Protein AF-A0A3D2KN82-F1 (afdb_monomer_lite)

Foldseek 3Di:
DLLCCLLCQLLVLLVVLVDPDDPVVNLVSLLCLQQVNLVSVVVCVVPPPDWDWDWDDDDPDIWIFDCDLLLNLLSVLSNVLSVVCNPPRSLLSSLLSQLSSLLSSLNTTPDPCVLVSVVSNLVSQLVQLLPPWDVRPPLSVLSNVLLVVLNVLQVVLVVVVVVQPPDLVSLLVVLVPVVVCLVSVVSNVSSQACCLWPPNNVSQLVNLNTGDLSSNLSVLSSRLCSLVCCQSRVCSNNVPNCVVCLVVLLCRLLCSLLVLLVVQDLPRLLSSLSSSVSSVSSNLSSLDPPSSQLSNQLSVLSSLLVCLVPDDDDVVSVVSLVVSLCSCDNPPHRNNVSLVSSLVSLVVVDVVSNVSSVSSSVSSNVSSVSSNVVPDPPD

Structure (mmCIF, N/CA/C/O backbone):
data_AF-A0A3D2KN82-F1
#
_entry.id   AF-A0A3D2KN82-F1
#
loop_
_atom_site.group_PDB
_atom_site.id
_atom_site.type_symbol
_atom_site.label_atom_id
_atom_site.label_alt_id
_atom_site.label_comp_id
_atom_site.label_asym_id
_atom_site.label_entity_id
_atom_site.label_seq_id
_atom_site.pdbx_PDB_ins_code
_atom_site.Cartn_x
_atom_site.Cartn_y
_atom_site.Cartn_z
_atom_site.occupancy
_atom_site.B_iso_or_equiv
_atom_site.auth_seq_id
_atom_site.auth_comp_id
_atom_site.auth_asym_id
_atom_site.auth_atom_id
_atom_site.pdbx_PDB_model_num
ATOM 1 N N . MET A 1 1 ? 17.815 19.663 5.234 1.00 61.22 1 MET A N 1
ATOM 2 C CA . MET A 1 1 ? 17.389 19.676 6.658 1.00 61.22 1 MET A CA 1
ATOM 3 C C . MET A 1 1 ? 15.872 19.645 6.853 1.00 61.22 1 MET A C 1
ATOM 5 O O . MET A 1 1 ? 15.409 18.769 7.566 1.00 61.22 1 MET A O 1
ATOM 9 N N . PHE A 1 2 ? 15.074 20.520 6.226 1.00 70.56 2 PHE A N 1
ATOM 10 C CA . PHE A 1 2 ? 13.618 20.563 6.474 1.00 70.56 2 PHE A CA 1
ATOM 11 C C . PHE A 1 2 ? 12.859 19.279 6.082 1.00 70.56 2 PHE A C 1
ATOM 13 O O . PHE A 1 2 ? 12.024 18.806 6.848 1.00 70.56 2 PHE A O 1
ATOM 20 N N . LEU A 1 3 ? 13.196 18.661 4.940 1.00 72.19 3 LEU A N 1
ATOM 21 C CA . LEU A 1 3 ? 12.593 17.388 4.513 1.00 72.19 3 LEU A CA 1
ATOM 22 C C . LEU A 1 3 ? 12.846 16.248 5.515 1.00 72.19 3 LEU A C 1
ATOM 24 O O . LEU A 1 3 ? 11.953 15.452 5.786 1.00 72.19 3 LEU A O 1
ATOM 28 N N . ILE A 1 4 ? 14.031 16.217 6.129 1.00 75.62 4 ILE A N 1
ATOM 29 C CA . ILE A 1 4 ? 14.368 15.253 7.188 1.00 75.62 4 ILE A CA 1
ATOM 30 C C . ILE A 1 4 ? 13.443 15.458 8.386 1.00 75.62 4 ILE A C 1
ATOM 32 O O . ILE A 1 4 ? 12.928 14.490 8.931 1.00 75.62 4 ILE A O 1
ATOM 36 N N . GLY A 1 5 ? 13.189 16.716 8.762 1.00 80.25 5 GLY A N 1
ATOM 37 C CA . GLY A 1 5 ? 12.238 17.055 9.818 1.00 80.25 5 GLY A CA 1
ATOM 38 C C . GLY A 1 5 ? 10.830 16.543 9.511 1.00 80.25 5 GLY A C 1
ATOM 39 O O . GLY A 1 5 ? 10.226 15.902 10.363 1.00 80.25 5 GLY A O 1
ATOM 40 N N . ILE A 1 6 ? 10.338 16.745 8.283 1.00 82.19 6 ILE A N 1
ATOM 41 C CA . ILE A 1 6 ? 9.034 16.226 7.832 1.00 82.19 6 ILE A CA 1
ATOM 42 C C . ILE A 1 6 ? 8.961 14.697 7.963 1.00 82.19 6 ILE A C 1
ATOM 44 O O . ILE A 1 6 ? 7.967 14.166 8.455 1.00 82.19 6 ILE A O 1
ATOM 48 N N . ILE A 1 7 ? 10.005 13.998 7.515 1.00 83.31 7 ILE A N 1
ATOM 49 C CA . ILE A 1 7 ? 10.037 12.533 7.448 1.00 83.31 7 ILE A CA 1
ATOM 50 C C . ILE A 1 7 ? 10.244 11.895 8.831 1.00 83.31 7 ILE A C 1
ATOM 52 O O . ILE A 1 7 ? 9.618 10.884 9.141 1.00 83.31 7 ILE A O 1
ATOM 56 N N . ALA A 1 8 ? 11.107 12.467 9.674 1.00 87.00 8 ALA A N 1
ATOM 57 C CA . ALA A 1 8 ? 11.465 11.899 10.974 1.00 87.00 8 ALA A CA 1
ATOM 58 C C . ALA A 1 8 ? 10.414 12.173 12.062 1.00 87.00 8 ALA A C 1
ATOM 60 O O . ALA A 1 8 ? 10.319 11.432 13.045 1.00 87.00 8 ALA A O 1
ATOM 61 N N . LEU A 1 9 ? 9.605 13.224 11.899 1.00 91.62 9 LEU A N 1
ATOM 62 C CA . LEU A 1 9 ? 8.646 13.657 12.911 1.00 91.62 9 LEU A CA 1
ATOM 63 C C . LEU A 1 9 ? 7.611 12.582 13.300 1.00 91.62 9 LEU A C 1
ATOM 65 O O . LEU A 1 9 ? 7.393 12.411 14.503 1.00 91.62 9 LEU A O 1
ATOM 69 N N . PRO A 1 10 ? 6.994 11.816 12.375 1.00 93.31 10 PRO A N 1
ATOM 70 C CA . PRO A 1 10 ? 6.113 10.715 12.756 1.00 93.31 10 PRO A CA 1
ATOM 71 C C . PRO A 1 10 ? 6.796 9.675 13.648 1.00 93.31 10 PRO A C 1
ATOM 73 O O . PRO A 1 10 ? 6.182 9.199 14.597 1.00 93.31 10 PRO A O 1
ATOM 76 N N . TRP A 1 11 ? 8.068 9.348 13.408 1.00 93.12 11 TRP A N 1
ATOM 77 C CA . TRP A 1 11 ? 8.800 8.393 14.247 1.00 93.12 11 TRP A CA 1
ATOM 78 C C . TRP A 1 11 ? 9.121 8.950 15.625 1.00 93.12 11 TRP A C 1
ATOM 80 O O . TRP A 1 11 ? 8.912 8.260 16.621 1.00 93.12 11 TRP A O 1
ATOM 90 N N . MET A 1 12 ? 9.546 10.210 15.707 1.00 93.62 12 MET A N 1
ATOM 91 C CA . MET A 1 12 ? 9.710 10.880 16.997 1.00 93.62 12 MET A CA 1
ATOM 92 C C . MET A 1 12 ? 8.393 10.867 17.785 1.00 93.62 12 MET A C 1
ATOM 94 O O . MET A 1 12 ? 8.361 10.479 18.953 1.00 93.62 12 MET A O 1
ATOM 98 N N . ALA A 1 13 ? 7.282 11.211 17.129 1.00 93.81 13 ALA A N 1
ATOM 99 C CA . ALA A 1 13 ? 5.954 11.175 17.728 1.00 93.81 13 ALA A CA 1
ATOM 100 C C . ALA A 1 13 ? 5.526 9.756 18.142 1.00 93.81 13 ALA A C 1
ATOM 102 O O . ALA A 1 1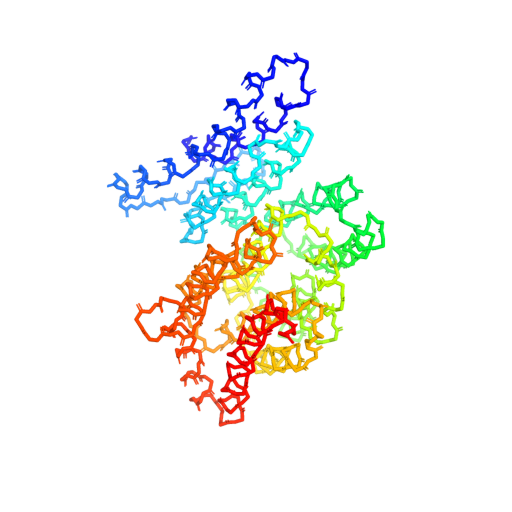3 ? 4.866 9.604 19.174 1.00 93.81 13 ALA A O 1
ATOM 103 N N . ALA A 1 14 ? 5.912 8.730 17.374 1.00 94.44 14 ALA A N 1
ATOM 104 C CA . ALA A 1 14 ? 5.672 7.325 17.688 1.00 94.44 14 ALA A CA 1
ATOM 105 C C . ALA A 1 14 ? 6.417 6.892 18.959 1.00 94.44 14 ALA A C 1
ATOM 107 O O . ALA A 1 14 ? 5.797 6.325 19.859 1.00 94.44 14 ALA A O 1
ATOM 108 N N . ILE A 1 15 ? 7.709 7.222 19.072 1.00 94.06 15 ILE A N 1
ATOM 109 C CA . ILE A 1 15 ? 8.534 6.933 20.257 1.00 94.06 15 ILE A CA 1
ATOM 110 C C . ILE A 1 15 ? 7.931 7.603 21.498 1.00 94.06 15 ILE A C 1
ATOM 112 O O . ILE A 1 15 ? 7.752 6.958 22.532 1.00 94.06 15 ILE A O 1
ATOM 116 N N . LEU A 1 16 ? 7.510 8.868 21.378 1.00 94.31 16 LEU A N 1
ATOM 117 C CA . LEU A 1 16 ? 6.855 9.602 22.465 1.00 94.31 16 LEU A CA 1
ATOM 118 C C . LEU A 1 16 ? 5.550 8.944 22.951 1.00 94.31 16 LEU A C 1
ATOM 120 O O . LEU A 1 16 ? 5.177 9.131 24.112 1.00 94.31 16 LEU A O 1
ATOM 124 N N . GLN A 1 17 ? 4.857 8.151 22.120 1.00 93.50 17 GLN A N 1
ATOM 125 C CA . GLN A 1 17 ? 3.680 7.404 22.586 1.00 93.50 17 GLN A CA 1
ATOM 126 C C . GLN A 1 17 ? 4.044 6.311 23.603 1.00 93.50 17 GLN A C 1
ATOM 128 O O . GLN A 1 17 ? 3.225 6.014 24.482 1.00 93.50 17 GLN A O 1
ATOM 133 N N . GLY A 1 18 ? 5.242 5.727 23.490 1.00 90.69 18 GLY A N 1
ATOM 134 C CA . GLY A 1 18 ? 5.737 4.653 24.355 1.00 90.69 18 GLY A CA 1
ATOM 135 C C . GLY A 1 18 ? 6.312 5.131 25.691 1.00 90.69 18 GLY A C 1
ATOM 136 O O . GLY A 1 18 ? 6.304 4.376 26.657 1.00 90.69 18 GLY A O 1
ATOM 137 N N . LEU A 1 19 ? 6.750 6.389 25.780 1.00 93.06 19 LEU A N 1
ATOM 138 C CA . LEU A 1 19 ? 7.352 6.943 26.998 1.00 93.06 19 LEU A CA 1
ATOM 139 C C . LEU A 1 19 ? 6.313 7.244 28.098 1.00 93.06 19 LEU A C 1
ATOM 141 O O . LEU A 1 19 ? 5.145 7.516 27.788 1.00 93.06 19 LEU A O 1
ATOM 145 N N . PRO A 1 20 ? 6.701 7.235 29.387 1.00 91.62 20 PRO A N 1
ATOM 146 C CA . PRO A 1 20 ? 5.846 7.698 30.478 1.00 91.62 20 PRO A CA 1
ATOM 147 C C . PRO A 1 20 ? 5.681 9.223 30.388 1.00 91.62 20 PRO A C 1
ATOM 149 O O . PRO A 1 20 ? 6.551 9.988 30.787 1.00 91.62 20 PRO A O 1
ATOM 152 N N . SER A 1 21 ? 4.570 9.675 29.808 1.00 91.75 21 SER A N 1
ATOM 153 C CA . SER A 1 21 ? 4.266 11.098 29.621 1.00 91.75 21 SER A CA 1
ATOM 154 C C . SER A 1 21 ? 2.761 11.374 29.732 1.00 91.75 21 SER A C 1
ATOM 156 O O . SER A 1 21 ? 1.955 10.453 29.525 1.00 91.75 21 SER A O 1
ATOM 158 N N . PRO A 1 22 ? 2.353 12.621 30.054 1.00 93.38 22 PRO A N 1
ATOM 159 C CA . PRO A 1 22 ? 0.943 12.977 30.164 1.00 93.38 22 PRO A CA 1
ATOM 160 C C . PRO A 1 22 ? 0.166 12.701 28.872 1.00 93.38 22 PRO A C 1
ATOM 162 O O . PRO A 1 22 ? 0.670 12.883 27.761 1.00 93.38 22 PRO A O 1
ATOM 165 N N . SER A 1 23 ? -1.102 12.308 29.004 1.00 89.56 23 SER A N 1
ATOM 166 C CA . SER A 1 23 ? -1.958 11.940 27.865 1.00 89.56 23 SER A CA 1
ATOM 167 C C . SER A 1 23 ? -2.110 13.070 26.839 1.00 89.56 23 SER A C 1
ATOM 169 O O . SER A 1 23 ? -2.147 12.800 25.637 1.00 89.56 23 SER A O 1
ATOM 171 N N . LEU A 1 24 ? -2.133 14.326 27.297 1.00 89.62 24 LEU A N 1
ATOM 172 C CA . LEU A 1 24 ? -2.163 15.509 26.439 1.00 89.62 24 LEU A CA 1
ATOM 173 C C . LEU A 1 24 ? -0.891 15.626 25.590 1.00 89.62 24 LEU A C 1
ATOM 175 O O . LEU A 1 24 ? -0.995 15.801 24.381 1.00 89.62 24 LEU A O 1
ATOM 179 N N . VAL A 1 25 ? 0.293 15.437 26.187 1.00 91.81 25 VAL A N 1
ATOM 180 C CA . VAL A 1 25 ? 1.583 15.484 25.473 1.00 91.81 25 VAL A CA 1
ATOM 181 C C . VAL A 1 25 ? 1.611 14.434 24.366 1.00 91.81 25 VAL A C 1
ATOM 183 O O . VAL A 1 25 ? 1.957 14.743 23.228 1.00 91.81 25 VAL A O 1
ATOM 186 N N . LYS A 1 26 ? 1.154 13.211 24.658 1.00 91.25 26 LYS A N 1
ATOM 187 C CA . LYS A 1 26 ? 1.055 12.142 23.654 1.00 91.25 26 LYS A CA 1
ATOM 188 C C . LYS A 1 26 ? 0.093 12.499 22.520 1.00 91.25 26 LYS A C 1
ATOM 190 O O . LYS A 1 26 ? 0.392 12.224 21.360 1.00 91.25 26 LYS A O 1
ATOM 195 N N . ARG A 1 27 ? -1.058 13.106 22.823 1.00 89.25 27 ARG A N 1
ATOM 196 C CA . ARG A 1 27 ? -2.027 13.534 21.798 1.00 89.25 27 ARG A CA 1
ATOM 197 C C . ARG A 1 27 ? -1.476 14.663 20.931 1.00 89.25 27 ARG A C 1
ATOM 199 O O . ARG A 1 27 ? -1.578 14.567 19.714 1.00 89.25 27 ARG A O 1
ATOM 206 N N . CYS A 1 28 ? -0.839 15.667 21.529 1.00 90.44 28 CYS A N 1
ATOM 207 C CA . CYS A 1 28 ? -0.190 16.753 20.796 1.00 90.44 28 CYS A CA 1
ATOM 208 C C . CYS A 1 28 ? 0.949 16.230 19.913 1.00 90.44 28 CYS A C 1
ATOM 210 O O . CYS A 1 28 ? 1.005 16.562 18.735 1.00 90.44 28 CYS A O 1
ATOM 212 N N . ALA A 1 29 ? 1.804 15.346 20.437 1.00 92.62 29 ALA A N 1
ATOM 213 C CA . ALA A 1 29 ? 2.863 14.717 19.652 1.00 92.62 29 ALA A CA 1
ATOM 214 C C . ALA A 1 29 ? 2.293 13.944 18.454 1.00 92.62 29 ALA A C 1
ATOM 216 O O . ALA A 1 29 ? 2.792 14.082 17.341 1.00 92.62 29 ALA A O 1
ATOM 217 N N . ALA A 1 30 ? 1.213 13.181 18.656 1.00 91.19 30 ALA A N 1
ATOM 218 C CA . ALA A 1 30 ? 0.550 12.475 17.565 1.00 91.19 30 ALA A CA 1
ATOM 219 C C . ALA A 1 30 ? -0.068 13.433 16.537 1.00 91.19 30 ALA A C 1
ATOM 221 O O . ALA A 1 30 ? 0.084 13.204 15.341 1.00 91.19 30 ALA A O 1
ATOM 222 N N . PHE A 1 31 ? -0.717 14.514 16.985 1.00 89.88 31 PHE A N 1
ATOM 223 C CA . PHE A 1 31 ? -1.252 15.549 16.099 1.00 89.88 31 PHE A CA 1
ATOM 224 C C . PHE A 1 31 ? -0.163 16.114 15.195 1.00 89.88 31 PHE A C 1
ATOM 226 O O . PHE A 1 31 ? -0.308 16.116 13.977 1.00 89.88 31 PHE A O 1
ATOM 233 N N . LEU A 1 32 ? 0.949 16.537 15.797 1.00 90.94 32 LEU A N 1
ATOM 234 C CA . LEU A 1 32 ? 2.085 17.091 15.076 1.00 90.94 32 LEU A CA 1
ATOM 235 C C . LEU A 1 32 ? 2.669 16.059 14.108 1.00 90.94 32 LEU A C 1
ATOM 237 O O . LEU A 1 32 ? 2.873 16.381 12.943 1.00 90.94 32 LEU A O 1
ATOM 241 N N . GLY A 1 33 ? 2.845 14.810 14.550 1.00 89.50 33 GLY A N 1
ATOM 242 C CA . GLY A 1 33 ? 3.349 13.716 13.718 1.00 89.50 33 GLY A CA 1
ATOM 243 C C . GLY A 1 33 ? 2.503 13.434 12.472 1.00 89.50 33 GLY A C 1
ATOM 244 O O . GLY A 1 33 ? 3.064 13.103 11.434 1.00 89.50 33 GLY A O 1
ATOM 245 N N . PHE A 1 34 ? 1.179 13.602 12.534 1.00 89.94 34 PHE A N 1
ATOM 246 C CA . PHE A 1 34 ? 0.303 13.430 11.368 1.00 89.94 34 PHE A CA 1
ATOM 247 C C . PHE A 1 34 ? 0.133 14.708 10.531 1.00 89.94 34 PHE A C 1
ATOM 249 O O . PHE A 1 34 ? 0.111 14.624 9.305 1.00 89.94 34 PHE A O 1
ATOM 256 N N . ALA A 1 35 ? 0.016 15.879 11.165 1.00 87.75 35 ALA A N 1
ATOM 257 C CA . ALA A 1 35 ? -0.386 17.125 10.507 1.00 87.75 35 ALA A CA 1
ATOM 258 C C . ALA A 1 35 ? 0.784 17.953 9.951 1.00 87.75 35 ALA A C 1
ATOM 260 O O . ALA A 1 35 ? 0.668 18.530 8.869 1.00 87.75 35 ALA A O 1
ATOM 261 N N . LEU A 1 36 ? 1.921 18.020 10.654 1.00 87.44 36 LEU A N 1
ATOM 262 C CA . LEU A 1 36 ? 3.052 18.841 10.206 1.00 87.44 36 LEU A CA 1
ATOM 263 C C . LEU A 1 36 ? 3.667 18.383 8.876 1.00 87.44 36 LEU A C 1
ATOM 265 O O . LEU A 1 36 ? 4.073 19.264 8.118 1.00 87.44 36 LEU A O 1
ATOM 269 N N . PRO A 1 37 ? 3.707 17.081 8.520 1.00 85.50 37 PRO A N 1
ATOM 270 C CA . PRO A 1 37 ? 4.171 16.684 7.196 1.00 85.50 37 PRO A CA 1
ATOM 271 C C . PRO A 1 37 ? 3.375 17.323 6.055 1.00 85.50 37 PRO A C 1
ATOM 273 O O . PRO A 1 37 ? 3.961 17.732 5.056 1.00 85.50 37 PRO A O 1
ATOM 276 N N . LEU A 1 38 ? 2.056 17.479 6.218 1.00 83.69 38 LEU A N 1
ATOM 277 C CA . LEU A 1 38 ? 1.214 18.159 5.234 1.00 83.69 38 LEU A CA 1
ATOM 278 C C . LEU A 1 38 ? 1.560 19.648 5.147 1.00 83.69 38 LEU A C 1
ATOM 280 O O . LEU A 1 38 ? 1.788 20.157 4.053 1.00 83.69 38 LEU A O 1
ATOM 284 N N . ALA A 1 39 ? 1.650 20.331 6.291 1.00 84.00 39 ALA A N 1
ATOM 285 C CA . ALA A 1 39 ? 2.017 21.747 6.334 1.00 84.00 39 ALA A CA 1
ATOM 286 C C . ALA A 1 39 ? 3.394 21.997 5.699 1.00 84.00 39 ALA A C 1
ATOM 288 O O . ALA A 1 39 ? 3.563 22.939 4.927 1.00 84.00 39 ALA A O 1
ATOM 289 N N . GLY A 1 40 ? 4.357 21.112 5.971 1.00 79.81 40 GLY A N 1
ATOM 290 C CA . GLY A 1 40 ? 5.692 21.175 5.395 1.00 79.81 40 GLY A CA 1
ATOM 291 C C . GLY A 1 40 ? 5.691 21.013 3.876 1.00 79.81 40 GLY A C 1
ATOM 292 O O . GLY A 1 40 ? 6.371 21.766 3.188 1.00 79.81 40 GLY A O 1
ATOM 293 N N . VAL A 1 41 ? 4.894 20.089 3.334 1.00 73.81 41 VAL A N 1
ATOM 294 C CA . VAL A 1 41 ? 4.789 19.915 1.878 1.00 73.81 41 VAL A CA 1
ATOM 295 C C . VAL A 1 41 ? 4.056 21.080 1.208 1.00 73.81 41 VAL A C 1
ATOM 297 O O . VAL A 1 41 ? 4.501 21.539 0.160 1.00 73.81 41 VAL A O 1
ATOM 300 N N . VAL A 1 42 ? 2.977 21.600 1.805 1.00 78.62 42 VAL A N 1
ATOM 301 C CA . VAL A 1 42 ? 2.264 22.782 1.282 1.00 78.62 42 VAL A CA 1
ATOM 302 C C . VAL A 1 42 ? 3.191 23.995 1.243 1.00 78.62 42 VAL A C 1
ATOM 304 O O . VAL A 1 42 ? 3.259 24.681 0.227 1.00 78.62 42 VAL A O 1
ATOM 307 N N . TRP A 1 43 ? 3.956 24.219 2.314 1.00 78.75 43 TRP A N 1
ATOM 308 C CA . TRP A 1 43 ? 4.977 25.263 2.353 1.00 78.75 43 TRP A CA 1
ATOM 309 C C . TRP A 1 43 ? 5.988 25.100 1.210 1.00 78.75 43 TRP A C 1
ATOM 311 O O . TRP A 1 43 ? 6.250 26.048 0.473 1.00 78.75 43 TRP A O 1
ATOM 321 N N . PHE A 1 44 ? 6.510 23.889 1.004 1.00 72.56 44 PHE A N 1
ATOM 322 C CA . PHE A 1 44 ? 7.443 23.616 -0.091 1.00 72.56 44 PHE A CA 1
ATOM 323 C C . PHE A 1 44 ? 6.832 23.864 -1.471 1.00 72.56 44 PHE A C 1
ATOM 325 O O . PHE A 1 44 ? 7.459 24.534 -2.282 1.00 72.56 44 PHE A O 1
ATOM 332 N N . GLY A 1 45 ? 5.609 23.392 -1.723 1.00 69.38 45 GLY A N 1
ATOM 333 C CA . GLY A 1 45 ? 4.938 23.572 -3.012 1.00 69.38 45 GLY A CA 1
ATOM 334 C C . GLY A 1 45 ? 4.631 25.034 -3.357 1.00 69.38 45 GLY A C 1
ATOM 335 O O . GLY A 1 45 ? 4.593 25.383 -4.534 1.00 69.38 45 GLY A O 1
ATOM 336 N N . ILE A 1 46 ? 4.437 25.894 -2.351 1.00 72.19 46 ILE A N 1
ATOM 337 C CA . ILE A 1 46 ? 4.187 27.331 -2.544 1.00 72.19 46 ILE A CA 1
ATOM 338 C C . ILE A 1 46 ? 5.498 28.102 -2.753 1.00 72.19 46 ILE A C 1
ATOM 340 O O . ILE A 1 46 ? 5.556 28.990 -3.604 1.00 72.19 46 ILE A O 1
ATOM 344 N N . PHE A 1 47 ? 6.546 27.784 -1.985 1.00 68.88 47 PHE A N 1
ATOM 345 C CA . PHE A 1 47 ? 7.744 28.628 -1.894 1.00 68.88 47 PHE A CA 1
ATOM 346 C C . PHE A 1 47 ? 8.980 28.090 -2.631 1.00 68.88 47 PHE A C 1
ATOM 348 O O . PHE A 1 47 ? 9.872 28.876 -2.945 1.00 68.88 47 PHE A O 1
ATOM 355 N N . GLN A 1 48 ? 9.054 26.795 -2.953 1.00 64.38 48 GLN A N 1
ATOM 356 C CA . GLN A 1 48 ? 10.136 26.224 -3.761 1.00 64.38 48 GLN A CA 1
ATOM 357 C C . GLN A 1 48 ? 9.605 25.655 -5.081 1.00 64.38 48 GLN A C 1
ATOM 359 O O . GLN A 1 48 ? 8.846 24.693 -5.106 1.00 64.38 48 GLN A O 1
ATOM 364 N N . LYS A 1 49 ? 10.045 26.241 -6.203 1.00 55.31 49 LYS A N 1
ATOM 365 C CA . LYS A 1 49 ? 9.640 25.821 -7.558 1.00 55.31 49 LYS A CA 1
ATOM 366 C C . LYS A 1 49 ? 10.356 24.562 -8.065 1.00 55.31 49 LYS A C 1
ATOM 368 O O . LYS A 1 49 ? 9.862 23.940 -9.000 1.00 55.31 49 LYS A O 1
ATOM 373 N N . GLN A 1 50 ? 11.490 24.183 -7.474 1.00 54.06 50 GLN A N 1
ATOM 374 C CA . GLN A 1 50 ? 12.238 22.969 -7.809 1.00 54.06 50 GLN A CA 1
ATOM 375 C C . GLN A 1 50 ? 12.793 22.337 -6.533 1.00 54.06 50 GLN A C 1
ATOM 377 O O . GLN A 1 50 ? 13.446 22.999 -5.731 1.00 54.06 50 GLN A O 1
ATOM 382 N N . LEU A 1 51 ? 12.493 21.055 -6.351 1.00 56.00 51 LEU A N 1
ATOM 383 C CA . LEU A 1 51 ? 12.994 20.230 -5.261 1.00 56.00 51 LEU A CA 1
ATOM 384 C C . LEU A 1 51 ? 14.171 19.420 -5.797 1.00 56.00 51 LEU A C 1
ATOM 386 O O . LEU A 1 51 ? 13.966 18.448 -6.523 1.00 56.00 51 LEU A O 1
ATOM 390 N N . GLU A 1 52 ? 15.393 19.826 -5.462 1.00 55.12 52 GLU A N 1
ATOM 391 C CA . GLU A 1 52 ? 16.557 18.996 -5.762 1.00 55.12 52 GLU A CA 1
ATOM 392 C C . GLU A 1 52 ? 16.578 17.750 -4.854 1.00 55.12 52 GLU A C 1
ATOM 394 O O . GLU A 1 52 ? 16.232 17.846 -3.668 1.00 55.12 52 GLU A O 1
ATOM 399 N N . PRO A 1 53 ? 16.959 16.573 -5.383 1.00 59.25 53 PRO A N 1
ATOM 400 C CA . PRO A 1 53 ? 17.169 15.370 -4.583 1.00 59.25 53 PRO A CA 1
ATOM 401 C C . PRO A 1 53 ? 18.141 15.642 -3.428 1.00 59.25 53 PRO A C 1
ATOM 403 O O . PRO A 1 53 ? 19.203 16.228 -3.623 1.00 59.25 53 PRO A O 1
ATOM 406 N N . TYR A 1 54 ? 17.798 15.204 -2.217 1.00 61.41 54 TYR A N 1
ATOM 407 C CA . TYR A 1 54 ? 18.632 15.385 -1.033 1.00 61.41 54 TYR A CA 1
ATOM 408 C C . TYR A 1 54 ? 19.337 14.085 -0.653 1.00 61.41 54 TYR A C 1
ATOM 410 O O . TYR A 1 54 ? 18.691 13.060 -0.442 1.00 61.41 54 TYR A O 1
ATOM 418 N N . THR A 1 55 ? 20.656 14.137 -0.492 1.00 57.72 55 THR A N 1
ATOM 419 C CA . THR A 1 55 ? 21.473 12.996 -0.065 1.00 57.72 55 THR A CA 1
ATOM 420 C C . THR A 1 55 ? 21.852 13.130 1.404 1.00 57.72 55 THR A C 1
ATOM 422 O O . THR A 1 55 ? 22.532 14.077 1.801 1.00 57.72 55 THR A O 1
ATOM 425 N N . LEU A 1 56 ? 21.430 12.176 2.224 1.00 52.56 56 LEU A N 1
ATOM 426 C CA . LEU A 1 56 ? 21.785 12.075 3.632 1.00 52.56 56 LEU A CA 1
ATOM 427 C C . LEU A 1 56 ? 22.869 11.001 3.772 1.00 52.56 56 LEU A C 1
ATOM 429 O O . LEU A 1 56 ? 22.578 9.810 3.812 1.00 52.56 56 LEU A O 1
ATOM 433 N N . GLY A 1 57 ? 24.129 11.432 3.765 1.00 45.44 57 GLY A N 1
ATOM 434 C CA . GLY A 1 57 ? 25.292 10.552 3.873 1.00 45.44 57 GLY A CA 1
ATOM 435 C C . GLY A 1 57 ? 25.663 10.229 5.318 1.00 45.44 57 GLY A C 1
ATOM 436 O O . GLY A 1 57 ? 25.776 11.130 6.150 1.00 45.44 57 GLY A O 1
ATOM 437 N N . TRP A 1 58 ? 25.910 8.951 5.600 1.00 36.81 58 TRP A N 1
ATOM 438 C CA . TRP A 1 58 ? 26.605 8.480 6.796 1.00 36.81 58 TRP A CA 1
ATOM 439 C C . TRP A 1 58 ? 27.753 7.556 6.364 1.00 36.81 58 TRP A C 1
ATOM 441 O O . TRP A 1 58 ? 27.567 6.371 6.089 1.00 36.81 58 TRP A O 1
ATOM 451 N N . GLY A 1 59 ? 28.960 8.121 6.242 1.00 49.56 59 GLY A N 1
ATOM 452 C CA . GLY A 1 59 ? 30.121 7.402 5.707 1.00 49.56 59 GLY A CA 1
ATOM 453 C C . GLY A 1 59 ? 29.936 7.023 4.232 1.00 49.56 59 GLY A C 1
ATOM 454 O O . GLY A 1 59 ? 29.570 7.867 3.422 1.00 49.56 59 GLY A O 1
ATOM 455 N N . SER A 1 60 ? 30.181 5.756 3.885 1.00 42.56 60 SER A N 1
ATOM 456 C CA . SER A 1 60 ? 29.978 5.202 2.535 1.00 42.56 60 SER A CA 1
ATOM 457 C C . SER A 1 60 ? 28.515 4.881 2.197 1.00 42.56 60 SER A C 1
ATOM 459 O O . SER A 1 60 ? 28.222 4.541 1.053 1.00 42.56 60 SER A O 1
ATOM 461 N N . ALA A 1 61 ? 27.592 4.982 3.160 1.00 49.25 61 ALA A N 1
ATOM 462 C CA . ALA A 1 61 ? 26.164 4.788 2.937 1.00 49.25 61 ALA A CA 1
ATOM 463 C C . ALA A 1 61 ? 25.478 6.148 2.752 1.00 49.25 61 ALA A C 1
ATOM 465 O O . ALA A 1 61 ? 25.366 6.932 3.695 1.00 49.25 61 ALA A O 1
ATOM 466 N N . ALA A 1 62 ? 25.007 6.433 1.540 1.00 57.22 62 ALA A N 1
ATOM 467 C CA . ALA A 1 62 ? 24.176 7.597 1.262 1.00 57.22 62 ALA A CA 1
ATOM 468 C C . ALA A 1 62 ? 22.703 7.182 1.167 1.00 57.22 62 ALA A C 1
ATOM 470 O O . ALA A 1 62 ? 22.359 6.219 0.489 1.00 57.22 62 ALA A O 1
ATOM 471 N N . LEU A 1 63 ? 21.830 7.896 1.879 1.00 59.59 63 LEU A N 1
ATOM 472 C CA . LEU A 1 63 ? 20.382 7.792 1.741 1.00 59.59 63 LEU A CA 1
ATOM 473 C C . LEU A 1 63 ? 19.904 8.907 0.821 1.00 59.59 63 LEU A C 1
ATOM 475 O O . LEU A 1 63 ? 19.948 10.078 1.201 1.00 59.59 63 LEU A O 1
ATOM 479 N N . HIS A 1 64 ? 19.427 8.570 -0.366 1.00 66.38 64 HIS A N 1
ATOM 480 C CA . HIS A 1 64 ? 18.924 9.571 -1.293 1.00 66.38 64 HIS A CA 1
ATOM 481 C C . HIS A 1 64 ? 17.398 9.698 -1.149 1.00 66.38 64 HIS A C 1
ATOM 483 O O . HIS A 1 64 ? 16.656 8.712 -1.214 1.00 66.38 64 HIS A O 1
ATOM 489 N N . PHE A 1 65 ? 16.926 10.925 -0.914 1.00 62.69 65 PHE A N 1
ATOM 490 C CA . PHE A 1 65 ? 15.517 11.264 -0.729 1.00 62.69 65 PHE A CA 1
ATOM 491 C C . PHE A 1 65 ? 15.055 12.314 -1.748 1.00 62.69 65 PHE A C 1
ATOM 493 O O . PHE A 1 65 ? 15.691 13.349 -1.928 1.00 62.69 65 PHE A O 1
ATOM 500 N N . GLY A 1 66 ? 13.902 12.083 -2.366 1.00 64.31 66 GLY A N 1
ATOM 501 C CA . GLY A 1 66 ? 13.173 13.029 -3.204 1.00 64.31 66 GLY A CA 1
ATOM 502 C C . GLY A 1 66 ? 11.737 13.226 -2.718 1.00 64.31 66 GLY A C 1
ATOM 503 O O . GLY A 1 66 ? 11.246 12.513 -1.846 1.00 64.31 66 GLY A O 1
ATOM 504 N N . MET A 1 67 ? 11.041 14.204 -3.295 1.00 64.12 67 MET A N 1
ATOM 505 C CA . MET A 1 67 ? 9.614 14.439 -3.051 1.00 64.12 67 MET A CA 1
ATOM 506 C C . MET A 1 67 ? 8.822 14.236 -4.346 1.00 64.12 67 MET A C 1
ATOM 508 O O . MET A 1 67 ? 8.494 15.203 -5.035 1.00 64.12 67 MET A O 1
ATOM 512 N N . PRO A 1 68 ? 8.514 12.988 -4.716 1.00 65.38 68 PRO A N 1
ATOM 513 C CA . PRO A 1 68 ? 7.630 12.746 -5.841 1.00 65.38 68 PRO A CA 1
ATOM 514 C C . PRO A 1 68 ? 6.199 13.230 -5.578 1.00 65.38 68 PRO A C 1
ATOM 516 O O . PRO A 1 68 ? 5.777 13.373 -4.431 1.00 65.38 68 PRO A O 1
ATOM 519 N N . SER A 1 69 ? 5.403 13.388 -6.637 1.00 59.28 69 SER A N 1
ATOM 520 C CA . SER A 1 69 ? 3.978 13.761 -6.561 1.00 59.28 69 SER A CA 1
ATOM 521 C C . SER A 1 69 ? 3.165 12.873 -5.598 1.00 59.28 69 SER A C 1
ATOM 523 O O . SER A 1 69 ? 2.275 13.362 -4.900 1.00 59.28 69 SER A O 1
ATOM 525 N N . GLY A 1 70 ? 3.518 11.587 -5.474 1.00 62.72 70 GLY A N 1
ATOM 526 C CA . GLY A 1 70 ? 2.913 10.655 -4.512 1.00 62.72 70 GLY A CA 1
ATOM 527 C C . GLY A 1 70 ? 3.189 10.970 -3.032 1.00 62.72 70 GLY A C 1
ATOM 528 O O . GLY A 1 70 ? 2.385 10.606 -2.175 1.00 62.72 70 GLY A O 1
ATOM 529 N N . PHE A 1 71 ? 4.279 11.677 -2.714 1.00 69.38 71 PHE A N 1
ATOM 530 C CA . PHE A 1 71 ? 4.639 12.059 -1.343 1.00 69.38 71 PHE A CA 1
ATOM 531 C C . PHE A 1 71 ? 3.673 13.105 -0.767 1.00 69.38 71 PHE A C 1
ATOM 533 O O . PHE A 1 71 ? 3.232 12.977 0.373 1.00 69.38 71 PHE A O 1
ATOM 540 N N . LEU A 1 72 ? 3.279 14.101 -1.570 1.00 69.81 72 LEU A N 1
ATOM 541 C CA . LEU A 1 72 ? 2.312 15.137 -1.173 1.00 69.81 72 LEU A CA 1
ATOM 542 C C . LEU A 1 72 ? 0.940 14.546 -0.851 1.00 69.81 72 LEU A C 1
ATOM 544 O O . LEU A 1 72 ? 0.270 14.927 0.107 1.00 69.81 72 LEU A O 1
ATOM 548 N N . LEU A 1 73 ? 0.533 13.566 -1.643 1.00 69.75 73 LEU A N 1
ATOM 549 C CA . LEU A 1 73 ? -0.701 12.841 -1.414 1.00 69.75 73 LEU A CA 1
ATOM 550 C C . LEU A 1 73 ? -0.657 12.045 -0.107 1.00 69.75 73 LEU A C 1
ATOM 552 O O . LEU A 1 73 ? -1.600 12.084 0.687 1.00 69.75 73 LEU A O 1
ATOM 556 N N . LEU A 1 74 ? 0.448 11.352 0.148 1.00 74.81 74 LEU A N 1
ATOM 557 C CA . LEU A 1 74 ? 0.610 10.595 1.378 1.00 74.81 74 LEU A CA 1
A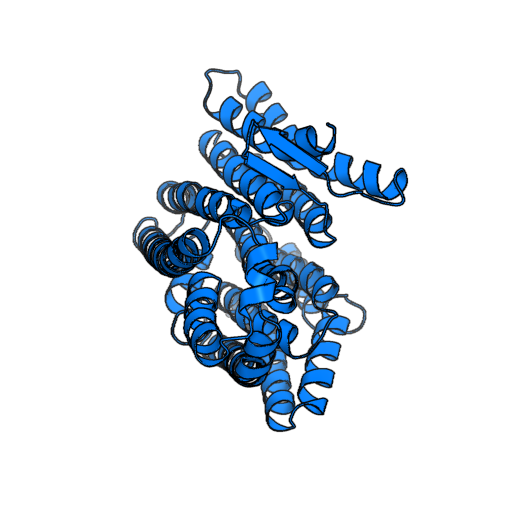TOM 558 C C . LEU A 1 74 ? 0.562 11.498 2.616 1.00 74.81 74 LEU A C 1
ATOM 560 O O . LEU A 1 74 ? -0.044 11.103 3.612 1.00 74.81 74 LEU A O 1
ATOM 564 N N . THR A 1 75 ? 1.126 12.711 2.559 1.00 77.94 75 THR A N 1
ATOM 565 C CA . THR A 1 75 ? 1.051 13.641 3.693 1.00 77.94 75 THR A CA 1
ATOM 566 C C . THR A 1 75 ? -0.364 14.150 3.950 1.00 77.94 75 THR A C 1
ATOM 568 O O . THR A 1 75 ? -0.781 14.257 5.105 1.00 77.94 75 THR A O 1
ATOM 571 N N . PHE A 1 76 ? -1.149 14.374 2.892 1.00 77.19 76 PHE A N 1
ATOM 572 C CA . PHE A 1 76 ? -2.566 14.715 3.016 1.00 77.19 76 PHE A CA 1
ATOM 573 C C . PHE A 1 76 ? -3.390 13.574 3.628 1.00 77.19 76 PHE A C 1
ATOM 575 O O . PHE A 1 76 ? -4.135 13.785 4.589 1.00 77.19 76 PHE A O 1
ATOM 582 N N . LEU A 1 77 ? -3.213 12.342 3.136 1.00 76.81 77 LEU A N 1
ATOM 583 C CA . LEU A 1 77 ? -3.851 11.158 3.720 1.00 76.81 77 LEU A CA 1
ATOM 584 C C . LEU A 1 77 ? -3.429 10.951 5.177 1.00 76.81 77 LEU A C 1
ATOM 586 O O . LEU A 1 77 ? -4.270 10.623 6.011 1.00 76.81 77 LEU A O 1
ATOM 590 N N . GLY A 1 78 ? -2.157 11.187 5.500 1.00 80.88 78 GLY A N 1
ATOM 591 C CA . GLY A 1 78 ? -1.627 11.124 6.858 1.00 80.88 78 GLY A CA 1
ATOM 592 C C . GLY A 1 78 ? -2.377 12.021 7.838 1.00 80.88 78 GLY A C 1
ATOM 593 O O . GLY A 1 78 ? -2.740 11.567 8.924 1.00 80.88 78 GLY A O 1
ATOM 594 N N . ALA A 1 79 ? -2.696 13.255 7.440 1.00 81.56 79 ALA A N 1
ATOM 595 C CA . ALA A 1 79 ? -3.487 14.170 8.260 1.00 81.56 79 ALA A CA 1
ATOM 596 C C . ALA A 1 79 ? -4.907 13.627 8.532 1.00 81.56 79 ALA A C 1
ATOM 598 O O . ALA A 1 79 ? -5.363 13.626 9.678 1.00 81.56 79 ALA A O 1
ATOM 599 N N . ILE A 1 80 ? -5.583 13.088 7.508 1.00 80.31 80 ILE A N 1
ATOM 600 C CA . ILE A 1 80 ? -6.921 12.476 7.638 1.00 80.31 80 ILE A CA 1
ATOM 601 C C . ILE A 1 80 ? -6.876 11.234 8.542 1.00 80.31 80 ILE A C 1
ATOM 603 O O . ILE A 1 80 ? -7.718 11.058 9.427 1.00 80.31 80 ILE A O 1
ATOM 607 N N . ILE A 1 81 ? -5.872 10.377 8.351 1.00 82.38 81 ILE A N 1
ATOM 608 C CA . ILE A 1 81 ? -5.630 9.180 9.165 1.00 82.38 81 ILE A CA 1
ATOM 609 C C . ILE A 1 81 ? -5.398 9.570 10.632 1.00 82.38 81 ILE A C 1
ATOM 611 O O . ILE A 1 81 ? -5.934 8.919 11.533 1.00 82.38 81 ILE A O 1
ATOM 615 N N . GLY A 1 82 ? -4.659 10.656 10.878 1.00 82.00 82 GLY A N 1
ATOM 616 C CA . GLY A 1 82 ? -4.420 11.198 12.213 1.00 82.00 82 GLY A CA 1
ATOM 617 C C . GLY A 1 82 ? -5.702 11.608 12.934 1.00 82.00 82 GLY A C 1
ATOM 618 O O . GLY A 1 82 ? -5.890 11.244 14.098 1.00 82.00 82 GLY A O 1
ATOM 619 N N . LEU A 1 83 ? -6.623 12.276 12.233 1.00 80.62 83 LEU A N 1
ATOM 620 C CA . LEU A 1 83 ? -7.948 12.610 12.770 1.00 80.62 83 LEU A CA 1
ATOM 621 C C . LEU A 1 83 ? -8.738 11.345 13.134 1.00 80.62 83 LEU A C 1
ATOM 623 O O . LEU A 1 83 ? -9.284 11.245 14.233 1.00 80.62 83 LEU A O 1
ATOM 627 N N . ALA A 1 84 ? -8.736 10.334 12.261 1.00 81.38 84 ALA A N 1
ATOM 628 C CA . ALA A 1 84 ? -9.425 9.067 12.518 1.00 81.38 84 ALA A CA 1
ATOM 629 C C . ALA A 1 84 ? -8.812 8.259 13.683 1.00 81.38 84 ALA A C 1
ATOM 631 O O . ALA A 1 84 ? -9.494 7.454 14.323 1.00 81.38 84 ALA A O 1
ATOM 632 N N . ALA A 1 85 ? -7.529 8.470 13.984 1.00 85.06 85 ALA A N 1
ATOM 633 C CA . ALA A 1 85 ? -6.815 7.816 15.077 1.00 85.06 85 ALA A CA 1
ATOM 634 C C . ALA A 1 85 ? -6.845 8.599 16.406 1.00 85.06 85 ALA A C 1
ATOM 636 O O . ALA A 1 85 ? -6.356 8.085 17.417 1.00 85.06 85 ALA A O 1
ATOM 637 N N . TRP A 1 86 ? -7.428 9.805 16.439 1.00 82.94 86 TRP A N 1
ATOM 638 C CA . TRP A 1 86 ? -7.353 10.740 17.571 1.00 82.94 86 TRP A CA 1
ATOM 639 C C . TRP A 1 86 ? -7.709 10.102 18.923 1.00 82.94 86 TRP A C 1
ATOM 641 O O . TRP A 1 86 ? -6.899 10.091 19.856 1.00 82.94 86 TRP A O 1
ATOM 651 N N . ASN A 1 87 ? -8.885 9.472 18.997 1.00 85.81 87 ASN A N 1
ATOM 652 C CA . ASN A 1 87 ? -9.438 8.884 20.223 1.00 85.81 87 ASN A CA 1
ATOM 653 C C . ASN A 1 87 ? -8.960 7.449 20.514 1.00 85.81 87 ASN A C 1
ATOM 655 O O . ASN A 1 87 ? -9.505 6.783 21.392 1.00 85.81 87 ASN A O 1
ATOM 659 N N . ARG A 1 88 ? -7.957 6.936 19.792 1.00 89.81 88 ARG A N 1
ATOM 660 C CA . ARG A 1 88 ? -7.436 5.575 20.006 1.00 89.81 88 ARG A CA 1
ATOM 661 C C . ARG A 1 88 ? -6.428 5.517 21.161 1.00 89.81 88 ARG A C 1
ATOM 663 O O . ARG A 1 88 ? -6.048 6.536 21.736 1.00 89.81 88 ARG A O 1
ATOM 670 N N . SER A 1 89 ? -5.995 4.316 21.541 1.00 93.00 89 SER A N 1
ATOM 671 C CA . SER A 1 89 ? -4.960 4.148 22.569 1.00 93.00 89 SER A CA 1
ATOM 672 C C . SER A 1 89 ? -3.614 4.729 22.107 1.00 93.00 89 SER A C 1
ATOM 674 O O . SER A 1 89 ? -3.359 4.873 20.908 1.00 93.00 89 SER A O 1
ATOM 676 N N . ALA A 1 90 ? -2.731 5.063 23.055 1.00 92.88 90 ALA A N 1
ATOM 677 C CA . ALA A 1 90 ? -1.387 5.551 22.729 1.00 92.88 90 ALA A CA 1
ATOM 678 C C . ALA A 1 90 ? -0.585 4.520 21.922 1.00 92.88 90 ALA A C 1
ATOM 680 O O . ALA A 1 90 ? 0.049 4.887 20.939 1.00 92.88 90 ALA A O 1
ATOM 681 N N . LEU A 1 91 ? -0.696 3.233 22.272 1.00 94.38 91 LEU A N 1
ATOM 682 C CA . LEU A 1 91 ? -0.072 2.140 21.525 1.00 94.38 91 LEU A CA 1
ATOM 683 C C . LEU A 1 91 ? -0.546 2.103 20.064 1.00 94.38 91 LEU A C 1
ATOM 685 O O . LEU A 1 91 ? 0.278 2.031 19.159 1.00 94.38 91 LEU A O 1
ATOM 689 N N . PHE A 1 92 ? -1.858 2.218 19.823 1.00 94.69 92 PHE A N 1
ATOM 690 C CA . PHE A 1 92 ? -2.404 2.254 18.464 1.00 94.69 92 PHE A CA 1
ATOM 691 C C . PHE A 1 92 ? -1.850 3.437 17.664 1.00 94.69 92 PHE A C 1
ATOM 693 O O . PHE A 1 92 ? -1.379 3.253 16.544 1.00 94.69 92 PHE A O 1
ATOM 700 N N . ARG A 1 93 ? -1.871 4.650 18.241 1.00 94.81 93 ARG A N 1
ATOM 701 C CA . ARG A 1 93 ? -1.317 5.841 17.576 1.00 94.81 93 ARG A CA 1
ATOM 702 C C . ARG A 1 93 ? 0.177 5.696 17.309 1.00 94.81 93 ARG A C 1
ATOM 704 O O . ARG A 1 93 ? 0.618 6.082 16.237 1.00 94.81 93 ARG A O 1
ATOM 711 N N . GLY A 1 94 ? 0.934 5.134 18.250 1.00 95.44 94 GLY A N 1
ATOM 712 C CA . GLY A 1 94 ? 2.380 4.951 18.125 1.00 95.44 94 GLY A CA 1
ATOM 713 C C . GLY A 1 94 ? 2.734 4.010 16.982 1.00 95.44 94 GLY A C 1
ATOM 714 O O . GLY A 1 94 ? 3.517 4.374 16.110 1.00 95.44 94 GLY A O 1
ATOM 715 N N . LEU A 1 95 ? 2.083 2.846 16.925 1.00 96.25 95 LEU A N 1
ATOM 716 C CA . LEU A 1 95 ? 2.261 1.905 15.819 1.00 96.25 95 LEU A CA 1
ATOM 717 C C . LEU A 1 95 ? 1.830 2.525 14.482 1.00 96.25 95 LEU A C 1
ATOM 719 O O . LEU A 1 95 ? 2.529 2.371 13.488 1.00 96.25 95 LEU A O 1
ATOM 723 N N . LEU A 1 96 ? 0.716 3.263 14.443 1.00 94.56 96 LEU A N 1
ATOM 724 C CA . LEU A 1 96 ? 0.229 3.882 13.208 1.00 94.56 96 LEU A CA 1
ATOM 725 C C . LEU A 1 96 ? 1.157 5.000 12.703 1.00 94.56 96 LEU A C 1
ATOM 727 O O . LEU A 1 96 ? 1.420 5.074 11.507 1.00 94.56 96 LEU A O 1
ATOM 731 N N . LEU A 1 97 ? 1.685 5.833 13.606 1.00 94.81 97 LEU A N 1
ATOM 732 C CA . LEU A 1 97 ? 2.700 6.847 13.300 1.00 94.81 97 LEU A CA 1
ATOM 733 C C . LEU A 1 97 ? 3.995 6.212 12.790 1.00 94.81 97 LEU A C 1
ATOM 735 O O . LEU A 1 97 ? 4.627 6.759 11.889 1.00 94.81 97 LEU A O 1
ATOM 739 N N . TRP A 1 98 ? 4.363 5.043 13.320 1.00 95.62 98 TRP A N 1
ATOM 740 C CA . TRP A 1 98 ? 5.504 4.287 12.818 1.00 95.62 98 TRP A CA 1
ATOM 741 C C . TRP A 1 98 ? 5.296 3.840 11.373 1.00 95.62 98 TRP A C 1
ATOM 743 O O . TRP A 1 98 ? 6.148 4.110 10.525 1.00 95.62 98 TRP A O 1
ATOM 753 N N . VAL A 1 99 ? 4.153 3.201 11.079 1.00 93.81 99 VAL A N 1
ATOM 754 C CA . VAL A 1 99 ? 3.798 2.806 9.704 1.00 93.81 99 VAL A CA 1
ATOM 755 C C . VAL A 1 99 ? 3.793 4.034 8.797 1.00 93.81 99 VAL A C 1
ATOM 757 O O . VAL A 1 99 ? 4.339 3.982 7.700 1.00 93.81 99 VAL A O 1
ATOM 760 N N . TYR A 1 100 ? 3.227 5.152 9.253 1.00 92.06 100 TYR A N 1
ATOM 761 C CA . TYR A 1 100 ? 3.133 6.377 8.464 1.00 92.06 100 TYR A CA 1
ATOM 762 C C . TYR A 1 100 ? 4.507 6.982 8.152 1.00 92.06 100 TYR A C 1
ATOM 764 O O . TYR A 1 100 ? 4.791 7.247 6.987 1.00 92.06 100 TYR A O 1
ATOM 772 N N . GLY A 1 101 ? 5.392 7.112 9.146 1.00 91.38 101 GLY A N 1
ATOM 773 C CA . GLY A 1 101 ? 6.767 7.575 8.937 1.00 91.38 101 GLY A CA 1
ATOM 774 C C . GLY A 1 101 ? 7.555 6.663 7.998 1.00 91.38 101 GLY A C 1
ATOM 775 O O . GLY A 1 101 ? 8.167 7.136 7.047 1.00 91.38 101 GLY A O 1
ATOM 776 N N . ALA A 1 102 ? 7.449 5.342 8.183 1.00 90.94 102 ALA A N 1
ATOM 777 C CA . ALA A 1 102 ? 8.067 4.373 7.280 1.00 90.94 102 ALA A CA 1
ATOM 778 C C . ALA A 1 102 ? 7.512 4.486 5.851 1.00 90.94 102 ALA A C 1
ATOM 780 O O . ALA A 1 102 ? 8.261 4.366 4.887 1.00 90.94 102 ALA A O 1
ATOM 781 N N . THR A 1 103 ? 6.227 4.811 5.699 1.00 86.69 103 THR A N 1
ATOM 782 C CA . THR A 1 103 ? 5.625 5.052 4.384 1.00 86.69 103 THR A CA 1
ATOM 783 C C . 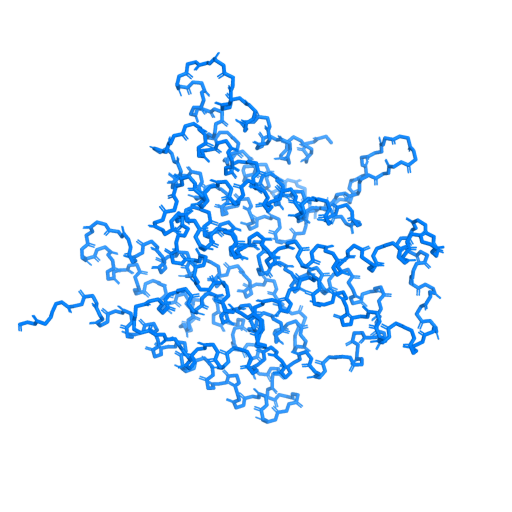THR A 1 103 ? 6.139 6.352 3.754 1.00 86.69 103 THR A C 1
ATOM 785 O O . THR A 1 103 ? 6.431 6.371 2.563 1.00 86.69 103 THR A O 1
ATOM 788 N N . LEU A 1 104 ? 6.316 7.435 4.520 1.00 85.56 104 LEU A N 1
ATOM 789 C CA . LEU A 1 104 ? 6.921 8.670 3.998 1.00 85.56 104 LEU A CA 1
ATOM 790 C C . LEU A 1 104 ? 8.354 8.420 3.513 1.00 85.56 104 LEU A C 1
ATOM 792 O O . LEU A 1 104 ? 8.720 8.881 2.432 1.00 85.56 104 LEU A O 1
ATOM 796 N N . CYS A 1 105 ? 9.144 7.647 4.260 1.00 85.38 105 CYS A N 1
ATOM 797 C CA . CYS A 1 105 ? 10.479 7.224 3.840 1.00 85.38 105 CYS A CA 1
ATOM 798 C C . CYS A 1 105 ? 10.432 6.366 2.574 1.00 85.38 105 CYS A C 1
ATOM 800 O O . CYS A 1 105 ? 11.142 6.652 1.622 1.00 85.38 105 CYS A O 1
ATOM 802 N N . LEU A 1 106 ? 9.545 5.368 2.524 1.00 81.56 106 LEU A N 1
ATOM 803 C CA . LEU A 1 106 ? 9.342 4.516 1.350 1.00 81.56 106 LEU A CA 1
ATOM 804 C C . LEU A 1 106 ? 9.102 5.342 0.078 1.00 81.56 106 LEU A C 1
ATOM 806 O O . LEU A 1 106 ? 9.679 5.042 -0.965 1.00 81.56 106 LEU A O 1
ATOM 810 N N . PHE A 1 107 ? 8.269 6.381 0.176 1.00 77.50 107 PHE A N 1
ATOM 811 C CA . PHE A 1 107 ? 7.913 7.241 -0.953 1.00 77.50 107 PHE A CA 1
ATOM 812 C C . PHE A 1 107 ? 8.986 8.259 -1.316 1.00 77.50 107 PHE A C 1
ATOM 814 O O . PHE A 1 107 ? 9.040 8.701 -2.461 1.00 77.50 107 PHE A O 1
ATOM 821 N N . SER A 1 108 ? 9.807 8.657 -0.351 1.00 78.06 108 SER A N 1
ATOM 822 C CA . SER A 1 108 ? 10.866 9.630 -0.585 1.00 78.06 108 SER A CA 1
ATOM 823 C C . SER A 1 108 ? 12.179 8.975 -0.999 1.00 78.06 108 SER A C 1
ATOM 825 O O . SER A 1 108 ? 12.941 9.590 -1.728 1.00 78.06 108 SER A O 1
ATOM 827 N N . SER A 1 109 ? 12.461 7.733 -0.607 1.00 77.81 109 SER A N 1
ATOM 828 C CA . SER A 1 109 ? 13.720 7.066 -0.945 1.00 77.81 109 SER A CA 1
ATOM 829 C C . SER A 1 109 ? 13.852 6.778 -2.438 1.00 77.81 109 SER A C 1
ATOM 831 O O . SER A 1 109 ? 13.023 6.070 -3.018 1.00 77.81 109 SER A O 1
ATOM 833 N N . THR A 1 110 ? 14.948 7.219 -3.052 1.00 69.88 110 THR A N 1
ATOM 834 C CA . THR A 1 110 ? 15.252 6.911 -4.458 1.00 69.88 110 THR A CA 1
ATOM 835 C C . THR A 1 110 ? 15.946 5.560 -4.617 1.00 69.88 110 THR A C 1
ATOM 837 O O . THR A 1 110 ? 15.725 4.891 -5.622 1.00 69.88 110 THR A O 1
ATOM 840 N N . ASP A 1 111 ? 16.613 5.052 -3.578 1.00 69.88 111 ASP A N 1
ATOM 841 C CA . ASP A 1 111 ? 17.435 3.836 -3.686 1.00 69.88 111 ASP A CA 1
ATOM 842 C C . ASP A 1 111 ? 16.760 2.585 -3.105 1.00 69.88 111 ASP A C 1
ATOM 844 O O . ASP A 1 111 ? 15.591 2.598 -2.689 1.00 69.88 111 ASP A O 1
ATOM 848 N N . PHE A 1 112 ? 17.514 1.485 -3.034 1.00 69.69 112 PHE A N 1
ATOM 849 C CA . PHE A 1 112 ? 17.074 0.213 -2.456 1.00 69.69 112 PHE A CA 1
ATOM 850 C C . PHE A 1 112 ? 16.735 0.278 -0.966 1.00 69.69 112 PHE A C 1
ATOM 852 O O . PHE A 1 112 ? 16.043 -0.601 -0.465 1.00 69.69 112 PHE A O 1
ATOM 859 N N . VAL A 1 113 ? 17.091 1.358 -0.270 1.00 75.94 113 VAL A N 1
ATOM 860 C CA . VAL A 1 113 ? 16.656 1.610 1.115 1.00 75.94 113 VAL A CA 1
ATOM 861 C C . VAL A 1 113 ? 15.125 1.673 1.232 1.00 75.94 113 VAL A C 1
ATOM 863 O O . VAL A 1 113 ? 14.560 1.349 2.274 1.00 75.94 113 VAL A O 1
ATOM 866 N N . SER A 1 114 ? 14.424 1.980 0.135 1.00 76.25 114 SER A N 1
ATOM 867 C CA . SER A 1 114 ? 12.963 1.831 0.054 1.00 76.25 114 SER A CA 1
ATOM 868 C C . SER A 1 114 ? 12.463 0.439 0.481 1.00 76.25 114 SER A C 1
ATOM 870 O O . SER A 1 114 ? 11.421 0.358 1.125 1.00 76.25 114 SER A O 1
ATOM 872 N N . PHE A 1 115 ? 13.214 -0.641 0.230 1.00 78.38 115 PHE A N 1
ATOM 873 C CA . PHE A 1 115 ? 12.890 -1.986 0.727 1.00 78.38 115 PHE A CA 1
ATOM 874 C C . PHE A 1 115 ? 12.881 -2.053 2.253 1.00 78.38 115 PHE A C 1
ATOM 876 O O . PHE A 1 115 ? 11.924 -2.532 2.853 1.00 78.38 115 PHE A O 1
ATOM 883 N N . PHE A 1 116 ? 13.925 -1.525 2.889 1.00 83.75 116 PHE A N 1
ATOM 884 C CA . PHE A 1 116 ? 14.019 -1.505 4.343 1.00 83.75 116 PHE A CA 1
ATOM 885 C C . PHE A 1 116 ? 12.824 -0.765 4.959 1.00 83.75 116 PHE A C 1
ATOM 887 O O . PHE A 1 116 ? 12.178 -1.271 5.877 1.00 83.75 116 PHE A O 1
ATOM 894 N N . PHE A 1 117 ? 12.459 0.392 4.403 1.00 86.75 117 PHE A N 1
ATOM 895 C CA . PHE A 1 117 ? 11.293 1.137 4.873 1.00 86.75 117 PHE A CA 1
ATOM 896 C C . PHE A 1 117 ? 9.973 0.423 4.605 1.00 86.75 117 PHE A C 1
ATOM 898 O O . PHE A 1 117 ? 9.074 0.487 5.442 1.00 86.75 117 PHE A O 1
ATOM 905 N N . TYR A 1 118 ? 9.860 -0.300 3.492 1.00 83.19 118 TYR A N 1
ATOM 906 C CA . TYR A 1 118 ? 8.712 -1.156 3.234 1.00 83.19 118 TYR A CA 1
ATOM 907 C C . TYR A 1 118 ? 8.556 -2.225 4.327 1.00 83.19 118 TYR A C 1
ATOM 909 O O . TYR A 1 118 ? 7.481 -2.336 4.918 1.00 83.19 118 TYR A O 1
ATOM 917 N N . GLU A 1 119 ? 9.629 -2.936 4.682 1.00 86.94 119 GLU A N 1
ATOM 918 C CA . GLU A 1 119 ? 9.619 -3.946 5.752 1.00 86.94 119 GLU A CA 1
ATOM 919 C C . GLU A 1 119 ? 9.279 -3.353 7.123 1.00 86.94 119 GLU A C 1
ATOM 921 O O . GLU A 1 119 ? 8.508 -3.932 7.895 1.00 86.94 119 GLU A O 1
ATOM 926 N N . MET A 1 120 ? 9.752 -2.136 7.404 1.00 90.38 120 MET A N 1
ATOM 927 C CA . MET A 1 120 ? 9.388 -1.413 8.625 1.00 90.38 120 MET A CA 1
ATOM 928 C C . MET A 1 120 ? 7.883 -1.131 8.740 1.00 90.38 120 MET A C 1
ATOM 930 O O . MET A 1 120 ? 7.403 -0.906 9.853 1.00 90.38 120 MET A O 1
ATOM 934 N N . THR A 1 121 ? 7.121 -1.145 7.640 1.00 90.00 121 THR A N 1
ATOM 935 C CA . THR A 1 121 ? 5.654 -1.013 7.696 1.00 90.00 121 THR A CA 1
ATOM 936 C C . THR A 1 121 ? 4.957 -2.307 8.117 1.00 90.00 121 THR A C 1
ATOM 938 O O . THR A 1 121 ? 3.862 -2.248 8.686 1.00 90.00 121 THR A O 1
ATOM 941 N N . VAL A 1 122 ? 5.566 -3.472 7.870 1.00 89.81 122 VAL A N 1
ATOM 942 C CA . VAL A 1 122 ? 4.919 -4.787 7.995 1.00 89.81 122 VAL A CA 1
ATOM 943 C C . VAL A 1 122 ? 4.682 -5.149 9.457 1.00 89.81 122 VAL A C 1
ATOM 945 O O . VAL A 1 122 ? 3.541 -5.404 9.854 1.00 89.81 122 VAL A O 1
ATOM 948 N N . LEU A 1 123 ? 5.735 -5.132 10.279 1.00 91.81 123 LEU A N 1
ATOM 949 C CA . LEU A 1 123 ? 5.656 -5.567 11.677 1.00 91.81 123 LEU A CA 1
ATOM 950 C C . LEU A 1 123 ? 4.677 -4.724 12.520 1.00 91.81 123 LEU A C 1
ATOM 952 O O . LEU A 1 123 ? 3.815 -5.306 13.182 1.00 91.81 123 LEU A O 1
ATOM 956 N N . PRO A 1 124 ? 4.703 -3.379 12.482 1.00 94.06 124 PRO A N 1
ATOM 957 C CA . PRO A 1 124 ? 3.732 -2.580 13.225 1.00 94.06 124 PRO A CA 1
ATOM 958 C C . PRO A 1 124 ? 2.306 -2.751 12.693 1.00 94.06 124 PRO A C 1
ATOM 960 O O . PRO A 1 124 ? 1.368 -2.788 13.486 1.00 94.06 124 PRO A O 1
ATOM 963 N N . SER A 1 125 ? 2.124 -2.916 11.376 1.00 92.94 125 SER A N 1
ATOM 964 C CA . SER A 1 125 ? 0.803 -3.209 10.798 1.00 92.94 125 SER A CA 1
ATOM 965 C C . SER A 1 125 ? 0.253 -4.535 11.319 1.00 92.94 125 SER A C 1
ATOM 967 O O . SER A 1 125 ? -0.922 -4.614 11.677 1.00 92.94 125 SER A O 1
ATOM 969 N N . PHE A 1 126 ? 1.107 -5.556 11.431 1.00 93.31 126 PHE A N 1
ATOM 970 C CA . PHE A 1 126 ? 0.746 -6.845 12.013 1.00 93.31 126 PHE A CA 1
ATOM 971 C C . PHE A 1 126 ? 0.294 -6.687 13.463 1.00 93.31 126 PHE A C 1
ATOM 973 O O . PHE A 1 126 ? -0.786 -7.158 13.811 1.00 93.31 126 PHE A O 1
ATOM 980 N N . LEU A 1 127 ? 1.066 -5.966 14.282 1.00 94.06 127 LEU A N 1
ATOM 981 C CA . LEU A 1 127 ? 0.717 -5.705 15.680 1.00 94.06 127 LEU A CA 1
ATOM 982 C C . LEU A 1 127 ? -0.601 -4.934 15.810 1.00 94.06 127 LEU A C 1
ATOM 984 O O . LEU A 1 127 ? -1.396 -5.219 16.704 1.00 94.06 127 LEU A O 1
ATOM 988 N N . ILE A 1 128 ? -0.877 -3.989 14.905 1.00 94.50 128 ILE A N 1
ATOM 989 C CA . ILE A 1 128 ? -2.150 -3.265 14.906 1.00 94.50 128 ILE A CA 1
ATOM 990 C C . ILE A 1 128 ? -3.322 -4.215 14.635 1.00 94.50 128 ILE A C 1
ATOM 992 O O . ILE A 1 128 ? -4.316 -4.158 15.356 1.00 94.50 128 ILE A O 1
ATOM 996 N N . VAL A 1 129 ? -3.235 -5.084 13.623 1.00 93.06 129 VAL A N 1
ATOM 997 C CA . VAL A 1 129 ? -4.316 -6.047 13.336 1.00 93.06 129 VAL A CA 1
ATOM 998 C C . VAL A 1 129 ? -4.455 -7.060 14.469 1.00 93.06 129 VAL A C 1
ATOM 1000 O O . VAL A 1 129 ? -5.575 -7.350 14.882 1.00 93.06 129 VAL A O 1
ATOM 1003 N N . LEU A 1 130 ? -3.334 -7.548 15.003 1.00 93.06 130 LEU A N 1
ATOM 1004 C CA . LEU A 1 130 ? -3.305 -8.533 16.080 1.00 93.06 130 LEU A CA 1
ATOM 1005 C C . LEU A 1 130 ? -3.985 -8.017 17.357 1.00 93.06 130 LEU A C 1
ATOM 1007 O O . LEU A 1 130 ? -4.751 -8.741 17.991 1.00 93.06 130 LEU A O 1
ATOM 1011 N N . CYS A 1 131 ? -3.710 -6.766 17.731 1.00 92.19 131 CYS A N 1
ATOM 1012 C CA . CYS A 1 131 ? -4.194 -6.179 18.980 1.00 92.19 131 CYS A CA 1
ATOM 1013 C C . CYS A 1 131 ? -5.538 -5.451 18.842 1.00 92.19 131 CYS A C 1
ATOM 1015 O O . CYS A 1 131 ? -6.266 -5.337 19.826 1.00 92.19 131 CYS A O 1
ATOM 1017 N N . PHE A 1 132 ? -5.855 -4.912 17.660 1.00 92.00 132 PHE A N 1
ATOM 1018 C CA . PHE A 1 132 ? -6.983 -3.987 17.476 1.00 92.00 132 PHE A CA 1
ATOM 1019 C C . PHE A 1 132 ? -7.931 -4.352 16.326 1.00 92.00 132 PHE A C 1
ATOM 1021 O O . PHE A 1 132 ? -8.879 -3.600 16.087 1.00 92.00 132 PHE A O 1
ATOM 1028 N N . GLY A 1 133 ? -7.683 -5.442 15.594 1.00 87.44 133 GLY A N 1
ATOM 1029 C CA . GLY A 1 133 ? -8.576 -5.929 14.541 1.00 87.44 133 GLY A CA 1
ATOM 1030 C C . GLY A 1 133 ? -9.909 -6.475 15.069 1.00 87.44 133 GLY A C 1
ATOM 1031 O O . GLY A 1 133 ? -10.195 -6.396 16.261 1.00 87.44 133 GLY A O 1
ATOM 1032 N N . SER A 1 134 ? -10.744 -6.997 14.166 1.00 80.44 134 SER A N 1
ATOM 1033 C CA . SER A 1 134 ? -11.993 -7.697 14.518 1.00 80.44 134 SER A CA 1
ATOM 1034 C C . SER A 1 134 ? -11.878 -9.230 14.503 1.00 80.44 134 SER A C 1
ATOM 1036 O O . SER A 1 134 ? -12.605 -9.888 15.236 1.00 80.44 134 SER A O 1
ATOM 1038 N N . ASP A 1 135 ? -10.974 -9.794 13.688 1.00 68.31 135 ASP A N 1
ATOM 1039 C CA . ASP A 1 135 ? -10.715 -11.242 13.535 1.00 68.31 135 ASP A CA 1
ATOM 1040 C C . ASP A 1 135 ? -9.252 -11.560 13.899 1.00 68.31 135 ASP A C 1
ATOM 1042 O O . ASP A 1 135 ? -8.392 -11.857 13.064 1.00 68.31 135 ASP A O 1
ATOM 1046 N N . ASN A 1 136 ? -8.955 -11.406 15.188 1.00 63.69 136 ASN A N 1
ATOM 1047 C CA . ASN A 1 136 ? -7.672 -10.883 15.673 1.00 63.69 136 ASN A CA 1
ATOM 1048 C C . ASN A 1 136 ? -6.415 -11.696 15.361 1.00 63.69 136 ASN A C 1
ATOM 1050 O O . ASN A 1 136 ? -5.326 -11.165 15.510 1.00 63.69 136 ASN A O 1
ATOM 1054 N N . ARG A 1 137 ? -6.495 -12.964 14.944 1.00 78.62 137 ARG A N 1
ATOM 1055 C CA . ARG A 1 137 ? -5.283 -13.799 14.808 1.00 78.62 137 ARG A CA 1
ATOM 1056 C C . ARG A 1 137 ? -5.044 -14.327 13.406 1.00 78.62 137 ARG A C 1
ATOM 1058 O O . ARG A 1 137 ? -3.955 -14.140 12.877 1.00 78.62 137 ARG A O 1
ATOM 1065 N N . LYS A 1 138 ? -6.045 -14.946 12.777 1.00 87.38 138 LYS A N 1
ATOM 1066 C CA . LYS A 1 138 ? -5.858 -15.611 11.477 1.00 87.38 138 LYS A CA 1
ATOM 1067 C C . LYS A 1 138 ? -5.482 -14.616 10.378 1.00 87.38 138 LYS A C 1
ATOM 1069 O O . LYS A 1 138 ? -4.451 -14.788 9.739 1.00 87.38 138 LYS A O 1
ATOM 1074 N N . SER A 1 139 ? -6.243 -13.531 10.229 1.00 85.81 139 SER A N 1
ATOM 1075 C CA . SER A 1 139 ? -5.973 -12.512 9.205 1.00 85.81 139 SER A CA 1
ATOM 1076 C C . SER A 1 139 ? -4.642 -11.787 9.423 1.00 85.81 139 SER A C 1
ATOM 1078 O O . SER A 1 139 ? -3.963 -11.452 8.456 1.00 85.81 139 SER A O 1
ATOM 1080 N N . ALA A 1 140 ? -4.241 -11.569 10.682 1.00 87.94 140 ALA A N 1
ATOM 1081 C CA . ALA A 1 140 ? -2.946 -10.975 11.014 1.00 87.94 140 ALA A CA 1
ATOM 1082 C C . ALA A 1 140 ? -1.786 -11.908 10.629 1.00 87.94 140 ALA A C 1
ATOM 1084 O O . ALA A 1 140 ? -0.835 -11.472 9.983 1.00 87.94 140 ALA A O 1
ATOM 1085 N N . ILE A 1 141 ? -1.880 -13.194 10.984 1.00 89.88 141 ILE A N 1
ATOM 1086 C CA . ILE A 1 141 ? -0.861 -14.201 10.658 1.00 89.88 141 ILE A CA 1
ATOM 1087 C C . ILE A 1 141 ? -0.752 -14.385 9.143 1.00 89.88 141 ILE A C 1
ATOM 1089 O O . ILE A 1 141 ? 0.356 -14.360 8.620 1.00 89.88 141 ILE A O 1
ATOM 1093 N N . GLU A 1 142 ? -1.872 -14.504 8.425 1.00 89.44 142 GLU A N 1
ATOM 1094 C CA . GLU A 1 142 ? -1.858 -14.602 6.960 1.00 89.44 142 GLU A CA 1
ATOM 1095 C C . GLU A 1 142 ? -1.190 -13.370 6.329 1.00 89.44 142 GLU A C 1
ATOM 1097 O O . GLU A 1 142 ? -0.293 -13.517 5.503 1.00 89.44 142 GLU A O 1
ATOM 1102 N N . MET A 1 143 ? -1.546 -12.155 6.768 1.00 87.06 143 MET A N 1
ATOM 1103 C CA . MET A 1 143 ? -0.899 -10.924 6.299 1.00 87.06 143 MET A CA 1
ATOM 1104 C C . MET A 1 143 ? 0.619 -10.947 6.531 1.00 87.06 143 MET A C 1
ATOM 1106 O O . MET A 1 143 ? 1.380 -10.541 5.651 1.00 87.06 143 MET A O 1
ATOM 1110 N N . MET A 1 144 ? 1.061 -11.416 7.701 1.00 89.25 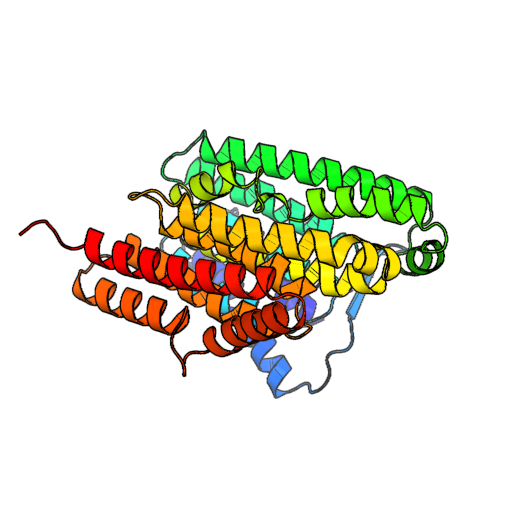144 MET A N 1
ATOM 1111 C CA . MET A 1 144 ? 2.481 -11.523 8.027 1.00 89.25 144 MET A CA 1
ATOM 1112 C C . MET A 1 144 ? 3.183 -12.559 7.144 1.00 89.25 144 MET A C 1
ATOM 1114 O O . MET A 1 144 ? 4.204 -12.239 6.551 1.00 89.25 144 MET A O 1
ATOM 1118 N N . LEU A 1 145 ? 2.626 -13.764 6.989 1.00 89.31 145 LEU A N 1
ATOM 1119 C CA . LEU A 1 145 ? 3.211 -14.831 6.169 1.00 89.31 145 LEU A CA 1
ATOM 1120 C C . LEU A 1 145 ? 3.353 -14.417 4.702 1.00 89.31 145 LEU A C 1
ATOM 1122 O O . LEU A 1 145 ? 4.424 -14.574 4.121 1.00 89.31 145 LEU A O 1
ATOM 1126 N N . PHE A 1 146 ? 2.303 -13.833 4.119 1.00 87.00 146 PHE A N 1
ATOM 1127 C CA . PHE A 1 146 ? 2.365 -13.312 2.752 1.00 87.00 146 PHE A CA 1
ATOM 1128 C C . PHE A 1 146 ? 3.324 -12.126 2.632 1.00 87.00 146 PHE A C 1
ATOM 1130 O O . PHE A 1 146 ? 3.924 -11.930 1.581 1.00 87.00 146 PHE A O 1
ATOM 1137 N N . SER A 1 147 ? 3.505 -11.330 3.687 1.00 84.94 147 SER A N 1
ATOM 1138 C CA . SER A 1 147 ? 4.511 -10.267 3.679 1.00 84.94 147 SER A CA 1
ATOM 1139 C C . SER A 1 147 ? 5.922 -10.835 3.723 1.00 84.94 147 SER A C 1
ATOM 1141 O O . SER A 1 147 ? 6.680 -10.532 2.818 1.00 84.94 147 SER A O 1
ATOM 1143 N N . LEU A 1 148 ? 6.223 -11.746 4.649 1.00 86.69 148 LEU A N 1
ATOM 1144 C CA . LEU A 1 148 ? 7.529 -12.400 4.754 1.00 86.69 148 LEU A CA 1
ATOM 1145 C C . LEU A 1 148 ? 7.912 -13.157 3.482 1.00 86.69 148 LEU A C 1
ATOM 1147 O O . LEU A 1 148 ? 9.048 -13.057 3.029 1.00 86.69 148 LEU A O 1
ATOM 1151 N N . LEU A 1 149 ? 6.971 -13.887 2.876 1.00 85.69 149 LEU A N 1
ATOM 1152 C CA . LEU A 1 149 ? 7.223 -14.586 1.616 1.00 85.69 149 LEU A CA 1
ATOM 1153 C C . LEU A 1 149 ? 7.661 -13.606 0.518 1.00 85.69 149 LEU A C 1
ATOM 1155 O O . LEU A 1 149 ? 8.619 -13.873 -0.203 1.00 85.69 149 LEU A O 1
ATOM 1159 N N . ARG A 1 150 ? 7.004 -12.445 0.426 1.00 81.62 150 ARG A N 1
ATOM 1160 C CA . ARG A 1 150 ? 7.383 -11.378 -0.511 1.00 81.62 150 ARG A CA 1
ATOM 1161 C C . ARG A 1 150 ? 8.756 -10.799 -0.192 1.00 81.62 150 ARG A C 1
ATOM 1163 O O . ARG A 1 150 ? 9.564 -10.647 -1.102 1.00 81.62 150 ARG A O 1
ATOM 1170 N N . SER A 1 151 ? 9.034 -10.540 1.083 1.00 82.56 151 SER A N 1
ATOM 1171 C CA . SER A 1 151 ? 10.327 -10.042 1.559 1.00 82.56 151 SER A CA 1
ATOM 1172 C C . SER A 1 151 ? 11.467 -10.992 1.207 1.00 82.56 151 SER A C 1
ATOM 1174 O O . SER A 1 151 ? 12.537 -10.538 0.821 1.00 82.56 151 SER A O 1
ATOM 1176 N N . ILE A 1 152 ? 11.241 -12.309 1.288 1.00 85.62 152 ILE A N 1
ATOM 1177 C CA . ILE A 1 152 ? 12.225 -13.326 0.892 1.00 85.62 152 ILE A CA 1
ATOM 1178 C C . ILE A 1 152 ? 12.469 -13.275 -0.617 1.00 85.62 152 ILE A C 1
ATOM 1180 O O . ILE A 1 152 ? 13.622 -13.208 -1.037 1.00 85.62 152 ILE A O 1
ATOM 1184 N N . LEU A 1 153 ? 11.410 -13.266 -1.435 1.00 82.75 153 LEU A N 1
ATOM 1185 C CA . LEU A 1 153 ? 11.541 -13.198 -2.897 1.00 82.75 153 LEU A CA 1
ATOM 1186 C C . LEU A 1 153 ? 12.295 -11.937 -3.335 1.00 82.75 153 LEU A C 1
ATOM 1188 O O . LEU A 1 153 ? 13.192 -12.000 -4.177 1.00 82.75 153 LEU A O 1
ATOM 1192 N N . TRP A 1 154 ? 11.976 -10.804 -2.712 1.00 77.62 154 TRP A N 1
ATOM 1193 C CA . TRP A 1 154 ? 12.643 -9.541 -2.988 1.00 77.62 154 TRP A CA 1
ATOM 1194 C C . TRP A 1 154 ? 14.081 -9.508 -2.442 1.00 77.62 154 TRP A C 1
ATOM 1196 O O . TRP A 1 154 ? 14.993 -9.024 -3.108 1.00 77.62 154 TRP A O 1
ATOM 1206 N N . GLY A 1 155 ? 14.316 -10.097 -1.269 1.00 79.06 155 GLY A N 1
ATOM 1207 C CA . GLY A 1 155 ? 15.637 -10.233 -0.657 1.00 79.06 155 GLY A CA 1
ATOM 1208 C C . GLY A 1 155 ? 16.597 -11.087 -1.484 1.00 79.06 155 GLY A C 1
ATOM 1209 O O . GLY A 1 155 ? 17.752 -10.709 -1.649 1.00 79.06 155 GLY A O 1
ATOM 1210 N N . VAL A 1 156 ? 16.127 -12.192 -2.074 1.00 80.81 156 VAL A N 1
ATOM 1211 C CA . VAL A 1 156 ? 16.929 -13.020 -2.997 1.00 80.81 156 VAL A CA 1
ATOM 1212 C C . VAL A 1 156 ? 17.374 -12.205 -4.211 1.00 80.81 156 VAL A C 1
ATOM 1214 O O . VAL A 1 156 ? 18.539 -12.264 -4.605 1.00 80.81 156 VAL A O 1
ATOM 1217 N N . PHE A 1 157 ? 16.469 -11.397 -4.766 1.00 77.06 157 PHE A N 1
ATOM 1218 C CA . PHE A 1 157 ? 16.791 -10.482 -5.855 1.00 77.06 157 PHE A CA 1
ATOM 1219 C C . PHE A 1 157 ? 17.852 -9.443 -5.440 1.00 77.06 157 PHE A C 1
ATOM 1221 O O . PHE A 1 157 ? 18.801 -9.199 -6.186 1.00 77.06 157 PHE A O 1
ATOM 1228 N N . PHE A 1 158 ? 17.761 -8.893 -4.224 1.00 74.19 158 PHE A N 1
ATOM 1229 C CA . PHE A 1 158 ? 18.768 -7.962 -3.707 1.00 74.19 158 PHE A CA 1
ATOM 1230 C C . PHE A 1 158 ? 20.127 -8.592 -3.453 1.00 74.19 158 PHE A C 1
ATOM 1232 O O . PHE A 1 158 ? 21.137 -8.004 -3.823 1.00 74.19 158 PHE A O 1
ATOM 1239 N N . LEU A 1 159 ? 20.182 -9.779 -2.850 1.00 75.38 159 LEU A N 1
ATOM 1240 C CA . LEU A 1 159 ? 21.448 -10.480 -2.624 1.00 75.38 159 LEU A CA 1
ATOM 1241 C C . LEU A 1 159 ? 22.196 -10.719 -3.939 1.00 75.38 159 LEU A C 1
ATOM 1243 O O . LEU A 1 159 ? 23.423 -10.639 -3.978 1.00 75.38 159 LEU A O 1
ATOM 1247 N N . TRP A 1 160 ? 21.461 -10.966 -5.023 1.00 72.94 160 TRP A N 1
ATOM 1248 C CA . TRP A 1 160 ? 22.052 -11.053 -6.349 1.00 72.94 160 TRP A CA 1
ATOM 1249 C C . TRP A 1 160 ? 22.591 -9.702 -6.839 1.00 72.94 160 TRP A C 1
ATOM 1251 O O . TRP A 1 160 ? 23.739 -9.648 -7.270 1.00 72.94 160 TRP A O 1
ATOM 1261 N N . ILE A 1 161 ? 21.817 -8.619 -6.722 1.00 70.94 161 ILE A N 1
ATOM 1262 C CA . ILE A 1 161 ? 22.276 -7.258 -7.052 1.00 70.94 161 ILE A CA 1
ATOM 1263 C C . ILE A 1 161 ? 23.571 -6.920 -6.314 1.00 70.94 161 ILE A C 1
ATOM 1265 O O . ILE A 1 161 ? 24.559 -6.564 -6.947 1.00 70.94 161 ILE A O 1
ATOM 1269 N N . PHE A 1 162 ? 23.589 -7.096 -4.993 1.00 70.31 162 PHE A N 1
ATOM 1270 C CA . PHE A 1 162 ? 24.751 -6.788 -4.161 1.00 70.31 162 PHE A CA 1
ATOM 1271 C C . PHE A 1 162 ? 25.991 -7.599 -4.557 1.00 70.31 162 PHE A C 1
ATOM 1273 O O . PHE A 1 162 ? 27.111 -7.121 -4.401 1.00 70.31 162 PHE A O 1
ATOM 1280 N N . LYS A 1 163 ? 25.814 -8.800 -5.123 1.00 71.88 163 LYS A N 1
ATOM 1281 C CA . LYS A 1 163 ? 26.916 -9.591 -5.684 1.00 71.88 163 LYS A CA 1
ATOM 1282 C C . LYS A 1 163 ? 27.511 -8.967 -6.958 1.00 71.88 163 LYS A C 1
ATOM 1284 O O . LYS A 1 163 ? 28.694 -9.170 -7.210 1.00 71.88 163 LYS A O 1
ATOM 1289 N N . GLN A 1 164 ? 26.719 -8.241 -7.749 1.00 63.69 164 GLN A N 1
ATOM 1290 C CA . GLN A 1 164 ? 27.154 -7.606 -9.005 1.00 63.69 164 GLN A CA 1
ATOM 1291 C C . GLN A 1 164 ? 27.747 -6.202 -8.810 1.00 63.69 164 GLN A C 1
ATOM 1293 O O . GLN A 1 164 ? 28.427 -5.691 -9.696 1.00 63.69 164 GLN A O 1
ATOM 1298 N N . GLY A 1 165 ? 27.506 -5.586 -7.653 1.00 60.72 165 GLY A N 1
ATOM 1299 C CA . GLY A 1 165 ? 27.974 -4.250 -7.300 1.00 60.72 165 GLY A CA 1
ATOM 1300 C C . GLY A 1 165 ? 26.953 -3.535 -6.417 1.00 60.72 165 GLY A C 1
ATOM 1301 O O . GLY A 1 165 ? 25.754 -3.779 -6.506 1.00 60.72 165 GLY A O 1
ATOM 1302 N N . ASN A 1 166 ? 27.417 -2.642 -5.545 1.00 56.09 166 ASN A N 1
ATOM 1303 C CA . ASN A 1 166 ? 26.557 -1.964 -4.565 1.00 56.09 166 ASN A CA 1
ATOM 1304 C C . ASN A 1 166 ? 25.714 -0.812 -5.153 1.00 56.09 166 ASN A C 1
ATOM 1306 O O . ASN A 1 166 ? 24.991 -0.163 -4.399 1.00 56.09 166 ASN A O 1
ATOM 1310 N N . ASP A 1 167 ? 25.817 -0.527 -6.455 1.00 61.53 167 ASP A N 1
ATOM 1311 C CA . ASP A 1 167 ? 25.212 0.653 -7.080 1.00 61.53 167 ASP A CA 1
ATOM 1312 C C . ASP A 1 167 ? 24.095 0.286 -8.073 1.00 61.53 167 ASP A C 1
ATOM 1314 O O . ASP A 1 167 ? 24.274 -0.507 -8.996 1.00 61.53 167 ASP A O 1
ATOM 1318 N N . LEU A 1 168 ? 22.936 0.922 -7.891 1.00 58.34 168 LEU A N 1
ATOM 1319 C CA . LEU A 1 168 ? 21.778 0.892 -8.783 1.00 58.34 168 LEU A CA 1
ATOM 1320 C C . LEU A 1 168 ? 22.119 1.308 -10.216 1.00 58.34 168 LEU A C 1
ATOM 1322 O O . LEU A 1 168 ? 21.576 0.749 -11.165 1.00 58.34 168 LEU A O 1
ATOM 1326 N N . GLN A 1 169 ? 23.014 2.280 -10.384 1.00 60.69 169 GLN A N 1
ATOM 1327 C CA . GLN A 1 169 ? 23.417 2.749 -11.710 1.00 60.69 169 GLN A CA 1
ATOM 1328 C C . GLN A 1 169 ? 24.359 1.764 -12.399 1.00 60.69 169 GLN A C 1
ATOM 1330 O O . GLN A 1 169 ? 24.280 1.591 -13.615 1.00 60.69 169 GLN A O 1
ATOM 1335 N N . ALA A 1 170 ? 25.173 1.044 -11.621 1.00 58.66 170 ALA A N 1
ATOM 1336 C CA . ALA A 1 170 ? 25.968 -0.063 -12.137 1.00 58.66 170 ALA A CA 1
ATOM 1337 C C . ALA A 1 170 ? 25.087 -1.218 -12.636 1.00 58.66 170 ALA A C 1
ATOM 1339 O O . ALA A 1 170 ? 25.544 -1.997 -13.456 1.00 58.66 170 ALA A O 1
ATOM 1340 N N . LEU A 1 171 ? 23.820 -1.318 -12.208 1.00 61.03 171 LEU A N 1
ATOM 1341 C CA . LEU A 1 171 ? 22.860 -2.300 -12.727 1.00 61.03 171 LEU A CA 1
ATOM 1342 C C . LEU A 1 171 ? 22.280 -1.972 -14.097 1.00 61.03 171 LEU A C 1
ATOM 1344 O O . LEU A 1 171 ? 21.968 -2.899 -14.843 1.00 61.03 171 LEU A O 1
ATOM 1348 N N . ALA A 1 172 ? 22.177 -0.691 -14.453 1.00 62.66 172 ALA A N 1
ATOM 1349 C CA . ALA A 1 172 ? 21.679 -0.291 -15.766 1.00 62.66 172 ALA A CA 1
ATOM 1350 C C . ALA A 1 172 ? 22.594 -0.784 -16.905 1.00 62.66 172 ALA A C 1
ATOM 1352 O O . ALA A 1 172 ? 22.119 -1.043 -18.008 1.00 62.66 172 ALA A O 1
ATOM 1353 N N . SER A 1 173 ? 23.893 -0.979 -16.639 1.00 61.72 173 SER A N 1
ATOM 1354 C CA . SER A 1 173 ? 24.841 -1.554 -17.603 1.00 61.72 173 SER A CA 1
ATOM 1355 C C . SER A 1 173 ? 24.791 -3.087 -17.695 1.00 61.72 173 SER A C 1
ATOM 1357 O O . SER A 1 173 ? 25.345 -3.649 -18.637 1.00 61.72 173 SER A O 1
ATOM 1359 N N . PHE A 1 174 ? 24.107 -3.784 -16.776 1.00 61.97 174 PHE A N 1
ATOM 1360 C CA . PHE A 1 174 ? 23.926 -5.245 -16.822 1.00 61.97 174 PHE A CA 1
ATOM 1361 C C . PHE A 1 174 ? 22.695 -5.694 -17.638 1.00 61.97 174 PHE A C 1
ATOM 1363 O O . PHE A 1 174 ? 22.506 -6.899 -17.829 1.00 61.97 174 PHE A O 1
ATOM 1370 N N . ASP A 1 175 ? 21.888 -4.768 -18.180 1.00 61.78 175 ASP A N 1
ATOM 1371 C CA . ASP A 1 175 ? 20.726 -5.074 -19.044 1.00 61.78 175 ASP A CA 1
ATOM 1372 C C . ASP A 1 175 ? 21.110 -5.677 -20.419 1.00 61.78 175 ASP A C 1
ATOM 1374 O O . ASP A 1 175 ? 20.260 -5.934 -21.276 1.00 61.78 175 ASP A O 1
ATOM 1378 N N . ASP A 1 176 ? 22.394 -5.944 -20.663 1.00 59.94 176 ASP A N 1
ATOM 1379 C CA . ASP A 1 176 ? 22.851 -6.656 -21.859 1.00 59.94 176 ASP A CA 1
ATOM 1380 C C . ASP A 1 176 ? 22.696 -8.180 -21.763 1.00 59.94 176 ASP A C 1
ATOM 1382 O O . ASP A 1 176 ? 22.575 -8.845 -22.793 1.00 59.94 176 ASP A O 1
ATOM 1386 N N . ASN A 1 177 ? 22.566 -8.753 -20.557 1.00 71.38 177 ASN A N 1
ATOM 1387 C CA . ASN A 1 177 ? 22.212 -10.167 -20.395 1.00 71.38 177 ASN A CA 1
ATOM 1388 C C . ASN A 1 177 ? 20.688 -10.356 -20.291 1.00 71.38 177 ASN A C 1
ATOM 1390 O O . ASN A 1 177 ? 20.145 -10.632 -19.218 1.00 71.38 177 ASN A O 1
ATOM 1394 N N . LEU A 1 178 ? 20.010 -10.219 -21.436 1.00 69.31 178 LEU A N 1
ATOM 1395 C CA . LEU A 1 178 ? 18.548 -10.259 -21.550 1.00 69.31 178 LEU A CA 1
ATOM 1396 C C . LEU A 1 178 ? 17.922 -11.521 -20.936 1.00 69.31 178 LEU A C 1
ATOM 1398 O O . LEU A 1 178 ? 16.904 -11.433 -20.256 1.00 69.31 178 LEU A O 1
ATOM 1402 N N . HIS A 1 179 ? 18.531 -12.692 -21.140 1.00 76.00 179 HIS A N 1
ATOM 1403 C CA . HIS A 1 179 ? 17.995 -13.945 -20.603 1.00 76.00 179 HIS A CA 1
ATOM 1404 C C . HIS A 1 179 ? 17.970 -13.918 -19.070 1.00 76.00 179 HIS A C 1
ATOM 1406 O O . HIS A 1 179 ? 17.013 -14.360 -18.441 1.00 76.00 179 HIS A O 1
ATOM 1412 N N . PHE A 1 180 ? 19.007 -13.363 -18.444 1.00 72.50 180 PHE A N 1
ATOM 1413 C CA . PHE A 1 180 ? 19.070 -13.267 -16.993 1.00 72.50 180 PHE A CA 1
ATOM 1414 C C . PHE A 1 180 ? 18.079 -12.232 -16.434 1.00 72.50 180 PHE A C 1
ATOM 1416 O O . PHE A 1 180 ? 17.335 -12.526 -15.489 1.00 72.50 180 PHE A O 1
ATOM 1423 N N . THR A 1 181 ? 18.031 -11.032 -17.021 1.00 71.69 181 THR A N 1
ATOM 1424 C CA . THR A 1 181 ? 17.116 -9.977 -16.566 1.00 71.69 181 THR A CA 1
ATOM 1425 C C . THR A 1 181 ? 15.654 -10.410 -16.729 1.00 71.69 181 THR A C 1
ATOM 1427 O O . THR A 1 181 ? 14.872 -10.240 -15.792 1.00 71.69 181 THR A O 1
ATOM 1430 N N . GLN A 1 182 ? 15.317 -11.142 -17.797 1.00 78.06 182 GLN A N 1
ATOM 1431 C CA . GLN A 1 182 ? 13.987 -11.720 -18.012 1.00 78.06 182 GLN A CA 1
ATOM 1432 C C . GLN A 1 182 ? 13.518 -12.679 -16.909 1.00 78.06 182 GLN A C 1
ATOM 1434 O O . GLN A 1 182 ? 12.335 -12.644 -16.581 1.00 78.06 182 GLN A O 1
ATOM 1439 N N . TRP A 1 183 ? 14.387 -13.508 -16.316 1.00 78.56 183 TRP A N 1
ATOM 1440 C CA . TRP A 1 183 ? 13.993 -14.434 -15.237 1.00 78.56 183 TRP A CA 1
ATOM 1441 C C . TRP A 1 183 ? 13.985 -13.784 -13.848 1.00 78.56 183 TRP A C 1
ATOM 1443 O O . TRP A 1 183 ? 13.150 -14.119 -13.006 1.00 78.56 183 TRP A O 1
ATOM 1453 N N . SER A 1 184 ? 14.890 -12.834 -13.599 1.00 74.75 184 SER A N 1
ATOM 1454 C CA . SER A 1 184 ? 14.949 -12.101 -12.326 1.00 74.75 184 SER A CA 1
ATOM 1455 C C . SER A 1 184 ? 13.789 -11.110 -12.150 1.00 74.75 184 SER A C 1
ATOM 1457 O O . SER A 1 184 ? 13.326 -10.875 -11.031 1.00 74.75 184 SER A O 1
ATOM 1459 N N . PHE A 1 185 ? 13.274 -10.565 -13.255 1.00 77.62 185 PHE A N 1
ATOM 1460 C CA . PHE A 1 185 ? 12.236 -9.542 -13.250 1.00 77.62 185 PHE A CA 1
ATOM 1461 C C . PHE A 1 185 ? 10.889 -10.044 -12.681 1.00 77.62 185 PHE A C 1
ATOM 1463 O O . PHE A 1 185 ? 10.336 -9.378 -11.806 1.00 77.62 185 PHE A O 1
ATOM 1470 N N . PRO A 1 186 ? 10.379 -11.244 -13.027 1.00 78.06 186 PRO A N 1
ATOM 1471 C CA . PRO A 1 186 ? 9.233 -11.856 -12.354 1.00 78.06 186 PRO A CA 1
ATOM 1472 C C . PRO A 1 186 ? 9.427 -12.084 -10.856 1.00 78.06 186 PRO A C 1
ATOM 1474 O O . PRO A 1 186 ? 8.494 -11.850 -10.094 1.00 78.06 186 PRO A O 1
ATOM 1477 N N . LEU A 1 187 ? 10.615 -12.512 -10.407 1.00 76.69 187 LEU A N 1
ATOM 1478 C CA . LEU A 1 187 ? 10.896 -12.698 -8.974 1.00 76.69 187 LEU A CA 1
ATOM 1479 C C . LEU A 1 187 ? 10.774 -11.373 -8.218 1.00 76.69 187 LEU A C 1
ATOM 1481 O O . LEU A 1 187 ? 10.164 -11.315 -7.150 1.00 76.69 187 LEU A O 1
ATOM 1485 N N . PHE A 1 188 ? 11.282 -10.298 -8.818 1.00 75.62 188 PHE A N 1
ATOM 1486 C CA . PHE A 1 188 ? 11.117 -8.949 -8.303 1.00 75.62 188 PHE A CA 1
ATOM 1487 C C . PHE A 1 188 ? 9.647 -8.500 -8.298 1.00 75.62 188 PHE A C 1
ATOM 1489 O O . PHE A 1 188 ? 9.167 -7.993 -7.287 1.00 75.62 188 PHE A O 1
ATOM 1496 N N . LEU A 1 189 ? 8.896 -8.721 -9.381 1.00 76.06 189 LEU A N 1
ATOM 1497 C CA . LEU A 1 189 ? 7.470 -8.371 -9.462 1.00 76.06 189 LEU A CA 1
ATOM 1498 C C . LEU A 1 189 ? 6.607 -9.141 -8.445 1.00 76.06 189 LEU A C 1
ATOM 1500 O O . LEU A 1 189 ? 5.686 -8.575 -7.842 1.00 76.06 189 LEU A O 1
ATOM 1504 N N . LEU A 1 190 ? 6.913 -10.424 -8.234 1.00 74.75 190 LEU A N 1
ATOM 1505 C CA . LEU A 1 190 ? 6.296 -11.264 -7.207 1.00 74.75 190 LEU A CA 1
ATOM 1506 C C . LEU A 1 190 ? 6.642 -10.761 -5.799 1.00 74.75 190 LEU A C 1
ATOM 1508 O O . LEU A 1 190 ? 5.752 -10.686 -4.950 1.00 74.75 190 LEU A O 1
ATOM 1512 N N . GLY A 1 191 ? 7.897 -10.360 -5.572 1.00 70.50 191 GLY A N 1
ATOM 1513 C CA . GLY A 1 191 ? 8.347 -9.725 -4.332 1.00 70.50 191 GLY A CA 1
ATOM 1514 C C . GLY A 1 191 ? 7.681 -8.371 -4.069 1.00 70.50 191 GLY A C 1
ATOM 1515 O O . GLY A 1 191 ? 7.303 -8.078 -2.937 1.00 70.50 191 GLY A O 1
ATOM 1516 N N . LEU A 1 192 ? 7.452 -7.565 -5.109 1.00 67.06 192 LEU A N 1
ATOM 1517 C CA . LEU A 1 192 ? 6.867 -6.237 -4.965 1.00 67.06 192 LEU A CA 1
ATOM 1518 C C . LEU A 1 192 ? 5.351 -6.248 -4.763 1.00 67.06 192 LEU A C 1
ATOM 1520 O O . LEU A 1 192 ? 4.868 -5.568 -3.860 1.00 67.06 192 LEU A O 1
ATOM 1524 N N . GLY A 1 193 ? 4.557 -6.957 -5.572 1.00 60.97 193 GLY A N 1
ATOM 1525 C CA . GLY A 1 193 ? 3.116 -6.655 -5.554 1.00 60.97 193 GLY A CA 1
ATOM 1526 C C . GLY A 1 193 ? 2.152 -7.488 -6.371 1.00 60.97 193 GLY A C 1
ATOM 1527 O O . GLY A 1 193 ? 0.955 -7.215 -6.294 1.00 60.97 193 GLY A O 1
ATOM 1528 N N . ILE A 1 194 ? 2.585 -8.547 -7.056 1.00 58.53 194 ILE A N 1
ATOM 1529 C CA . ILE A 1 194 ? 1.633 -9.509 -7.651 1.00 58.53 194 ILE A CA 1
ATOM 1530 C C . ILE A 1 194 ? 0.816 -10.243 -6.557 1.00 58.53 194 ILE A C 1
ATOM 1532 O O . ILE A 1 194 ? -0.165 -10.914 -6.843 1.00 58.53 194 ILE A O 1
ATOM 1536 N N . ALA A 1 195 ? 1.092 -10.014 -5.270 1.00 55.88 195 ALA A N 1
ATOM 1537 C CA . ALA A 1 195 ? 0.269 -10.485 -4.153 1.00 55.88 195 ALA A CA 1
ATOM 1538 C C . ALA A 1 195 ? -1.186 -9.972 -4.119 1.00 55.88 195 ALA A C 1
ATOM 1540 O O . ALA A 1 195 ? -1.961 -10.452 -3.295 1.00 55.88 195 ALA A O 1
ATOM 1541 N N . TYR A 1 196 ? -1.562 -9.017 -4.977 1.00 61.22 196 TYR A N 1
ATOM 1542 C CA . TYR A 1 196 ? -2.964 -8.620 -5.210 1.00 61.22 196 TYR A CA 1
ATOM 1543 C C . TYR A 1 196 ? -3.523 -9.132 -6.530 1.00 61.22 196 TYR A C 1
ATOM 1545 O O . TYR A 1 196 ? -4.724 -9.028 -6.774 1.00 61.22 196 TYR A O 1
ATOM 1553 N N . ALA A 1 197 ? -2.656 -9.675 -7.375 1.00 72.88 197 ALA A N 1
ATOM 1554 C CA . ALA A 1 197 ? -3.065 -10.337 -8.583 1.00 72.88 197 ALA A CA 1
ATOM 1555 C C . ALA A 1 197 ? -3.532 -11.760 -8.272 1.00 72.88 197 ALA A C 1
ATOM 1557 O O . ALA A 1 197 ? -3.175 -12.376 -7.263 1.00 72.88 197 ALA A O 1
ATOM 1558 N N . VAL A 1 198 ? -4.351 -12.295 -9.161 1.00 80.75 198 VAL A N 1
ATOM 1559 C CA . VAL A 1 198 ? -4.716 -13.706 -9.156 1.00 80.75 198 VAL A CA 1
ATOM 1560 C C . VAL A 1 198 ? -3.460 -14.534 -9.452 1.00 80.75 198 VAL A C 1
ATOM 1562 O O . VAL A 1 198 ? -2.739 -14.192 -10.391 1.00 80.75 198 VAL A O 1
ATOM 1565 N N . PRO A 1 199 ? -3.168 -15.602 -8.677 1.00 79.88 199 PRO A N 1
ATOM 1566 C CA . PRO A 1 199 ? -3.994 -16.227 -7.626 1.00 79.88 199 PRO A CA 1
ATOM 1567 C C . PRO A 1 199 ? -3.696 -15.787 -6.175 1.00 79.88 199 PRO A C 1
ATOM 1569 O O . PRO A 1 199 ? -4.301 -16.306 -5.238 1.00 79.88 199 PRO A O 1
ATOM 1572 N N . PHE A 1 200 ? -2.780 -14.847 -5.944 1.00 83.44 200 PHE A N 1
ATOM 1573 C CA . PHE A 1 200 ? -2.223 -14.556 -4.614 1.00 83.44 200 PHE A CA 1
ATOM 1574 C C . PHE A 1 200 ? -3.044 -13.586 -3.753 1.00 83.44 200 PHE A C 1
ATOM 1576 O O . PHE A 1 200 ? -2.676 -13.314 -2.615 1.00 83.44 200 PHE A O 1
ATOM 1583 N N . TYR A 1 201 ? -4.167 -13.081 -4.258 1.00 85.12 201 TYR A N 1
ATOM 1584 C CA . TYR A 1 201 ? -4.948 -12.025 -3.610 1.00 85.12 201 TYR A CA 1
ATOM 1585 C C . TYR A 1 201 ? -5.695 -12.441 -2.328 1.00 85.12 201 TYR A C 1
ATOM 1587 O O . TYR A 1 201 ? -6.171 -11.577 -1.597 1.00 85.12 201 TYR A O 1
ATOM 1595 N N . THR A 1 202 ? -5.843 -13.736 -2.041 1.00 87.38 202 THR A N 1
ATOM 1596 C CA . THR A 1 202 ? -6.827 -14.279 -1.074 1.00 87.38 202 THR A CA 1
ATOM 1597 C C . THR A 1 202 ? -6.660 -13.812 0.378 1.00 87.38 202 THR A C 1
ATOM 1599 O O . THR A 1 202 ? -7.644 -13.739 1.119 1.00 87.38 202 THR A O 1
ATOM 1602 N N . TRP A 1 203 ? -5.447 -13.451 0.796 1.00 86.88 203 TRP A N 1
ATOM 1603 C CA . TRP A 1 203 ? -5.169 -12.905 2.131 1.00 86.88 203 TRP A CA 1
ATOM 1604 C C . TRP A 1 203 ? -5.645 -11.450 2.281 1.00 86.88 203 TRP A C 1
ATOM 1606 O O . TRP A 1 203 ? -6.011 -11.009 3.374 1.00 86.88 203 TRP A O 1
ATOM 1616 N N . ALA A 1 204 ? -5.647 -10.681 1.188 1.00 86.12 204 ALA A N 1
ATOM 1617 C CA . ALA A 1 204 ? -5.835 -9.239 1.233 1.00 86.12 204 ALA A CA 1
ATOM 1618 C C . ALA A 1 204 ? -7.269 -8.830 1.616 1.00 86.12 204 ALA A C 1
ATOM 1620 O O . ALA A 1 204 ? -7.401 -7.971 2.493 1.00 86.12 204 ALA A O 1
ATOM 1621 N N . PRO A 1 205 ? -8.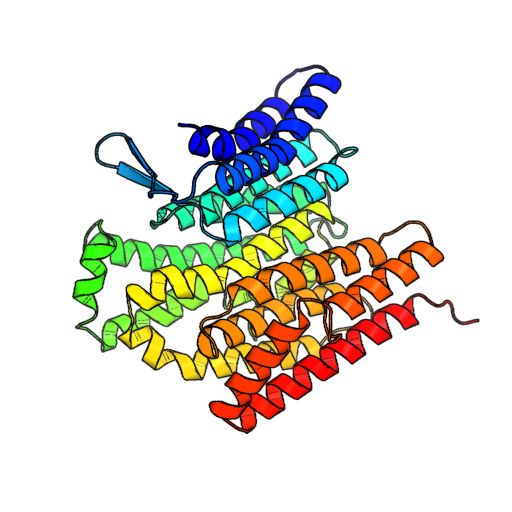347 -9.449 1.081 1.00 88.06 205 PRO A N 1
ATOM 1622 C CA . PRO A 1 205 ? -9.697 -9.156 1.539 1.00 88.06 205 PRO A CA 1
ATOM 1623 C C . PRO A 1 205 ? -9.878 -9.423 3.034 1.00 88.06 205 PRO A C 1
ATOM 1625 O O . PRO A 1 205 ? -10.430 -8.578 3.732 1.00 88.06 205 PRO A O 1
ATOM 1628 N N . LYS A 1 206 ? -9.351 -10.549 3.540 1.00 88.81 206 LYS A N 1
ATOM 1629 C CA . LYS A 1 206 ? -9.428 -10.921 4.964 1.00 88.81 206 LYS A CA 1
ATOM 1630 C C . LYS A 1 206 ? -8.709 -9.916 5.862 1.00 88.81 206 LYS A C 1
ATOM 1632 O O . LYS A 1 206 ? -9.190 -9.587 6.946 1.00 88.81 206 LYS A O 1
ATOM 1637 N N . PHE A 1 207 ? -7.559 -9.415 5.409 1.00 88.19 207 PHE A N 1
ATOM 1638 C CA . PHE A 1 207 ? -6.852 -8.332 6.082 1.00 88.19 207 PHE A CA 1
ATOM 1639 C C . PHE A 1 207 ? -7.723 -7.071 6.151 1.00 88.19 207 PHE A C 1
ATOM 1641 O O . PHE A 1 207 ? -7.916 -6.519 7.231 1.00 88.19 207 PHE A O 1
ATOM 1648 N N . TYR A 1 208 ? -8.285 -6.628 5.025 1.00 86.31 208 TYR A N 1
ATOM 1649 C CA . TYR A 1 208 ? -9.053 -5.384 4.969 1.00 86.31 208 TYR A CA 1
ATOM 1650 C C . TYR A 1 208 ? -10.365 -5.434 5.752 1.00 86.31 208 TYR A C 1
ATOM 1652 O O . TYR A 1 208 ? -10.777 -4.425 6.324 1.00 86.31 208 TYR A O 1
ATOM 1660 N N . THR A 1 209 ? -11.016 -6.595 5.814 1.00 85.88 209 THR A N 1
ATOM 1661 C CA . THR A 1 209 ? -12.198 -6.776 6.661 1.00 85.88 209 THR A CA 1
ATOM 1662 C C . THR A 1 209 ? -11.837 -6.737 8.142 1.00 85.88 209 THR A C 1
ATOM 1664 O O . THR A 1 209 ? -12.576 -6.134 8.919 1.00 85.88 209 THR A O 1
ATOM 1667 N N . ALA A 1 210 ? -10.699 -7.323 8.529 1.00 88.44 210 ALA A N 1
ATOM 1668 C CA . ALA A 1 210 ? -10.278 -7.427 9.924 1.00 88.44 210 ALA A CA 1
ATOM 1669 C C . ALA A 1 210 ? -9.608 -6.156 10.469 1.00 88.44 210 ALA A C 1
ATOM 1671 O O . ALA A 1 210 ? -9.690 -5.878 11.664 1.00 88.44 210 ALA A O 1
ATOM 1672 N N . ALA A 1 211 ? -8.917 -5.392 9.625 1.00 89.31 211 ALA A N 1
ATOM 1673 C CA . ALA A 1 211 ? -8.070 -4.296 10.069 1.00 89.31 211 ALA A CA 1
ATOM 1674 C C . ALA A 1 211 ? -8.867 -3.047 10.515 1.00 89.31 211 ALA A C 1
ATOM 1676 O O . ALA A 1 211 ? -9.925 -2.715 9.953 1.00 89.31 211 ALA A O 1
ATOM 1677 N N . PRO A 1 212 ? -8.343 -2.289 11.499 1.00 89.06 212 PRO A N 1
ATOM 1678 C CA . PRO A 1 212 ? -8.866 -0.976 11.860 1.00 89.06 212 PRO A CA 1
ATOM 1679 C C . PRO A 1 212 ? -8.826 -0.002 10.685 1.00 89.06 212 PRO A C 1
ATOM 1681 O O . PRO A 1 212 ? -7.861 0.039 9.925 1.00 89.06 212 PRO A O 1
ATOM 1684 N N . LEU A 1 213 ? -9.853 0.840 10.588 1.00 84.88 213 LEU A N 1
ATOM 1685 C CA . LEU A 1 213 ? -10.040 1.764 9.468 1.00 84.88 213 LEU A CA 1
ATOM 1686 C C . LEU A 1 213 ? -8.814 2.654 9.157 1.00 84.88 213 LEU A C 1
ATOM 1688 O O . LEU A 1 213 ? -8.412 2.691 7.995 1.00 84.88 213 LEU A O 1
ATOM 1692 N N . PRO A 1 214 ? -8.157 3.300 10.146 1.00 88.06 214 PRO A N 1
ATOM 1693 C CA . PRO A 1 214 ? -6.994 4.144 9.862 1.00 88.06 214 PRO A CA 1
ATOM 1694 C C . PRO A 1 214 ? -5.818 3.365 9.252 1.00 88.06 214 PRO A C 1
ATOM 1696 O O . PRO A 1 214 ? -5.104 3.891 8.403 1.00 88.06 214 PRO A O 1
ATOM 1699 N N . LEU A 1 215 ? -5.637 2.097 9.648 1.00 89.56 215 LEU A N 1
ATOM 1700 C CA . LEU A 1 215 ? -4.601 1.237 9.077 1.00 89.56 215 LEU A CA 1
ATOM 1701 C C . LEU A 1 215 ? -4.944 0.835 7.642 1.00 89.56 215 LEU A C 1
ATOM 1703 O O . LEU A 1 215 ? -4.060 0.825 6.791 1.00 89.56 215 LEU A O 1
ATOM 1707 N N . VAL A 1 216 ? -6.212 0.514 7.367 1.00 85.88 216 VAL A N 1
ATOM 1708 C CA . VAL A 1 216 ? -6.667 0.165 6.014 1.00 85.88 216 VAL A CA 1
ATOM 1709 C C . VAL A 1 216 ? -6.355 1.294 5.035 1.00 85.88 216 VAL A C 1
ATOM 1711 O O . VAL A 1 216 ? -5.775 1.031 3.988 1.00 85.88 216 VAL A O 1
ATOM 1714 N N . TRP A 1 217 ? -6.660 2.544 5.389 1.00 82.94 217 TRP A N 1
ATOM 1715 C CA . TRP A 1 217 ? -6.367 3.705 4.540 1.00 82.94 217 TRP A CA 1
ATOM 1716 C C . TRP A 1 217 ? -4.878 3.871 4.250 1.00 82.94 217 TRP A C 1
ATOM 1718 O O . TRP A 1 217 ? -4.493 4.064 3.098 1.00 82.94 217 TRP A O 1
ATOM 1728 N N . LEU A 1 218 ? -4.036 3.727 5.273 1.00 84.62 218 LEU A N 1
ATOM 1729 C CA . LEU A 1 218 ? -2.588 3.815 5.109 1.00 84.62 218 LEU A CA 1
ATOM 1730 C C . LEU A 1 218 ? -2.041 2.682 4.229 1.00 84.62 218 LEU A C 1
ATOM 1732 O O . LEU A 1 218 ? -1.214 2.901 3.349 1.00 84.62 218 LEU A O 1
ATOM 1736 N N . GLN A 1 219 ? -2.553 1.468 4.424 1.00 83.06 219 GLN A N 1
ATOM 1737 C CA . GLN A 1 219 ? -2.167 0.293 3.648 1.00 83.06 219 GLN A CA 1
ATOM 1738 C C . GLN A 1 219 ? -2.632 0.369 2.193 1.00 83.06 219 GLN A C 1
ATOM 1740 O O . GLN A 1 219 ? -1.937 -0.129 1.315 1.00 83.06 219 GLN A O 1
ATOM 1745 N N . LEU A 1 220 ? -3.759 1.020 1.899 1.00 76.56 220 LEU A N 1
ATOM 1746 C CA . LEU A 1 220 ? -4.161 1.296 0.517 1.00 76.56 220 LEU A CA 1
ATOM 1747 C C . LEU A 1 220 ? -3.161 2.224 -0.180 1.00 76.56 220 LEU A C 1
ATOM 1749 O O . LEU A 1 220 ? -2.751 1.921 -1.298 1.00 76.56 220 LEU A O 1
ATOM 1753 N N . ALA A 1 221 ? -2.703 3.281 0.499 1.00 73.94 221 ALA A N 1
ATOM 1754 C CA . ALA A 1 221 ? -1.692 4.186 -0.046 1.00 73.94 221 ALA A CA 1
ATOM 1755 C C . ALA A 1 221 ? -0.368 3.459 -0.348 1.00 73.94 221 ALA A C 1
ATOM 1757 O O . ALA A 1 221 ? 0.164 3.594 -1.448 1.00 73.94 221 ALA A O 1
ATOM 1758 N N . ILE A 1 222 ? 0.123 2.624 0.582 1.00 76.88 222 ILE A N 1
ATOM 1759 C CA . ILE A 1 222 ? 1.329 1.794 0.379 1.00 76.88 222 ILE A CA 1
ATOM 1760 C C . ILE A 1 222 ? 1.170 0.878 -0.841 1.00 76.88 222 ILE A C 1
ATOM 1762 O O . ILE A 1 222 ? 2.080 0.731 -1.650 1.00 76.88 222 ILE A O 1
ATOM 1766 N N . ARG A 1 223 ? 0.017 0.222 -0.979 1.00 71.94 223 ARG A N 1
ATOM 1767 C CA . ARG A 1 223 ? -0.164 -0.844 -1.975 1.00 71.94 223 ARG A CA 1
ATOM 1768 C C . ARG A 1 223 ? -0.336 -0.326 -3.385 1.00 71.94 223 ARG A C 1
ATOM 1770 O O . ARG A 1 223 ? 0.163 -0.933 -4.326 1.00 71.94 223 ARG A O 1
ATOM 1777 N N . LEU A 1 224 ? -0.996 0.813 -3.529 1.00 63.44 224 LEU A N 1
ATOM 1778 C CA . LEU A 1 224 ? -1.118 1.464 -4.822 1.00 63.44 224 LEU A CA 1
ATOM 1779 C C . LEU A 1 224 ? 0.234 2.051 -5.278 1.00 63.44 224 LEU A C 1
ATOM 1781 O O . LEU A 1 224 ? 0.379 2.391 -6.448 1.00 63.44 224 LEU A O 1
ATOM 1785 N N . PHE A 1 225 ? 1.212 2.231 -4.372 1.00 67.56 225 PHE A N 1
ATOM 1786 C CA . PHE A 1 225 ? 2.542 2.782 -4.684 1.00 67.56 225 PHE A CA 1
ATOM 1787 C C . PHE A 1 225 ? 3.468 1.751 -5.323 1.00 67.56 225 PHE A C 1
ATOM 1789 O O . PHE A 1 225 ? 4.457 2.099 -5.958 1.00 67.56 225 PHE A O 1
ATOM 1796 N N . ILE 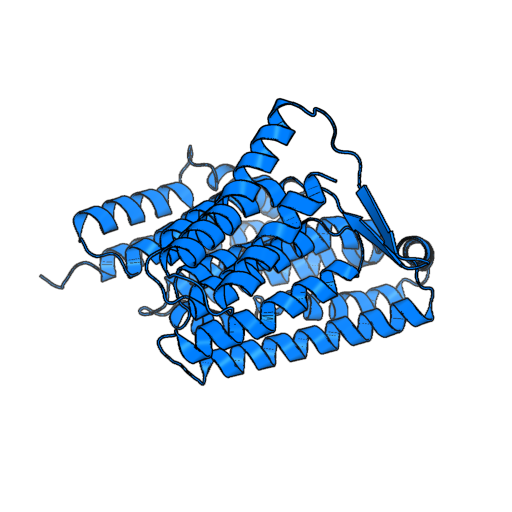A 1 226 ? 3.148 0.468 -5.195 1.00 68.38 226 ILE A N 1
ATOM 1797 C CA . ILE A 1 226 ? 3.982 -0.596 -5.740 1.00 68.38 226 ILE A CA 1
ATOM 1798 C C . ILE A 1 226 ? 4.134 -0.476 -7.274 1.00 68.38 226 ILE A C 1
ATOM 1800 O O . ILE A 1 226 ? 5.272 -0.477 -7.743 1.00 68.38 226 ILE A O 1
ATOM 1804 N N . PRO A 1 227 ? 3.064 -0.281 -8.072 1.00 68.19 227 PRO A N 1
ATOM 1805 C CA . PRO A 1 227 ? 3.204 0.012 -9.501 1.00 68.19 227 PRO A CA 1
ATOM 1806 C C . PRO A 1 227 ? 4.006 1.283 -9.792 1.00 68.19 227 PRO A C 1
ATOM 1808 O O . PRO A 1 227 ? 4.747 1.326 -10.767 1.00 68.19 227 PRO A O 1
ATOM 1811 N N . TYR A 1 228 ? 3.934 2.293 -8.925 1.00 69.38 228 TYR A N 1
ATOM 1812 C CA . TYR A 1 228 ? 4.751 3.496 -9.062 1.00 69.38 228 TYR A CA 1
ATOM 1813 C C . TYR A 1 228 ? 6.250 3.214 -8.878 1.00 69.38 228 TYR A C 1
ATOM 1815 O O . TYR A 1 228 ? 7.054 3.711 -9.663 1.00 69.38 228 TYR A O 1
ATOM 1823 N N . ILE A 1 229 ? 6.636 2.389 -7.895 1.00 68.38 229 ILE A N 1
ATOM 1824 C CA . ILE A 1 229 ? 8.027 1.924 -7.740 1.00 68.38 229 ILE A CA 1
ATOM 1825 C C . ILE A 1 229 ? 8.465 1.161 -8.991 1.00 68.38 229 ILE A C 1
ATOM 1827 O O . ILE A 1 229 ? 9.572 1.384 -9.479 1.00 68.38 229 ILE A O 1
ATOM 1831 N N . ILE A 1 230 ? 7.603 0.289 -9.527 1.00 72.12 230 ILE A N 1
ATOM 1832 C CA . ILE A 1 230 ? 7.906 -0.445 -10.760 1.00 72.12 230 ILE A CA 1
ATOM 1833 C C . ILE A 1 230 ? 8.161 0.544 -11.907 1.00 72.12 230 ILE A C 1
ATOM 1835 O O . ILE A 1 230 ? 9.171 0.431 -12.593 1.00 72.12 230 ILE A O 1
ATOM 1839 N N . TRP A 1 231 ? 7.315 1.559 -12.079 1.00 71.75 231 TRP A N 1
ATOM 1840 C CA . TRP A 1 231 ? 7.500 2.559 -13.130 1.00 71.75 231 TRP A CA 1
ATOM 1841 C C . TRP A 1 231 ? 8.777 3.388 -12.955 1.00 71.75 231 TRP A C 1
ATOM 1843 O O . TRP A 1 231 ? 9.580 3.488 -13.876 1.00 71.75 231 TRP A O 1
ATOM 1853 N N . GLN A 1 232 ? 8.969 3.984 -11.774 1.00 70.62 232 GLN A N 1
ATOM 1854 C CA . GLN A 1 232 ? 10.047 4.944 -11.536 1.00 70.62 232 GLN A CA 1
ATOM 1855 C C . GLN A 1 232 ? 11.415 4.309 -11.389 1.00 70.62 232 GLN A C 1
ATOM 1857 O O . GLN A 1 232 ? 12.406 4.910 -11.791 1.00 70.62 232 GLN A O 1
ATOM 1862 N N . LYS A 1 233 ? 11.478 3.142 -10.751 1.00 71.06 233 LYS A N 1
ATOM 1863 C CA . LYS A 1 233 ? 12.748 2.481 -10.473 1.00 71.06 233 LYS A CA 1
ATOM 1864 C C . LYS A 1 233 ? 13.018 1.422 -11.521 1.00 71.06 233 LYS A C 1
ATOM 1866 O O . LYS A 1 233 ? 14.095 1.416 -12.097 1.00 71.06 233 LYS A O 1
ATOM 1871 N N . MET A 1 234 ? 12.045 0.567 -11.837 1.00 70.56 234 MET A N 1
ATOM 1872 C CA . MET A 1 234 ? 12.335 -0.572 -12.710 1.00 70.56 234 MET A CA 1
ATOM 1873 C C . MET A 1 234 ? 12.302 -0.280 -14.190 1.00 70.56 234 MET A C 1
ATOM 1875 O O . MET A 1 234 ? 13.129 -0.839 -14.902 1.00 70.56 234 MET A O 1
ATOM 1879 N N . GLY A 1 235 ? 11.384 0.573 -14.643 1.00 71.12 235 GLY A N 1
ATOM 1880 C CA . GLY A 1 235 ? 11.350 0.995 -16.042 1.00 71.12 235 GLY A CA 1
ATOM 1881 C C . GLY A 1 235 ? 12.730 1.473 -16.517 1.00 71.12 235 GLY A C 1
ATOM 1882 O O . GLY A 1 235 ? 13.214 0.969 -17.527 1.00 71.12 235 GLY A O 1
ATOM 1883 N N . PRO A 1 236 ? 13.406 2.362 -15.762 1.00 72.44 236 PRO A N 1
ATOM 1884 C CA . PRO A 1 236 ? 14.765 2.794 -16.086 1.00 72.44 236 PRO A CA 1
ATOM 1885 C C . PRO A 1 236 ? 15.864 1.744 -15.864 1.00 72.44 236 PRO A C 1
ATOM 1887 O O . PRO A 1 236 ? 16.840 1.752 -16.605 1.00 72.44 236 PRO A O 1
ATOM 1890 N N . LEU A 1 237 ? 15.745 0.867 -14.857 1.00 72.06 237 LEU A N 1
ATOM 1891 C CA . LEU A 1 237 ? 16.800 -0.107 -14.523 1.00 72.06 237 LEU A CA 1
ATOM 1892 C C . LEU A 1 237 ? 16.828 -1.330 -15.449 1.00 72.06 237 LEU A C 1
ATOM 1894 O O . LEU A 1 237 ? 17.906 -1.835 -15.736 1.00 72.06 237 LEU A O 1
ATOM 1898 N N . PHE A 1 238 ? 15.667 -1.811 -15.906 1.00 77.56 238 PHE A N 1
ATOM 1899 C CA . PHE A 1 238 ? 15.562 -2.950 -16.830 1.00 77.56 238 PHE A CA 1
ATOM 1900 C C . PHE A 1 238 ? 14.546 -2.668 -17.942 1.00 77.56 238 PHE A C 1
ATOM 1902 O O . PHE A 1 238 ? 13.500 -3.329 -18.012 1.00 77.56 238 PHE A O 1
ATOM 1909 N N . PRO A 1 239 ? 14.817 -1.694 -18.825 1.00 79.56 239 PRO A N 1
ATOM 1910 C CA . PRO A 1 239 ? 13.875 -1.291 -19.863 1.00 79.56 239 PRO A CA 1
ATOM 1911 C C . PRO A 1 239 ? 13.518 -2.451 -20.800 1.00 79.56 239 PRO A C 1
ATOM 1913 O O . PRO A 1 239 ? 12.344 -2.620 -21.139 1.00 79.56 239 PRO A O 1
ATOM 1916 N N . LYS A 1 240 ? 14.487 -3.307 -21.163 1.00 82.81 240 LYS A N 1
ATOM 1917 C CA . LYS A 1 240 ? 14.234 -4.467 -22.035 1.00 82.81 240 LYS A CA 1
ATOM 1918 C C . LYS A 1 240 ? 13.341 -5.511 -21.360 1.00 82.81 240 LYS A C 1
ATOM 1920 O O . LYS A 1 240 ? 12.411 -6.022 -21.983 1.00 82.81 240 LYS A O 1
ATOM 1925 N N . SER A 1 241 ? 13.581 -5.809 -20.081 1.00 82.62 241 SER A N 1
ATOM 1926 C CA . SER A 1 241 ? 12.750 -6.764 -19.330 1.00 82.62 241 SER A CA 1
ATOM 1927 C C . SER A 1 241 ? 11.351 -6.222 -19.058 1.00 82.62 241 SER A C 1
ATOM 1929 O O . SER A 1 241 ? 10.379 -6.963 -19.190 1.00 82.62 241 SER A O 1
ATOM 1931 N N . PHE A 1 242 ? 11.228 -4.932 -18.732 1.00 80.88 242 PHE A N 1
ATOM 1932 C CA . PHE A 1 242 ? 9.930 -4.286 -18.566 1.00 80.88 242 PHE A CA 1
ATOM 1933 C C . PHE A 1 242 ? 9.113 -4.364 -19.863 1.00 80.88 242 PHE A C 1
ATOM 1935 O O . PHE A 1 242 ? 7.955 -4.769 -19.821 1.00 80.88 242 PHE A O 1
ATOM 1942 N N . ALA A 1 243 ? 9.728 -4.069 -21.015 1.00 83.94 243 ALA A N 1
ATOM 1943 C CA . ALA A 1 243 ? 9.080 -4.196 -22.319 1.00 83.94 243 ALA A CA 1
ATOM 1944 C C . ALA A 1 243 ? 8.662 -5.645 -22.630 1.00 83.94 243 ALA A C 1
ATOM 1946 O O . ALA A 1 243 ? 7.533 -5.869 -23.061 1.00 83.94 243 ALA A O 1
ATOM 1947 N N . TYR A 1 244 ? 9.532 -6.625 -22.355 1.00 86.12 244 TYR A N 1
ATOM 1948 C CA . TYR A 1 244 ? 9.243 -8.049 -22.564 1.00 86.12 244 TYR A CA 1
ATOM 1949 C C . TYR A 1 244 ? 8.039 -8.534 -21.742 1.00 86.12 244 TYR A C 1
ATOM 1951 O O . TYR A 1 244 ? 7.165 -9.228 -22.256 1.00 86.12 244 TYR A O 1
ATOM 1959 N N . TRP A 1 245 ? 7.960 -8.145 -20.468 1.00 84.94 245 TRP A N 1
ATOM 1960 C CA . TRP A 1 245 ? 6.884 -8.567 -19.566 1.00 84.94 245 TRP A CA 1
ATOM 1961 C C . TRP A 1 245 ? 5.635 -7.679 -19.627 1.00 84.94 245 TRP A C 1
ATOM 1963 O O . TRP A 1 245 ? 4.640 -8.006 -18.978 1.00 84.94 245 TRP A O 1
ATOM 1973 N N . ASN A 1 246 ? 5.651 -6.583 -20.394 1.00 84.25 246 ASN A N 1
ATOM 1974 C CA . ASN A 1 246 ? 4.582 -5.583 -20.408 1.00 84.25 246 ASN A CA 1
ATOM 1975 C C . ASN A 1 246 ? 3.214 -6.196 -20.735 1.00 84.25 246 ASN A C 1
ATOM 1977 O O . ASN A 1 246 ? 2.254 -5.990 -20.001 1.00 84.25 246 ASN A O 1
ATOM 1981 N N . GLU A 1 247 ? 3.134 -7.011 -21.789 1.00 85.50 247 GLU A N 1
ATOM 1982 C CA . GLU A 1 247 ? 1.882 -7.657 -22.202 1.00 85.50 247 GLU A CA 1
ATOM 1983 C C . GLU A 1 247 ? 1.358 -8.636 -21.142 1.00 85.50 247 GLU A C 1
ATOM 1985 O O . GLU A 1 247 ? 0.168 -8.650 -20.823 1.00 85.50 247 GLU A O 1
ATOM 1990 N N . THR A 1 248 ? 2.258 -9.405 -20.523 1.00 87.38 248 THR A N 1
ATOM 1991 C CA . THR A 1 248 ? 1.892 -10.323 -19.436 1.00 87.38 248 THR A CA 1
ATOM 1992 C C . THR A 1 248 ? 1.368 -9.551 -18.229 1.00 87.38 248 THR A C 1
ATOM 1994 O O . THR A 1 248 ? 0.360 -9.932 -17.638 1.00 87.38 248 THR A O 1
ATOM 1997 N N . LEU A 1 249 ? 2.014 -8.443 -17.868 1.00 84.19 249 LEU A N 1
ATOM 1998 C CA . LEU A 1 249 ? 1.578 -7.588 -16.769 1.00 84.19 249 LEU A CA 1
ATOM 1999 C C . LEU A 1 249 ? 0.240 -6.903 -17.069 1.00 84.19 249 LEU A C 1
ATOM 2001 O O . LEU A 1 249 ? -0.611 -6.862 -16.178 1.00 84.19 249 LEU A O 1
ATOM 2005 N N . CYS A 1 250 ? 0.017 -6.441 -18.308 1.00 84.94 250 CYS A N 1
ATOM 2006 C CA . CYS A 1 250 ? -1.286 -5.951 -18.761 1.00 84.94 250 CYS A CA 1
ATOM 2007 C C . CYS A 1 250 ? -2.358 -7.018 -18.520 1.00 84.94 250 CYS A C 1
ATOM 2009 O O . CYS A 1 250 ? -3.368 -6.770 -17.857 1.00 84.94 250 CYS A O 1
ATOM 2011 N N . PHE A 1 251 ? -2.123 -8.229 -19.028 1.00 87.62 251 PHE A N 1
ATOM 2012 C CA . PHE A 1 251 ? -3.081 -9.320 -18.929 1.00 87.62 251 PHE A CA 1
ATOM 2013 C C . PHE A 1 251 ? -3.349 -9.720 -17.476 1.00 87.62 251 PHE A C 1
ATOM 2015 O O . PHE A 1 251 ? -4.505 -9.809 -17.069 1.00 87.62 251 PHE A O 1
ATOM 2022 N N . VAL A 1 252 ? -2.304 -9.903 -16.664 1.00 87.31 252 VAL A N 1
ATOM 2023 C CA . VAL A 1 252 ? -2.426 -10.260 -15.243 1.00 87.31 252 VAL A CA 1
ATOM 2024 C C . VAL A 1 252 ? -3.153 -9.165 -14.464 1.00 87.31 252 VAL A C 1
ATOM 2026 O O . VAL A 1 252 ? -4.036 -9.480 -13.664 1.00 87.31 252 VAL A O 1
ATOM 2029 N N . GLY A 1 253 ? -2.831 -7.891 -14.699 1.00 85.56 253 GLY A N 1
ATOM 2030 C CA . GLY A 1 253 ? -3.502 -6.756 -14.065 1.00 85.56 253 GLY A CA 1
ATOM 2031 C C . GLY A 1 253 ? -4.994 -6.711 -14.400 1.00 85.56 253 GLY A C 1
ATOM 2032 O O . GLY A 1 253 ? -5.832 -6.686 -13.494 1.00 85.56 253 GLY A O 1
ATOM 2033 N N . MET A 1 254 ? -5.331 -6.800 -15.690 1.00 89.25 254 MET A N 1
ATOM 2034 C CA . MET A 1 254 ? -6.714 -6.825 -16.177 1.00 89.25 254 MET A CA 1
ATOM 2035 C C . MET A 1 254 ? -7.484 -8.043 -15.648 1.00 89.25 254 MET A C 1
ATOM 2037 O O . MET A 1 254 ? -8.570 -7.892 -15.087 1.00 89.25 254 MET A O 1
ATOM 2041 N N . ALA A 1 255 ? -6.927 -9.248 -15.786 1.00 90.69 255 ALA A N 1
ATOM 2042 C CA . ALA A 1 255 ? -7.560 -10.482 -15.331 1.00 90.69 255 ALA A CA 1
ATOM 2043 C C . ALA A 1 255 ? -7.808 -10.449 -13.821 1.00 90.69 255 ALA A C 1
ATOM 2045 O O . ALA A 1 255 ? -8.887 -10.819 -13.362 1.00 90.69 255 ALA A O 1
ATOM 2046 N N . SER A 1 256 ? -6.852 -9.934 -13.046 1.00 88.81 256 SER A N 1
ATOM 2047 C CA . SER A 1 256 ? -7.002 -9.786 -11.599 1.00 88.81 256 SER A CA 1
ATOM 2048 C C . SER A 1 256 ? -8.080 -8.779 -11.232 1.00 88.81 256 SER A C 1
ATOM 2050 O O . SER A 1 256 ? -8.894 -9.056 -10.354 1.00 88.81 256 SER A O 1
ATOM 2052 N N . PHE A 1 257 ? -8.123 -7.636 -11.921 1.00 87.94 257 PHE A N 1
ATOM 2053 C CA . PHE A 1 257 ? -9.164 -6.635 -11.722 1.00 87.94 257 PHE A CA 1
ATOM 2054 C C . PHE A 1 257 ? -10.558 -7.235 -11.949 1.00 87.94 257 PHE A C 1
ATOM 2056 O O . PHE A 1 257 ? -11.408 -7.169 -11.062 1.00 87.94 257 PHE A O 1
ATOM 2063 N N . VAL A 1 258 ? -10.778 -7.896 -13.088 1.00 92.19 258 VAL A N 1
ATOM 2064 C CA . VAL A 1 258 ? -12.076 -8.501 -13.426 1.00 92.19 258 VAL A CA 1
ATOM 2065 C C . VAL A 1 258 ? -12.429 -9.641 -12.472 1.00 92.19 258 VAL A C 1
ATOM 2067 O O . VAL A 1 258 ? -13.532 -9.672 -11.926 1.00 92.19 258 VAL A O 1
ATOM 2070 N N . PHE A 1 259 ? -11.497 -10.564 -12.237 1.00 93.06 259 PHE A N 1
ATOM 2071 C CA . PHE A 1 259 ? -11.747 -11.761 -11.439 1.00 93.06 259 PHE A CA 1
ATOM 2072 C C . PHE A 1 259 ? -12.059 -11.427 -9.981 1.00 93.06 259 PHE A C 1
ATOM 2074 O O . PHE A 1 259 ? -13.047 -11.916 -9.435 1.00 93.06 259 PHE A O 1
ATOM 2081 N N . VAL A 1 260 ? -11.265 -10.557 -9.348 1.00 90.62 260 VAL A N 1
ATOM 2082 C CA . VAL A 1 260 ? -11.503 -10.144 -7.957 1.00 90.62 260 VAL A CA 1
ATOM 2083 C C . VAL A 1 260 ? -12.855 -9.438 -7.840 1.00 90.62 260 VAL A C 1
ATOM 2085 O O . VAL A 1 260 ? -13.603 -9.692 -6.897 1.00 90.62 260 VAL A O 1
ATOM 2088 N N . MET A 1 261 ? -13.225 -8.609 -8.819 1.00 89.19 261 MET A N 1
ATOM 2089 C CA . MET A 1 261 ? -14.528 -7.942 -8.821 1.00 89.19 261 MET A CA 1
ATOM 2090 C C . MET A 1 261 ? -15.705 -8.893 -9.023 1.00 89.19 261 MET A C 1
ATOM 2092 O O . MET A 1 261 ? -16.757 -8.698 -8.408 1.00 89.19 261 MET A O 1
ATOM 2096 N N . ALA A 1 262 ? -15.535 -9.929 -9.842 1.00 92.06 262 ALA A N 1
ATOM 2097 C CA . ALA A 1 262 ? -16.534 -10.973 -10.035 1.00 92.06 262 ALA A CA 1
ATOM 2098 C C . ALA A 1 262 ? -16.686 -11.864 -8.787 1.00 92.06 262 ALA A C 1
ATOM 2100 O O . ALA A 1 262 ? -17.800 -12.246 -8.434 1.00 92.06 262 ALA A O 1
ATOM 2101 N N . ALA A 1 263 ? -15.585 -12.145 -8.085 1.00 91.81 263 ALA A N 1
ATOM 2102 C CA . ALA A 1 263 ? -15.551 -12.995 -6.895 1.00 91.81 263 ALA A CA 1
ATOM 2103 C C . ALA A 1 263 ? -16.032 -12.301 -5.602 1.00 91.81 263 ALA A C 1
ATOM 2105 O O . ALA A 1 263 ? -16.080 -12.937 -4.548 1.00 91.81 263 ALA A O 1
ATOM 2106 N N . ALA A 1 264 ? -16.371 -11.007 -5.649 1.00 90.00 264 ALA A N 1
ATOM 2107 C CA . ALA A 1 264 ? -16.691 -10.211 -4.468 1.00 90.00 264 ALA A CA 1
ATOM 2108 C C . ALA A 1 264 ? -17.950 -10.730 -3.720 1.00 90.00 264 ALA A C 1
ATOM 2110 O O . ALA A 1 264 ? -19.076 -10.603 -4.223 1.00 90.00 264 ALA A O 1
ATOM 2111 N N . PRO A 1 265 ? -17.812 -11.257 -2.484 1.00 88.81 265 PRO A N 1
ATOM 2112 C CA . PRO A 1 265 ? -18.932 -11.790 -1.717 1.00 88.81 265 PRO A CA 1
ATOM 2113 C C . PRO A 1 265 ? -19.819 -10.667 -1.176 1.00 88.81 265 PRO A C 1
ATOM 2115 O O . PRO A 1 265 ? -19.377 -9.533 -1.003 1.00 88.81 265 PRO A O 1
ATOM 2118 N N . LYS A 1 266 ? -21.072 -10.997 -0.833 1.00 82.94 266 LYS A N 1
ATOM 2119 C CA . LYS A 1 266 ? -22.048 -10.055 -0.252 1.00 82.94 266 LYS A CA 1
ATOM 2120 C C . LYS A 1 266 ? -21.470 -9.294 0.955 1.00 82.94 266 LYS A C 1
ATOM 2122 O O . LYS A 1 266 ? -21.511 -8.066 0.975 1.00 82.94 266 LYS A O 1
ATOM 2127 N N . ASN A 1 267 ? -20.875 -10.022 1.901 1.00 75.88 267 ASN A N 1
ATOM 2128 C CA . ASN A 1 267 ? -20.232 -9.475 3.095 1.00 75.88 267 ASN A CA 1
ATOM 2129 C C . ASN A 1 267 ? -18.720 -9.385 2.836 1.00 75.88 267 ASN A C 1
ATOM 2131 O O . ASN A 1 267 ? -18.027 -10.395 2.894 1.00 75.88 267 ASN A O 1
ATOM 2135 N N . GLY A 1 268 ? -18.218 -8.196 2.491 1.00 79.31 268 GLY A N 1
ATOM 2136 C CA . GLY A 1 268 ? -16.798 -7.989 2.162 1.00 79.31 268 GLY A CA 1
ATOM 2137 C C . GLY A 1 268 ? -16.528 -7.335 0.807 1.00 79.31 268 GLY A C 1
ATOM 2138 O O . GLY A 1 268 ? -15.365 -7.162 0.450 1.00 79.31 268 GLY A O 1
ATOM 2139 N N . ARG A 1 269 ? -17.562 -6.910 0.065 1.00 85.62 269 ARG A N 1
ATOM 2140 C CA . ARG A 1 269 ? -17.395 -6.222 -1.232 1.00 85.62 269 ARG A CA 1
ATOM 2141 C C . ARG A 1 269 ? -16.420 -5.056 -1.196 1.00 85.62 269 ARG A C 1
ATOM 2143 O O . ARG A 1 269 ? -15.621 -4.928 -2.111 1.00 85.62 269 ARG A O 1
ATOM 2150 N N . VAL A 1 270 ? -16.458 -4.238 -0.142 1.00 82.31 270 VAL A N 1
ATOM 2151 C CA . VAL A 1 270 ? -15.542 -3.095 0.007 1.00 82.31 270 VAL A CA 1
ATOM 2152 C C . VAL A 1 270 ? -14.087 -3.568 0.061 1.00 82.31 270 VAL A C 1
ATOM 2154 O O . VAL A 1 270 ? -13.239 -3.005 -0.615 1.00 82.31 270 VAL A O 1
ATOM 2157 N N . ALA A 1 271 ? -13.804 -4.662 0.771 1.00 84.50 271 ALA A N 1
ATOM 2158 C CA . ALA A 1 271 ? -12.467 -5.244 0.825 1.00 84.50 271 ALA A CA 1
ATOM 2159 C C . ALA A 1 271 ? -12.012 -5.817 -0.529 1.00 84.50 271 ALA A C 1
ATOM 2161 O O . ALA A 1 271 ? -10.844 -5.690 -0.880 1.00 84.50 271 ALA A O 1
ATOM 2162 N N . TYR A 1 272 ? -12.917 -6.411 -1.310 1.00 88.06 272 TYR A N 1
ATOM 2163 C CA . TYR A 1 272 ? -12.603 -6.893 -2.660 1.00 88.06 272 TYR A CA 1
ATOM 2164 C C . TYR A 1 272 ? -12.400 -5.746 -3.657 1.00 88.06 272 TYR A C 1
ATOM 2166 O O . TYR A 1 272 ? -11.464 -5.802 -4.449 1.00 88.06 272 TYR A O 1
ATOM 2174 N N . LEU A 1 273 ? -13.197 -4.676 -3.561 1.00 83.44 273 LEU A N 1
ATOM 2175 C CA . LEU A 1 273 ? -13.010 -3.439 -4.326 1.00 83.44 273 LEU A CA 1
ATOM 2176 C C . LEU A 1 273 ? -11.588 -2.893 -4.147 1.00 83.44 273 LEU A C 1
ATOM 2178 O O . LEU A 1 273 ? -10.940 -2.548 -5.128 1.00 83.44 273 LEU A O 1
ATOM 2182 N N . CYS A 1 274 ? -11.066 -2.887 -2.919 1.00 79.75 274 CYS A N 1
ATOM 2183 C CA . CYS A 1 274 ? -9.689 -2.477 -2.633 1.00 79.75 274 CYS A CA 1
ATOM 2184 C C . CYS A 1 274 ? -8.635 -3.311 -3.344 1.00 79.75 274 CYS A C 1
ATOM 2186 O O . CYS A 1 274 ? -7.659 -2.780 -3.864 1.00 79.75 274 CYS A O 1
ATOM 2188 N N . VAL A 1 275 ? -8.814 -4.627 -3.312 1.00 84.00 275 VAL A N 1
ATOM 2189 C CA . VAL A 1 275 ? -7.860 -5.574 -3.885 1.00 84.00 275 VAL A CA 1
ATOM 2190 C C . VAL A 1 275 ? -7.875 -5.480 -5.403 1.00 84.00 275 VAL A C 1
ATOM 2192 O O . VAL A 1 275 ? -6.817 -5.438 -6.025 1.00 84.00 275 VAL A O 1
ATOM 2195 N N . ALA A 1 276 ? -9.063 -5.351 -5.989 1.00 85.19 276 ALA A N 1
ATOM 2196 C CA . ALA A 1 276 ? -9.243 -5.173 -7.419 1.00 85.19 276 ALA A CA 1
ATOM 2197 C C . ALA A 1 276 ? -8.533 -3.917 -7.947 1.00 85.19 276 ALA A C 1
ATOM 2199 O O . ALA A 1 276 ? -7.951 -3.964 -9.031 1.00 85.19 276 ALA A O 1
ATOM 2200 N N . GLN A 1 277 ? -8.491 -2.828 -7.166 1.00 78.25 277 GLN A N 1
ATOM 2201 C CA . GLN A 1 277 ? -7.719 -1.639 -7.543 1.00 78.25 277 GLN A CA 1
ATOM 2202 C C . GLN A 1 277 ? -6.216 -1.904 -7.652 1.00 78.25 277 GLN A C 1
ATOM 2204 O O . GLN A 1 277 ? -5.553 -1.264 -8.460 1.00 78.25 277 GLN A O 1
ATOM 2209 N N . GLY A 1 278 ? -5.670 -2.867 -6.902 1.00 77.94 278 GLY A N 1
ATOM 2210 C CA . GLY A 1 278 ? -4.288 -3.311 -7.088 1.00 77.94 278 GLY A CA 1
ATOM 2211 C C . GLY A 1 278 ? -4.057 -3.905 -8.483 1.00 77.94 278 GLY A C 1
ATOM 2212 O O . GLY A 1 278 ? -3.076 -3.564 -9.138 1.00 77.94 278 GLY A O 1
ATOM 2213 N N . GLY A 1 279 ? -4.994 -4.725 -8.972 1.00 81.00 279 GLY A N 1
ATOM 2214 C CA . GLY A 1 279 ? -4.964 -5.261 -10.339 1.00 81.00 279 GLY A CA 1
ATOM 2215 C C . GLY A 1 279 ? -5.090 -4.167 -11.401 1.00 81.00 279 GLY A C 1
ATOM 2216 O O . GLY A 1 279 ? -4.293 -4.118 -12.337 1.00 81.00 279 GLY A O 1
ATOM 2217 N N . LEU A 1 280 ? -6.022 -3.229 -11.206 1.00 80.56 280 LEU A N 1
ATOM 2218 C CA . LEU A 1 280 ? -6.191 -2.086 -12.107 1.00 80.56 280 LEU A CA 1
ATOM 2219 C C . LEU A 1 280 ? -4.957 -1.172 -12.116 1.00 80.56 280 LEU A C 1
ATOM 2221 O O . LEU A 1 280 ? -4.600 -0.640 -13.159 1.00 80.56 280 LEU A O 1
ATOM 2225 N N . ALA A 1 281 ? -4.254 -1.041 -10.990 1.00 77.81 281 ALA A N 1
ATOM 2226 C CA . ALA A 1 281 ? -3.023 -0.268 -10.905 1.00 77.81 281 ALA A CA 1
ATOM 2227 C C . ALA A 1 281 ? -1.855 -0.922 -11.676 1.00 77.81 281 ALA A C 1
ATOM 2229 O O . ALA A 1 281 ? -1.102 -0.223 -12.352 1.00 77.81 281 ALA A O 1
ATOM 2230 N N . ILE A 1 282 ? -1.729 -2.256 -11.635 1.00 79.50 282 ILE A N 1
ATOM 2231 C CA . ILE A 1 282 ? -0.766 -3.012 -12.463 1.00 79.50 282 ILE A CA 1
ATOM 2232 C C . ILE A 1 282 ? -1.105 -2.870 -13.955 1.00 79.50 282 ILE A C 1
ATOM 2234 O O . ILE A 1 282 ? -0.217 -2.714 -14.791 1.00 79.50 282 ILE A O 1
ATOM 2238 N N . PHE A 1 283 ? -2.393 -2.888 -14.290 1.00 80.75 283 PHE A N 1
ATOM 2239 C CA . PHE A 1 283 ? -2.853 -2.679 -15.658 1.00 80.75 283 PHE A CA 1
ATOM 2240 C C . PHE A 1 283 ? -2.581 -1.248 -16.152 1.00 80.75 283 PHE A C 1
ATOM 2242 O O . PHE A 1 283 ? -2.093 -1.035 -17.257 1.00 80.75 283 PHE A O 1
ATOM 2249 N N . ALA A 1 284 ? -2.826 -0.248 -15.308 1.00 76.19 284 ALA A N 1
ATOM 2250 C CA . ALA A 1 284 ? -2.593 1.155 -15.629 1.00 76.19 284 ALA A CA 1
ATOM 2251 C C . ALA A 1 284 ? -1.112 1.463 -15.886 1.00 76.19 284 ALA A C 1
ATOM 2253 O O . ALA A 1 284 ? -0.798 2.205 -16.812 1.00 76.19 284 ALA A O 1
ATOM 2254 N N . LEU A 1 285 ? -0.215 0.864 -15.095 1.00 74.88 285 LEU A N 1
ATOM 2255 C CA . LEU A 1 285 ? 1.240 0.990 -15.227 1.00 74.88 285 LEU A CA 1
ATOM 2256 C C . LEU A 1 285 ? 1.745 0.674 -16.642 1.00 74.88 285 LEU A C 1
ATOM 2258 O O . LEU A 1 285 ? 2.663 1.317 -17.141 1.00 74.88 285 LEU A O 1
ATOM 2262 N N . THR A 1 286 ? 1.168 -0.354 -17.246 1.00 71.81 286 THR A N 1
ATOM 2263 C CA . THR A 1 286 ? 1.616 -0.953 -18.507 1.00 71.81 286 THR A CA 1
ATOM 2264 C C . THR A 1 286 ? 0.896 -0.370 -19.719 1.00 71.81 286 THR A C 1
ATOM 2266 O O . THR A 1 286 ? 1.411 -0.408 -20.837 1.00 71.81 286 THR A O 1
ATOM 2269 N N . SER A 1 287 ? -0.267 0.239 -19.471 1.00 65.62 287 SER A N 1
ATOM 2270 C CA . SER A 1 287 ? -1.109 0.879 -20.479 1.00 65.62 287 SER A CA 1
ATOM 2271 C C . SER A 1 287 ? -0.814 2.380 -20.638 1.00 65.62 287 SER A C 1
ATOM 2273 O O . SER A 1 287 ? -0.998 2.915 -21.727 1.00 65.62 287 SER A O 1
ATOM 2275 N N . MET A 1 288 ? -0.378 3.100 -19.587 1.00 61.06 288 MET A N 1
ATOM 2276 C CA . MET A 1 288 ? -0.203 4.565 -19.635 1.00 61.06 288 MET A CA 1
ATOM 2277 C C . MET A 1 288 ? 0.882 5.144 -18.716 1.00 61.06 288 MET A C 1
ATOM 2279 O O . MET A 1 288 ? 0.991 4.803 -17.543 1.00 61.06 288 MET A O 1
ATOM 2283 N N . GLY A 1 289 ? 1.559 6.197 -19.194 1.00 51.41 289 GLY A N 1
ATOM 2284 C CA . GLY A 1 289 ? 2.468 7.044 -18.404 1.00 51.41 289 GLY A CA 1
ATOM 2285 C C . GLY A 1 289 ? 1.796 8.085 -17.485 1.00 51.41 289 GLY A C 1
ATOM 2286 O O . GLY A 1 289 ? 2.474 8.996 -17.017 1.00 51.41 289 GLY A O 1
ATOM 2287 N N . HIS A 1 290 ? 0.477 8.032 -17.244 1.00 52.38 290 HIS A N 1
ATOM 2288 C CA . HIS A 1 290 ? -0.280 9.031 -16.447 1.00 52.38 290 HIS A CA 1
ATOM 2289 C C . HIS A 1 290 ? -0.902 8.450 -15.159 1.00 52.38 290 HIS A C 1
ATOM 2291 O O . HIS A 1 290 ? -1.903 8.939 -14.636 1.00 52.38 290 HIS A O 1
ATOM 2297 N N . PHE A 1 291 ? -0.259 7.418 -14.612 1.00 59.00 291 PHE A N 1
ATOM 2298 C CA . PHE A 1 291 ? -0.651 6.661 -13.417 1.00 59.00 291 PHE A CA 1
ATOM 2299 C C . PHE A 1 291 ? -0.945 7.512 -12.156 1.00 59.00 291 PHE A C 1
ATOM 2301 O O . PHE A 1 291 ? -1.756 7.142 -11.308 1.00 59.00 291 PHE A O 1
ATOM 2308 N N . GLN A 1 292 ? -0.303 8.674 -12.026 1.00 52.84 292 GLN A N 1
ATOM 2309 C CA . GLN A 1 292 ? -0.195 9.415 -10.764 1.00 52.84 292 GLN A CA 1
ATOM 2310 C C . GLN A 1 292 ? -1.464 10.195 -10.367 1.00 52.84 292 GLN A C 1
ATOM 2312 O O . GLN A 1 292 ? -1.749 10.327 -9.179 1.00 52.84 292 GLN A O 1
ATOM 2317 N N . LEU A 1 293 ? -2.248 10.696 -11.331 1.00 47.81 293 LEU A N 1
ATOM 2318 C CA . LEU A 1 293 ? -3.480 11.450 -11.035 1.00 47.81 293 LEU A CA 1
ATOM 2319 C C . LEU A 1 293 ? -4.657 10.510 -10.713 1.00 47.81 293 LEU A C 1
ATOM 2321 O O . LEU A 1 293 ? -5.464 10.788 -9.827 1.00 47.81 293 LEU A O 1
ATOM 2325 N N . TRP A 1 294 ? -4.704 9.354 -11.383 1.00 57.56 294 TRP A N 1
ATOM 2326 C CA . TRP A 1 294 ? -5.656 8.274 -11.103 1.00 57.56 294 TRP A CA 1
ATOM 2327 C C . TRP A 1 294 ? -5.472 7.696 -9.684 1.00 57.56 294 TRP A C 1
ATOM 2329 O O . TRP A 1 294 ? -6.447 7.452 -8.969 1.00 57.56 294 TRP A O 1
ATOM 2339 N N . PHE A 1 295 ? -4.214 7.573 -9.247 1.00 60.06 295 PHE A N 1
ATOM 2340 C CA . PHE A 1 295 ? -3.789 7.087 -7.928 1.00 60.06 295 PHE A CA 1
ATOM 2341 C C . PHE A 1 295 ? -4.380 7.887 -6.744 1.00 60.06 295 PHE A C 1
ATOM 2343 O O . PHE A 1 295 ? -4.794 7.307 -5.737 1.00 60.06 295 PHE A O 1
ATOM 2350 N N . LEU A 1 296 ? -4.492 9.214 -6.868 1.00 52.50 296 LEU A N 1
ATOM 2351 C CA . LEU A 1 296 ? -4.996 10.106 -5.813 1.00 52.50 296 LEU A CA 1
ATOM 2352 C C . LEU A 1 296 ? -6.450 9.823 -5.445 1.00 52.50 296 LEU A C 1
ATOM 2354 O O . LEU A 1 296 ? -6.810 9.709 -4.272 1.00 52.50 296 LEU A O 1
ATOM 2358 N N . MET A 1 297 ? -7.301 9.716 -6.452 1.00 53.50 297 MET A N 1
ATOM 2359 C CA . MET A 1 297 ? -8.725 9.898 -6.218 1.00 53.50 297 MET A CA 1
ATOM 2360 C C . MET A 1 297 ? -9.444 8.555 -6.000 1.00 53.50 297 MET A C 1
ATOM 2362 O O . MET A 1 297 ? -10.469 8.509 -5.319 1.00 53.50 297 MET A O 1
ATOM 2366 N N . GLN A 1 298 ? -8.857 7.446 -6.470 1.00 63.22 298 GLN A N 1
ATOM 2367 C CA . GLN A 1 298 ? -9.279 6.081 -6.125 1.00 63.22 298 GLN A CA 1
ATOM 2368 C C . GLN A 1 298 ? -9.062 5.788 -4.631 1.00 63.22 298 GLN A C 1
ATOM 2370 O O . GLN A 1 298 ? -9.961 5.288 -3.954 1.00 63.22 298 GLN A O 1
ATOM 2375 N N . THR A 1 299 ? -7.900 6.167 -4.083 1.00 59.53 299 THR A N 1
ATOM 2376 C CA . THR A 1 299 ? -7.550 5.922 -2.671 1.00 59.53 299 THR A CA 1
ATOM 2377 C C . THR A 1 299 ? -8.508 6.642 -1.719 1.00 59.53 299 THR A C 1
ATOM 2379 O O . THR A 1 299 ? -8.962 6.059 -0.733 1.00 59.53 299 THR A O 1
ATOM 2382 N N . VAL A 1 300 ? -8.883 7.883 -2.050 1.00 58.50 300 VAL A N 1
ATOM 2383 C CA . VAL A 1 300 ? -9.869 8.668 -1.290 1.00 58.50 300 VAL A CA 1
ATOM 2384 C C . VAL A 1 300 ? -11.281 8.089 -1.440 1.00 58.50 300 VAL A C 1
ATOM 2386 O O . VAL A 1 300 ? -11.967 7.917 -0.434 1.00 58.50 300 VAL A O 1
ATOM 2389 N N . GLY A 1 301 ? -11.707 7.711 -2.652 1.00 58.53 301 GLY A N 1
ATOM 2390 C CA . GLY A 1 301 ? -13.026 7.103 -2.883 1.00 58.53 301 GLY A CA 1
ATOM 2391 C C . GLY A 1 301 ? -13.233 5.803 -2.095 1.00 58.53 301 GLY A C 1
ATOM 2392 O O . GLY A 1 301 ? -14.264 5.604 -1.455 1.00 58.53 301 GLY A O 1
ATOM 2393 N N . ILE A 1 302 ? -12.214 4.946 -2.048 1.00 63.41 302 ILE A N 1
ATOM 2394 C CA . ILE A 1 302 ? -12.231 3.706 -1.260 1.00 63.41 302 ILE A CA 1
ATOM 2395 C C . ILE A 1 302 ? -12.184 3.992 0.242 1.00 63.41 302 ILE A C 1
ATOM 2397 O O . ILE A 1 302 ? -12.859 3.322 1.030 1.00 63.41 302 ILE A O 1
ATOM 2401 N N . ALA A 1 303 ? -11.392 4.983 0.658 1.00 63.81 303 ALA A N 1
ATOM 2402 C CA . ALA A 1 303 ? -11.325 5.380 2.055 1.00 63.81 303 ALA A CA 1
ATOM 2403 C C . ALA A 1 303 ? -12.705 5.824 2.571 1.00 63.81 303 ALA A C 1
ATOM 2405 O O . ALA A 1 303 ? -13.128 5.396 3.652 1.00 63.81 303 ALA A O 1
ATOM 2406 N N . LEU A 1 304 ? -13.437 6.585 1.752 1.00 63.50 304 LEU A N 1
ATOM 2407 C CA . LEU A 1 304 ? -14.817 6.990 2.011 1.00 63.50 304 LEU A CA 1
ATOM 2408 C C . LEU A 1 304 ? -15.768 5.785 2.076 1.00 63.50 304 LEU A C 1
ATOM 2410 O O . LEU A 1 304 ? -16.549 5.701 3.024 1.00 63.50 304 LEU A O 1
ATOM 2414 N N . LEU A 1 305 ? -15.658 4.798 1.173 1.00 65.00 305 LEU A N 1
ATOM 2415 C CA . LEU A 1 305 ? -16.464 3.566 1.258 1.00 65.00 305 LEU A CA 1
ATOM 2416 C C . LEU A 1 305 ? -16.269 2.834 2.587 1.00 65.00 305 LEU A C 1
ATOM 2418 O O . LEU A 1 305 ? -17.240 2.394 3.203 1.00 65.00 305 LEU A O 1
ATOM 2422 N N . PHE A 1 306 ? -15.044 2.732 3.095 1.00 65.06 306 PHE A N 1
ATOM 2423 C CA . PHE A 1 306 ? -14.861 2.103 4.399 1.00 65.06 306 PHE A CA 1
ATOM 2424 C C . PHE A 1 306 ? -15.388 2.943 5.564 1.00 65.06 306 PHE A C 1
ATOM 2426 O O . PHE A 1 306 ? -15.926 2.363 6.512 1.00 65.06 306 PHE A O 1
ATOM 2433 N N . ALA A 1 307 ? -15.276 4.276 5.502 1.00 61.28 307 ALA A N 1
ATOM 2434 C CA . ALA A 1 307 ? -15.907 5.155 6.488 1.00 61.28 307 ALA A CA 1
ATOM 2435 C C . ALA A 1 307 ? -17.423 4.917 6.549 1.00 61.28 307 ALA A C 1
ATOM 2437 O O . ALA A 1 307 ? -17.998 4.899 7.637 1.00 61.28 307 ALA A O 1
ATOM 2438 N N . THR A 1 308 ? -18.056 4.670 5.397 1.00 59.88 308 THR A N 1
ATOM 2439 C CA . THR A 1 308 ? -19.504 4.428 5.306 1.00 59.88 308 THR A CA 1
ATOM 2440 C C . THR A 1 308 ? -19.918 3.109 5.939 1.00 59.88 308 THR A C 1
ATOM 2442 O O . THR A 1 308 ? -20.790 3.112 6.804 1.00 59.88 308 THR A O 1
ATOM 2445 N N . SER A 1 309 ? -19.197 2.021 5.639 1.00 57.69 309 SER A N 1
ATOM 2446 C CA . SER A 1 309 ? -19.489 0.677 6.163 1.00 57.69 309 SER A CA 1
ATOM 2447 C C . SER A 1 309 ? -19.435 0.573 7.695 1.00 57.69 309 SER A C 1
ATOM 2449 O O . SER A 1 309 ? -19.887 -0.414 8.274 1.00 57.69 309 SER A O 1
ATOM 2451 N N . ARG A 1 310 ? -18.857 1.578 8.372 1.00 63.28 310 ARG A N 1
ATOM 2452 C CA . ARG A 1 310 ? -18.638 1.606 9.827 1.00 63.28 310 ARG A CA 1
ATOM 2453 C C . ARG A 1 310 ? -19.142 2.892 10.515 1.00 63.28 310 ARG A C 1
ATOM 2455 O O . ARG A 1 310 ? -18.896 3.060 11.706 1.00 63.28 310 ARG A O 1
ATOM 2462 N N . GLY A 1 311 ? -19.817 3.804 9.805 1.00 56.62 311 GLY A N 1
ATOM 2463 C CA . GLY A 1 311 ? -20.242 5.117 10.333 1.00 56.62 311 GLY A CA 1
ATOM 2464 C C . GLY A 1 311 ? -21.521 5.074 11.192 1.00 56.62 311 GLY A C 1
ATOM 2465 O O . GLY A 1 311 ? -22.265 4.110 11.104 1.00 56.62 311 GLY A O 1
ATOM 2466 N N . PRO A 1 312 ? -21.852 6.086 12.013 1.00 50.19 312 PRO A N 1
ATOM 2467 C CA . PRO A 1 312 ? -22.944 5.981 12.996 1.00 50.19 312 PRO A CA 1
ATOM 2468 C C . PRO A 1 312 ? -24.371 6.265 12.473 1.00 50.19 312 PRO A C 1
ATOM 2470 O O . PRO A 1 312 ? -25.323 5.784 13.079 1.00 50.19 312 PRO A O 1
ATOM 2473 N N . CYS A 1 313 ? -24.561 6.993 11.359 1.00 57.75 313 CYS A N 1
ATOM 2474 C CA . CYS A 1 313 ? -25.892 7.495 10.953 1.00 57.75 313 CYS A CA 1
ATOM 2475 C C . CYS A 1 313 ? -26.256 7.194 9.487 1.00 57.75 313 CYS A C 1
ATOM 2477 O O . CYS A 1 313 ? -25.475 7.492 8.586 1.00 57.75 313 CYS A O 1
ATOM 2479 N N . LYS A 1 314 ? -27.481 6.696 9.238 1.00 60.56 314 LYS A N 1
ATOM 2480 C CA . LYS A 1 314 ? -27.984 6.275 7.908 1.00 60.56 314 LYS A CA 1
ATOM 2481 C C . LYS A 1 314 ? -27.871 7.358 6.820 1.00 60.56 314 LYS A C 1
ATOM 2483 O O . LYS A 1 314 ? -27.337 7.086 5.750 1.00 60.56 314 LYS A O 1
ATOM 2488 N N . GLY A 1 315 ? -28.304 8.593 7.099 1.00 59.72 315 GLY A N 1
ATOM 2489 C CA . GLY A 1 315 ? -28.257 9.694 6.119 1.00 59.72 315 GLY A CA 1
ATOM 2490 C C . GLY A 1 315 ? -26.834 10.135 5.758 1.00 59.72 315 GLY A C 1
ATOM 2491 O O . GLY A 1 315 ? -26.529 10.390 4.596 1.00 59.72 315 GLY A O 1
ATOM 2492 N N . PHE A 1 316 ? -25.928 10.138 6.739 1.00 63.72 316 PHE A N 1
ATOM 2493 C CA . PHE A 1 316 ? -24.517 10.458 6.518 1.00 63.72 316 PHE A CA 1
ATOM 2494 C C . PHE A 1 316 ? -23.798 9.350 5.735 1.00 63.72 316 PHE A C 1
ATOM 2496 O O . PHE A 1 316 ? -22.960 9.640 4.885 1.00 63.72 316 PHE A O 1
ATOM 2503 N N . ARG A 1 317 ? -24.167 8.080 5.955 1.00 64.62 317 ARG A N 1
ATOM 2504 C CA . ARG A 1 317 ? -23.662 6.960 5.149 1.00 64.62 317 ARG A CA 1
ATOM 2505 C C . ARG A 1 317 ? -24.110 7.062 3.694 1.00 64.62 317 ARG A C 1
ATOM 2507 O O . ARG A 1 317 ? -23.260 6.959 2.822 1.00 64.62 317 ARG A O 1
ATOM 2514 N N . ALA A 1 318 ? -25.388 7.332 3.422 1.00 64.00 318 ALA A N 1
ATOM 2515 C CA . ALA A 1 318 ? -25.892 7.479 2.053 1.00 64.00 318 ALA A CA 1
ATOM 2516 C C . ALA A 1 318 ? -25.181 8.610 1.284 1.00 64.00 318 ALA A C 1
ATOM 2518 O O . ALA A 1 318 ? -24.756 8.405 0.148 1.00 64.00 318 ALA A O 1
ATOM 2519 N N . LEU A 1 319 ? -24.963 9.763 1.931 1.00 66.00 319 LEU A N 1
ATOM 2520 C CA . LEU A 1 319 ? -24.184 10.875 1.373 1.00 66.00 319 LEU A CA 1
ATOM 2521 C C . LEU A 1 319 ? -22.745 10.452 1.043 1.00 66.00 319 LEU A C 1
ATOM 2523 O O . LEU A 1 319 ? -22.252 10.718 -0.050 1.00 66.00 319 LEU A O 1
ATOM 2527 N N . LEU A 1 320 ? -22.069 9.783 1.979 1.00 66.06 320 LEU A N 1
ATOM 2528 C CA . LEU A 1 320 ? -20.685 9.356 1.796 1.00 66.06 320 LEU A CA 1
ATOM 2529 C C . LEU A 1 320 ? -20.540 8.225 0.762 1.00 66.06 320 LEU A C 1
ATOM 2531 O O . LEU A 1 320 ? -19.532 8.190 0.062 1.00 66.06 320 LEU A O 1
ATOM 2535 N N . ILE A 1 321 ? -21.524 7.325 0.623 1.00 65.75 321 ILE A N 1
ATOM 2536 C CA . ILE A 1 321 ? -21.510 6.307 -0.438 1.00 65.75 321 ILE A CA 1
ATOM 2537 C C . ILE A 1 321 ? -21.782 6.967 -1.791 1.00 65.75 321 ILE A C 1
ATOM 2539 O O . ILE A 1 321 ? -21.102 6.649 -2.763 1.00 65.75 321 ILE A O 1
ATOM 2543 N N . GLY A 1 322 ? -22.714 7.924 -1.852 1.00 65.88 322 GLY A N 1
ATOM 2544 C CA . GLY A 1 322 ? -22.929 8.759 -3.032 1.00 65.88 322 GLY A CA 1
ATOM 2545 C C . GLY A 1 322 ? -21.637 9.455 -3.458 1.00 65.88 322 GLY A C 1
ATOM 2546 O O . GLY A 1 322 ? -21.204 9.293 -4.592 1.00 65.88 322 GLY A O 1
ATOM 2547 N N . LEU A 1 323 ? -20.948 10.119 -2.524 1.00 67.19 323 LEU A N 1
ATOM 2548 C CA . LEU A 1 323 ? -19.632 10.724 -2.756 1.00 67.19 323 LEU A CA 1
ATOM 2549 C C . LEU A 1 323 ? -18.584 9.701 -3.195 1.00 67.19 323 LEU A C 1
ATOM 2551 O O . LEU A 1 323 ? -17.797 9.991 -4.085 1.00 67.19 323 LEU A O 1
ATOM 2555 N N . ALA A 1 324 ? -18.579 8.500 -2.624 1.00 66.81 324 ALA A N 1
ATOM 2556 C CA . ALA A 1 324 ? -17.640 7.464 -3.019 1.00 66.81 324 ALA A CA 1
ATOM 2557 C C . ALA A 1 324 ? -17.897 6.918 -4.433 1.00 66.81 324 ALA A C 1
ATOM 2559 O O . ALA A 1 324 ? -16.940 6.661 -5.157 1.00 66.81 324 ALA A O 1
ATOM 2560 N N . ILE A 1 325 ? -19.156 6.770 -4.856 1.00 67.06 325 ILE A N 1
ATOM 2561 C CA . ILE A 1 325 ? -19.511 6.402 -6.238 1.00 67.06 325 ILE A CA 1
ATOM 2562 C C . ILE A 1 325 ? -19.151 7.525 -7.202 1.00 67.06 325 ILE A C 1
ATOM 2564 O O . ILE A 1 325 ? -18.569 7.260 -8.255 1.00 67.06 325 ILE A O 1
ATOM 2568 N N . LEU A 1 326 ? -19.471 8.765 -6.818 1.00 65.75 326 LEU A N 1
ATOM 2569 C CA . LEU A 1 326 ? -19.109 9.953 -7.578 1.00 65.75 326 LEU A CA 1
ATOM 2570 C C . LEU A 1 326 ? -17.602 9.992 -7.780 1.00 65.75 326 LEU A C 1
ATOM 2572 O O . LEU A 1 326 ? -17.164 10.075 -8.919 1.00 65.75 326 LEU A O 1
ATOM 2576 N N . CYS A 1 327 ? -16.822 9.797 -6.712 1.00 64.19 327 CYS A N 1
ATOM 2577 C CA . CYS A 1 327 ? -15.388 9.606 -6.818 1.00 64.19 327 CYS A CA 1
ATOM 2578 C C . CYS A 1 327 ? -15.086 8.469 -7.801 1.00 64.19 327 CYS A C 1
ATOM 2580 O O . CYS A 1 327 ? -14.487 8.722 -8.828 1.00 64.19 327 CYS A O 1
ATOM 2582 N N . LEU A 1 328 ? -15.509 7.232 -7.573 1.00 65.94 328 LEU A N 1
ATOM 2583 C CA . LEU A 1 328 ? -14.947 6.100 -8.313 1.00 65.94 328 LEU A CA 1
ATOM 2584 C C . LEU A 1 328 ? -15.186 6.105 -9.834 1.00 65.94 328 LEU A C 1
ATOM 2586 O O . LEU A 1 328 ? -14.312 5.616 -10.550 1.00 65.94 328 LEU A O 1
ATOM 2590 N N . LEU A 1 329 ? -16.330 6.593 -10.335 1.00 67.88 329 LEU A N 1
ATOM 2591 C CA . LEU A 1 329 ? -16.737 6.327 -11.728 1.00 67.88 329 LEU A CA 1
ATOM 2592 C C . LEU A 1 329 ? -17.491 7.459 -12.446 1.00 67.88 329 LEU A C 1
ATOM 2594 O O . LEU A 1 329 ? -17.866 7.267 -13.602 1.00 67.88 329 LEU A O 1
ATOM 2598 N N . PHE A 1 330 ? -17.746 8.611 -11.818 1.00 74.50 330 PHE A N 1
ATOM 2599 C CA . PHE A 1 330 ? -18.614 9.626 -12.424 1.00 74.50 330 PHE A CA 1
ATOM 2600 C C . PHE A 1 330 ? -17.821 10.711 -13.177 1.00 74.50 330 PHE A C 1
ATOM 2602 O O . PHE A 1 330 ? -16.884 11.284 -12.609 1.00 74.50 330 PHE A O 1
ATOM 2609 N N . PRO A 1 331 ? -18.183 11.046 -14.434 1.00 73.12 331 PRO A N 1
ATOM 2610 C CA . PRO A 1 331 ? -17.585 12.172 -15.147 1.00 73.12 331 PRO A CA 1
ATOM 2611 C C . PRO A 1 331 ? -17.686 13.471 -14.334 1.00 73.12 331 PRO A C 1
ATOM 2613 O O . PRO A 1 331 ? -18.735 13.777 -13.772 1.00 73.12 331 PRO A O 1
ATOM 2616 N N . GLY A 1 332 ? -16.589 14.231 -14.257 1.00 65.88 332 GLY A N 1
ATOM 2617 C CA . GLY A 1 332 ? -16.495 15.450 -13.437 1.00 65.88 332 GLY A CA 1
ATOM 2618 C C . GLY A 1 332 ? -15.931 15.233 -12.028 1.00 65.88 332 GLY A C 1
ATOM 2619 O O . GLY A 1 332 ? -15.592 16.201 -11.353 1.00 65.88 332 GLY A O 1
ATOM 2620 N N . PHE A 1 333 ? -15.742 13.979 -11.609 1.00 66.62 333 PHE A N 1
ATOM 2621 C CA . PHE A 1 333 ? -15.040 13.614 -10.381 1.00 66.62 333 PHE A CA 1
ATOM 2622 C C . PHE A 1 333 ? -13.732 12.911 -10.734 1.00 66.62 333 PHE A C 1
ATOM 2624 O O . PHE A 1 333 ? -13.644 12.140 -11.689 1.00 66.62 333 PHE A O 1
ATOM 2631 N N . GLY A 1 334 ? -12.660 13.226 -10.014 1.00 62.78 334 GLY A N 1
ATOM 2632 C CA . GLY A 1 334 ? -11.350 13.058 -10.638 1.00 62.78 334 GLY A CA 1
ATOM 2633 C C . GLY A 1 334 ? -10.710 11.653 -10.730 1.00 62.78 334 GLY A C 1
ATOM 2634 O O . GLY A 1 334 ? -9.694 11.560 -11.413 1.00 62.78 334 GLY A O 1
ATOM 2635 N N . PRO A 1 335 ? -11.259 10.535 -10.207 1.00 68.19 335 PRO A N 1
ATOM 2636 C CA . PRO A 1 335 ? -10.860 9.191 -10.659 1.00 68.19 335 PRO A CA 1
ATOM 2637 C C . PRO A 1 335 ? -11.266 8.887 -12.099 1.00 68.19 335 PRO A C 1
ATOM 2639 O O . PRO A 1 335 ? -10.584 8.105 -12.765 1.00 68.19 335 PRO A O 1
ATOM 2642 N N . PHE A 1 336 ? -12.364 9.484 -12.580 1.00 74.75 336 PHE A N 1
ATOM 2643 C CA . PHE A 1 336 ? -12.936 9.166 -13.887 1.00 74.75 336 PHE A CA 1
ATOM 2644 C C . PHE A 1 336 ? -11.971 9.445 -15.047 1.00 74.75 336 PHE A C 1
ATOM 2646 O O . PHE A 1 336 ? -11.775 8.528 -15.843 1.00 74.75 336 PHE A O 1
ATOM 2653 N N . PRO A 1 337 ? -11.299 10.615 -15.144 1.00 74.31 337 PRO A N 1
ATOM 2654 C CA . PRO A 1 337 ? -10.312 10.854 -16.196 1.00 74.31 337 PRO A CA 1
ATOM 2655 C C . PRO A 1 337 ? -9.233 9.773 -16.262 1.00 74.31 337 PRO A C 1
ATOM 2657 O O . PRO A 1 337 ? -8.879 9.336 -17.349 1.00 74.31 337 PRO A O 1
ATOM 2660 N N . GLY A 1 338 ? -8.753 9.290 -15.113 1.00 73.75 338 GLY A N 1
ATOM 2661 C CA . GLY A 1 338 ? -7.756 8.225 -15.081 1.00 73.75 338 GLY A CA 1
ATOM 2662 C C . GLY A 1 338 ? -8.317 6.859 -15.489 1.00 73.75 338 GLY A C 1
ATOM 2663 O O . GLY A 1 338 ? -7.681 6.151 -16.261 1.00 73.75 338 GLY A O 1
ATOM 2664 N N . ALA A 1 339 ? -9.524 6.501 -15.037 1.00 75.50 339 ALA A N 1
ATOM 2665 C CA . ALA A 1 339 ? -10.179 5.253 -15.434 1.00 75.50 339 ALA A CA 1
ATOM 2666 C C . ALA A 1 339 ? -10.501 5.234 -16.939 1.00 75.50 339 ALA A C 1
ATOM 2668 O O . ALA A 1 339 ? -10.292 4.224 -17.608 1.00 75.50 339 ALA A O 1
ATOM 2669 N N . TYR A 1 340 ? -10.954 6.369 -17.475 1.00 79.75 340 TYR A N 1
ATOM 2670 C CA . TYR A 1 340 ? -11.183 6.568 -18.902 1.00 79.75 340 TYR A CA 1
ATOM 2671 C C . TYR A 1 340 ? -9.882 6.471 -19.699 1.00 79.75 340 TYR A C 1
ATOM 2673 O O . TYR A 1 340 ? -9.832 5.774 -20.706 1.00 79.75 340 TYR A O 1
ATOM 2681 N N . ALA A 1 341 ? -8.813 7.114 -19.229 1.00 79.62 341 ALA A N 1
ATOM 2682 C CA . ALA A 1 341 ? -7.513 7.056 -19.878 1.00 79.62 341 ALA A CA 1
ATOM 2683 C C . ALA A 1 341 ? -6.999 5.603 -19.953 1.00 79.62 341 ALA A C 1
ATOM 2685 O O . ALA A 1 341 ? -6.628 5.146 -21.034 1.00 79.62 341 ALA A O 1
ATOM 2686 N N . ILE A 1 342 ? -7.083 4.848 -18.848 1.00 79.44 342 ILE A N 1
ATOM 2687 C CA . ILE A 1 342 ? -6.733 3.419 -18.812 1.00 79.44 342 ILE A CA 1
ATOM 2688 C C . ILE A 1 342 ? -7.567 2.624 -19.823 1.00 79.44 342 ILE A C 1
ATOM 2690 O O . ILE A 1 342 ? -7.015 1.807 -20.553 1.00 79.44 342 ILE A O 1
ATOM 2694 N N . LEU A 1 343 ? -8.879 2.872 -19.902 1.00 84.19 343 LEU A N 1
ATOM 2695 C CA . LEU A 1 343 ? -9.762 2.200 -20.859 1.00 84.19 343 LEU A CA 1
ATOM 2696 C C . LEU A 1 343 ? -9.386 2.513 -22.316 1.00 84.19 343 LEU A C 1
ATOM 2698 O O . LEU A 1 343 ? -9.359 1.610 -23.150 1.00 84.19 343 LEU A O 1
ATOM 2702 N N . MET A 1 344 ? -9.075 3.772 -22.625 1.00 85.38 344 MET A N 1
ATOM 2703 C CA . MET A 1 344 ? -8.661 4.181 -23.969 1.00 85.38 344 MET A CA 1
ATOM 2704 C C . MET A 1 344 ? -7.321 3.562 -24.360 1.00 85.38 344 MET A C 1
ATOM 2706 O O . MET A 1 344 ? -7.178 3.068 -25.476 1.00 85.38 344 MET A O 1
ATOM 2710 N N . ALA A 1 345 ? -6.359 3.535 -23.438 1.00 81.75 345 ALA A N 1
ATOM 2711 C CA . ALA A 1 345 ? -5.072 2.893 -23.667 1.00 81.75 345 ALA A CA 1
ATOM 2712 C C . ALA A 1 345 ? -5.206 1.379 -23.857 1.00 81.75 345 ALA A C 1
ATOM 2714 O O . ALA A 1 345 ? -4.638 0.820 -24.792 1.00 81.75 345 ALA A O 1
ATOM 2715 N N . ALA A 1 346 ? -6.027 0.732 -23.027 1.00 84.88 346 ALA A N 1
ATOM 2716 C CA . ALA A 1 346 ? -6.372 -0.675 -23.172 1.00 84.88 346 ALA A CA 1
ATOM 2717 C C . ALA A 1 346 ? -6.931 -0.974 -24.565 1.00 84.88 346 ALA A C 1
ATOM 2719 O O . ALA A 1 346 ? -6.485 -1.909 -25.220 1.00 84.88 346 ALA A O 1
ATOM 2720 N N . TRP A 1 347 ? -7.874 -0.147 -25.025 1.00 88.00 347 TRP A N 1
ATOM 2721 C CA . TRP A 1 347 ? -8.511 -0.287 -26.331 1.00 88.00 347 TRP A CA 1
ATOM 2722 C C . TRP A 1 347 ? -7.528 -0.113 -27.491 1.00 88.00 347 TRP A C 1
ATOM 2724 O O . TRP A 1 347 ? -7.601 -0.850 -28.471 1.00 88.00 347 TRP A O 1
ATOM 2734 N N . GLN A 1 348 ? -6.597 0.839 -27.376 1.00 88.75 348 GLN A N 1
ATOM 2735 C CA . GLN A 1 348 ? -5.545 1.058 -28.372 1.00 88.75 348 GLN A CA 1
ATOM 2736 C C . GLN A 1 348 ? -4.538 -0.095 -28.421 1.00 88.75 348 GLN A C 1
ATOM 2738 O O . GLN A 1 348 ? -4.051 -0.425 -29.498 1.00 88.75 348 GLN A O 1
ATOM 2743 N N . GLN A 1 349 ? -4.234 -0.711 -27.275 1.00 86.25 349 GLN A N 1
ATOM 2744 C CA . GLN A 1 349 ? -3.296 -1.828 -27.198 1.00 86.25 349 GLN A CA 1
ATOM 2745 C C . GLN A 1 349 ? -3.916 -3.138 -27.704 1.00 86.25 349 GLN A C 1
ATOM 2747 O O . GLN A 1 349 ? -3.278 -3.877 -28.449 1.00 86.25 349 GLN A O 1
ATOM 2752 N N . SER A 1 350 ? -5.145 -3.452 -27.287 1.00 90.50 350 SER A N 1
ATOM 2753 C CA . SER A 1 350 ? -5.869 -4.649 -27.716 1.00 90.50 350 SER A CA 1
ATOM 2754 C C . SER A 1 350 ? -7.359 -4.531 -27.413 1.00 90.50 350 SER A C 1
ATOM 2756 O O . SER A 1 350 ? -7.766 -4.213 -26.294 1.00 90.50 350 SER A O 1
ATOM 2758 N N . LEU A 1 351 ? -8.197 -4.911 -28.380 1.00 93.25 351 LEU A N 1
ATOM 2759 C CA . LEU A 1 351 ? -9.649 -4.963 -28.201 1.00 93.25 351 LEU A CA 1
ATOM 2760 C C . LEU A 1 351 ? -10.055 -5.821 -26.988 1.00 93.25 351 LEU A C 1
ATOM 2762 O O . LEU A 1 351 ? -10.965 -5.456 -26.246 1.00 93.25 351 LEU A O 1
ATOM 2766 N N . ILE A 1 352 ? -9.358 -6.938 -26.752 1.00 92.56 352 ILE A N 1
ATOM 2767 C CA . ILE A 1 352 ? -9.646 -7.850 -25.635 1.00 92.56 352 ILE A CA 1
ATOM 2768 C C . ILE A 1 352 ? -9.376 -7.158 -24.294 1.00 92.56 352 ILE A C 1
ATOM 2770 O O . ILE A 1 352 ? -10.198 -7.245 -23.381 1.00 92.56 352 ILE A O 1
ATOM 2774 N N . LEU A 1 353 ? -8.256 -6.434 -24.189 1.00 89.88 353 LEU A N 1
ATOM 2775 C CA . LEU A 1 353 ? -7.905 -5.676 -22.987 1.00 89.88 353 LEU A CA 1
ATOM 2776 C C . LEU A 1 353 ? -8.907 -4.543 -22.737 1.00 89.88 353 LEU A C 1
ATOM 2778 O O . LEU A 1 353 ? -9.343 -4.349 -21.602 1.00 89.88 353 LEU A O 1
ATOM 2782 N N . GLY A 1 354 ? -9.324 -3.841 -23.794 1.00 89.44 354 GLY A N 1
ATOM 2783 C CA . GLY A 1 354 ? -10.352 -2.803 -23.723 1.00 89.44 354 GLY A CA 1
ATOM 2784 C C . GLY A 1 354 ? -11.698 -3.330 -23.217 1.00 89.44 354 GLY A C 1
ATOM 2785 O O . GLY A 1 354 ? -12.277 -2.765 -22.287 1.00 89.44 354 GLY A O 1
ATOM 2786 N N . ILE A 1 355 ? -12.169 -4.455 -23.764 1.00 93.88 355 ILE A N 1
ATOM 2787 C CA . ILE A 1 355 ? -13.406 -5.113 -23.313 1.00 93.88 355 ILE A CA 1
ATOM 2788 C C . ILE A 1 355 ? -13.277 -5.571 -21.854 1.00 93.88 355 ILE A C 1
ATOM 2790 O O . ILE A 1 355 ? -14.174 -5.318 -21.048 1.00 93.88 355 ILE A O 1
ATOM 2794 N N . GLY A 1 356 ? -12.161 -6.203 -21.480 1.00 91.94 356 GLY A N 1
ATOM 2795 C CA . GLY A 1 356 ? -11.926 -6.654 -20.106 1.00 91.94 356 GLY A CA 1
ATOM 2796 C C . GLY A 1 356 ? -11.908 -5.501 -19.098 1.00 91.94 356 GLY A C 1
ATOM 2797 O O . GLY A 1 356 ? -12.556 -5.581 -18.051 1.00 91.94 356 GLY A O 1
ATOM 2798 N N . ALA A 1 357 ? -11.247 -4.391 -19.433 1.00 86.62 357 ALA A N 1
ATOM 2799 C CA . ALA A 1 357 ? -11.243 -3.182 -18.614 1.00 86.62 357 ALA A CA 1
ATOM 2800 C C . ALA A 1 357 ? -12.657 -2.593 -18.451 1.00 86.62 357 ALA A C 1
ATOM 2802 O O . ALA A 1 357 ? -13.061 -2.273 -17.329 1.00 86.62 357 ALA A O 1
ATOM 2803 N N . ALA A 1 358 ? -13.441 -2.519 -19.534 1.00 90.50 358 ALA A N 1
ATOM 2804 C CA . ALA A 1 358 ? -14.831 -2.062 -19.491 1.00 90.50 358 ALA A CA 1
ATOM 2805 C C . ALA A 1 358 ? -15.703 -2.946 -18.582 1.00 90.50 358 ALA A C 1
ATOM 2807 O O . ALA A 1 358 ? -16.460 -2.429 -17.757 1.00 90.50 358 ALA A O 1
ATOM 2808 N N . ILE A 1 359 ? -15.553 -4.274 -18.672 1.00 93.69 359 ILE A N 1
ATOM 2809 C CA . ILE A 1 359 ? -16.247 -5.231 -17.797 1.00 93.69 359 ILE A CA 1
ATOM 2810 C C . ILE A 1 359 ? -15.874 -4.988 -16.332 1.00 93.69 359 ILE A C 1
ATOM 2812 O O . ILE A 1 359 ? -16.756 -4.922 -15.476 1.00 93.69 359 ILE A O 1
ATOM 2816 N N . GLY A 1 360 ? -14.589 -4.818 -16.017 1.00 88.81 360 GLY A N 1
ATOM 2817 C CA . GLY A 1 360 ? -14.150 -4.563 -14.645 1.00 88.81 360 GLY A CA 1
ATOM 2818 C C . GLY A 1 360 ? -14.695 -3.245 -14.072 1.00 88.81 360 GLY A C 1
ATOM 2819 O O . GLY A 1 360 ? -15.140 -3.203 -12.919 1.00 88.81 360 GLY A O 1
ATOM 2820 N N . LEU A 1 361 ? -14.750 -2.178 -14.879 1.00 86.38 361 LEU A N 1
ATOM 2821 C CA . LEU A 1 361 ? -15.368 -0.903 -14.488 1.00 86.38 361 LEU A CA 1
ATOM 2822 C C . LEU A 1 361 ? -16.878 -1.056 -14.252 1.00 86.38 361 LEU A C 1
ATOM 2824 O O . LEU A 1 361 ? -17.400 -0.574 -13.244 1.00 86.38 361 LEU A O 1
ATOM 2828 N N . PHE A 1 362 ? -17.573 -1.797 -15.117 1.00 89.31 362 PHE A N 1
ATOM 2829 C CA . PHE A 1 362 ? -18.988 -2.113 -14.931 1.00 89.31 362 PHE A CA 1
ATOM 2830 C C . PHE A 1 362 ? -19.233 -2.913 -13.642 1.00 89.31 362 PHE A C 1
ATOM 2832 O O . PHE A 1 362 ? -20.104 -2.564 -12.842 1.00 89.31 362 PHE A O 1
ATOM 2839 N N . LEU A 1 363 ? -18.425 -3.943 -13.373 1.00 90.56 363 LEU A N 1
ATOM 2840 C CA . LEU A 1 363 ? -18.497 -4.712 -12.127 1.00 90.56 363 LEU A CA 1
ATOM 2841 C C . LEU A 1 363 ? -18.202 -3.848 -10.895 1.00 90.56 363 LEU A C 1
ATOM 2843 O O . LEU A 1 363 ? -18.771 -4.089 -9.828 1.00 90.56 363 LEU A O 1
ATOM 2847 N N . THR A 1 364 ? -17.347 -2.833 -11.027 1.00 85.00 364 THR A N 1
ATOM 2848 C CA . THR A 1 364 ? -17.103 -1.834 -9.977 1.00 85.00 364 THR A CA 1
ATOM 2849 C C . THR A 1 364 ? -18.362 -1.056 -9.656 1.00 85.00 364 THR A C 1
ATOM 2851 O O . THR A 1 364 ? -18.775 -1.043 -8.495 1.00 85.00 364 THR A O 1
ATOM 2854 N N . LEU A 1 365 ? -19.043 -0.525 -10.671 1.00 83.88 365 LEU A N 1
ATOM 2855 C CA . LEU A 1 365 ? -20.317 0.166 -10.488 1.00 83.88 365 LEU A CA 1
ATOM 2856 C C . LEU A 1 365 ? -21.352 -0.735 -9.807 1.00 83.88 365 LEU A C 1
ATOM 2858 O O . LEU A 1 365 ? -21.949 -0.353 -8.800 1.00 83.88 365 LEU A O 1
ATOM 2862 N N . VAL A 1 366 ? -21.527 -1.957 -10.317 1.00 87.44 366 VAL A N 1
ATOM 2863 C CA . VAL A 1 366 ? -22.484 -2.931 -9.775 1.00 87.44 366 VAL A CA 1
ATOM 2864 C C . VAL A 1 366 ? -22.184 -3.238 -8.309 1.00 87.44 366 VAL A C 1
ATOM 2866 O O . VAL A 1 366 ? -23.095 -3.243 -7.482 1.00 87.44 366 VAL A O 1
ATOM 2869 N N . ASN A 1 367 ? -20.925 -3.493 -7.954 1.00 85.06 367 ASN A N 1
ATOM 2870 C CA . ASN A 1 367 ? -20.561 -3.800 -6.574 1.00 85.06 367 ASN A CA 1
ATOM 2871 C C . ASN A 1 367 ? -20.748 -2.593 -5.646 1.00 85.06 367 ASN A C 1
ATOM 2873 O O . ASN A 1 367 ? -21.257 -2.784 -4.542 1.00 85.06 367 ASN A O 1
ATOM 2877 N N . CYS A 1 368 ? -20.432 -1.374 -6.089 1.00 78.62 368 CYS A N 1
ATOM 2878 C CA . CYS A 1 368 ? -20.707 -0.153 -5.331 1.00 78.62 368 CYS A CA 1
ATOM 2879 C C . CYS A 1 368 ? -22.212 0.055 -5.091 1.00 78.62 368 CYS A C 1
ATOM 2881 O O . CYS A 1 368 ? -22.627 0.268 -3.952 1.00 78.62 368 CYS A O 1
ATOM 2883 N N . LEU A 1 369 ? -23.049 -0.096 -6.123 1.00 80.94 369 LEU A N 1
ATOM 2884 C CA . LEU A 1 369 ? -24.509 0.004 -5.994 1.00 80.94 369 LEU A CA 1
ATOM 2885 C C . LEU A 1 369 ? -25.078 -1.069 -5.065 1.00 80.94 369 LEU A C 1
ATOM 2887 O O . LEU A 1 369 ? -25.961 -0.807 -4.249 1.00 80.94 369 LEU A O 1
ATOM 2891 N N . LYS A 1 370 ? -24.559 -2.296 -5.143 1.00 82.38 370 LYS A N 1
ATOM 2892 C CA . LYS A 1 370 ? -25.005 -3.348 -4.236 1.00 82.38 370 LYS A CA 1
ATOM 2893 C C . LYS A 1 370 ? -24.520 -3.121 -2.799 1.00 82.38 370 LYS A C 1
ATOM 2895 O O . LYS A 1 370 ? -25.164 -3.638 -1.899 1.00 82.38 370 LYS A O 1
ATOM 2900 N N . VAL A 1 371 ? -23.418 -2.404 -2.553 1.00 76.75 371 VAL A N 1
ATOM 2901 C CA . VAL A 1 371 ? -23.040 -1.987 -1.186 1.00 76.75 371 VAL A CA 1
ATOM 2902 C C . VAL A 1 371 ? -24.098 -1.042 -0.611 1.00 76.75 371 VAL A C 1
ATOM 2904 O O . VAL A 1 371 ? -24.496 -1.252 0.527 1.00 76.75 371 VAL A O 1
ATOM 2907 N N . ILE A 1 372 ? -24.643 -0.114 -1.411 1.00 69.69 372 ILE A N 1
ATOM 2908 C CA . ILE A 1 372 ? -25.769 0.745 -0.990 1.00 69.69 372 ILE A CA 1
ATOM 2909 C C . ILE A 1 372 ? -26.980 -0.102 -0.595 1.00 69.69 372 ILE A C 1
ATOM 2911 O O . ILE A 1 372 ? -27.499 0.024 0.510 1.00 69.69 372 ILE A O 1
ATOM 2915 N N . ARG A 1 373 ? -27.414 -0.998 -1.490 1.00 69.69 373 ARG A N 1
ATOM 2916 C CA . ARG A 1 373 ? -28.666 -1.751 -1.315 1.00 69.69 373 ARG A CA 1
ATOM 2917 C C . ARG A 1 373 ? -28.643 -2.718 -0.129 1.00 69.69 373 ARG A C 1
ATOM 2919 O O . ARG A 1 373 ? -29.689 -3.067 0.397 1.00 69.69 373 ARG A O 1
ATOM 2926 N N . LEU A 1 374 ? -27.467 -3.190 0.283 1.00 62.31 374 LEU A N 1
ATOM 2927 C CA . LEU A 1 374 ? -27.342 -4.073 1.446 1.00 62.31 374 LEU A CA 1
ATOM 2928 C C . LEU A 1 374 ? -27.479 -3.352 2.790 1.00 62.31 374 LEU A C 1
ATOM 2930 O O . LEU A 1 374 ? -27.632 -4.029 3.804 1.00 62.31 374 LEU A O 1
ATOM 2934 N N . GLU A 1 375 ? -27.410 -2.021 2.806 1.00 52.75 375 GLU A N 1
ATOM 2935 C CA . GLU A 1 375 ? -27.617 -1.221 4.015 1.00 52.75 375 GLU A CA 1
ATOM 2936 C C . GLU A 1 375 ? -29.073 -0.747 4.184 1.00 52.75 375 GLU A C 1
ATOM 2938 O O . GLU A 1 375 ? -29.416 -0.184 5.228 1.00 52.75 375 GLU A O 1
ATOM 2943 N N . GLU A 1 376 ? -29.953 -1.024 3.214 1.00 46.53 376 GLU A N 1
ATOM 2944 C CA . GLU A 1 376 ? -31.401 -0.913 3.397 1.00 46.53 376 GLU A CA 1
ATOM 2945 C C . GLU A 1 376 ? -31.907 -2.159 4.147 1.00 46.53 376 GLU A C 1
ATOM 2947 O O . GLU A 1 376 ? -31.706 -3.281 3.668 1.00 46.53 376 GLU A O 1
ATOM 2952 N N . PRO A 1 377 ? -32.533 -2.025 5.335 1.00 40.91 377 PRO A N 1
ATOM 2953 C CA . PRO A 1 377 ? -33.223 -3.158 5.934 1.00 40.91 377 PRO A CA 1
ATOM 2954 C C . PRO A 1 377 ? -34.337 -3.600 4.983 1.00 40.91 377 PRO A C 1
ATOM 2956 O O . PRO A 1 377 ? -35.005 -2.759 4.382 1.00 40.91 377 PRO A O 1
ATOM 2959 N N . SER A 1 378 ? -34.535 -4.914 4.852 1.00 41.16 378 SER A N 1
ATOM 2960 C CA . SER A 1 378 ? -35.775 -5.460 4.302 1.00 41.16 378 SER A CA 1
ATOM 2961 C C . SER A 1 378 ? -36.937 -4.799 5.041 1.00 41.16 378 SER A C 1
ATOM 2963 O O . SER A 1 378 ? -37.035 -4.968 6.259 1.00 41.16 378 SER A O 1
ATOM 2965 N N . ALA A 1 379 ? -37.694 -3.977 4.313 1.00 38.59 379 ALA A N 1
ATOM 2966 C CA . ALA A 1 379 ? -38.869 -3.276 4.811 1.00 38.59 379 ALA A CA 1
ATOM 2967 C C . ALA A 1 379 ? -39.907 -4.250 5.371 1.00 38.59 379 ALA A C 1
ATOM 2969 O O . ALA A 1 379 ? -40.015 -5.368 4.809 1.00 38.59 379 ALA A O 1
#

Radius of gyration: 20.53 Å; chains: 1; bounding box: 69×45×59 Å

Secondary structure (DSSP, 8-state):
-HHHHHHHHHHHHHHHHHSS--HHHHHHHHHHHHHHHHHHHHHHHHH-S----EEEEETTEEEEE---HHHHHHHHHHHHHHHHHTTS-HHHHHHHHHHHHHHHHHHHB-STHHHHHHHHHHHHHHHHHHHH-SSTTHHHHHHHHHHHHHHHHHHHHHHHHHHH-S-HHHHHTTTT-HHHHHHHHHHHHHHHTGGGSTTGGGHHHHHHHHS-HHHHHHHHHHHHHHHHHIIIIIHHH-HHHHHHHHHHHHHHHHHHHHHHHHT--TTTHHHHHHHHHHHHHHHHHHH-TTHHHHHHHHHHHHHHHHHHHT-S-HHHHHHHHHHHHHHHH-TTSTHHHHHHHHHHHHHHH-HHHHHHHHHHHHHHHHHHHHHHHTTS---

Sequence (379 aa):
MFLIGIIALPWMAAILQGLPSPSLVKRCAAFLGFALPLAGVVWFGIFQKQLEPYTLGWGSAALHFGMPSGFLLLTFLGAIIGLAAWNRSALFRGLLLWVYGATLCLFSSTDFVSFFFYEMTVLPSFLIVLCFGSDNRKSAIEMMLFSLLRSILWGVFFLWIFKQGNDLQALASFDDNLHFTQWSFPLFLLGLGIAYAVPFYTWAPKFYTAAPLPLVWLQLAIRLFIPYIIWQKMGPLFPKSFAYWNETLCFVGMASFVFVMAAAPKNGRVAYLCVAQGGLAIFALTSMGHFQLWFLMQTVGIALLFATSRGPCKGFRALLIGLAILCLLFPGFGPFPGAYAILMAAWQQSLILGIGAAIGLFLTLVNCLKVIRLEEPSA

pLDDT: mean 77.12, std 12.8, range [36.81, 96.25]